Protein AF-A0A093HT12-F1 (afdb_monomer_lite)

Structure (mmCIF, N/CA/C/O backbone):
data_AF-A0A093HT12-F1
#
_entry.id   AF-A0A093HT12-F1
#
loop_
_atom_site.group_PDB
_atom_site.id
_atom_site.type_symbol
_atom_site.label_atom_id
_atom_site.label_alt_id
_atom_site.label_comp_id
_atom_site.label_asym_id
_atom_site.label_entity_id
_atom_site.label_seq_id
_atom_site.pdbx_PDB_ins_code
_atom_site.Cartn_x
_atom_site.Cartn_y
_atom_site.Cartn_z
_atom_site.occupancy
_atom_site.B_iso_or_equiv
_atom_site.auth_seq_id
_atom_site.auth_comp_id
_atom_site.auth_asym_id
_atom_site.auth_atom_id
_atom_site.pdbx_PDB_model_num
ATOM 1 N N . MET A 1 1 ? 80.329 46.498 -96.506 1.00 55.56 1 MET A N 1
ATOM 2 C CA . MET A 1 1 ? 81.285 47.627 -96.500 1.00 55.56 1 MET A CA 1
ATOM 3 C C . MET A 1 1 ? 82.665 47.263 -97.064 1.00 55.56 1 MET A C 1
ATOM 5 O O . MET A 1 1 ? 83.159 48.010 -97.888 1.00 55.56 1 MET A O 1
ATOM 9 N N . THR A 1 2 ? 83.287 46.129 -96.712 1.00 58.34 2 THR A N 1
ATOM 10 C CA . THR A 1 2 ? 84.578 45.688 -97.305 1.00 58.34 2 THR A CA 1
ATOM 11 C C . THR A 1 2 ? 84.458 45.124 -98.730 1.00 58.34 2 THR A C 1
ATOM 13 O O . THR A 1 2 ? 85.336 45.361 -99.553 1.00 58.34 2 THR A O 1
ATOM 16 N N . LEU A 1 3 ? 83.352 44.438 -99.046 1.00 60.28 3 LEU A N 1
ATOM 17 C CA . LEU A 1 3 ? 83.072 43.873 -100.379 1.00 60.28 3 LEU A CA 1
ATOM 18 C C . LEU A 1 3 ? 82.753 44.951 -101.436 1.00 60.28 3 LEU A C 1
ATOM 20 O O . LEU A 1 3 ? 83.321 44.925 -102.521 1.00 60.28 3 LEU A O 1
ATOM 24 N N . GLU A 1 4 ? 81.963 45.971 -101.084 1.00 68.12 4 GLU A N 1
ATOM 25 C CA . GLU A 1 4 ? 81.680 47.121 -101.969 1.00 68.12 4 GLU A CA 1
ATOM 26 C C . GLU A 1 4 ? 82.930 47.950 -102.308 1.00 68.12 4 GLU A C 1
ATOM 28 O O . GLU A 1 4 ? 83.049 48.469 -103.417 1.00 68.12 4 GLU A O 1
ATOM 33 N N . VAL A 1 5 ? 83.880 48.084 -101.373 1.00 70.62 5 VAL A N 1
ATOM 34 C CA . VAL A 1 5 ? 85.149 48.795 -101.621 1.00 70.62 5 VAL A CA 1
ATOM 35 C C . VAL A 1 5 ? 86.043 47.996 -102.574 1.00 70.62 5 VAL A C 1
ATOM 37 O O . VAL A 1 5 ? 86.667 48.583 -103.455 1.00 70.62 5 VAL A O 1
ATOM 40 N N . ALA A 1 6 ? 86.066 46.664 -102.454 1.00 70.69 6 ALA A N 1
ATOM 41 C CA . ALA A 1 6 ? 86.803 45.795 -103.371 1.00 70.69 6 ALA A CA 1
ATOM 42 C C . ALA A 1 6 ? 86.216 45.826 -104.794 1.00 70.69 6 ALA A C 1
ATOM 44 O O . ALA A 1 6 ? 86.967 45.926 -105.765 1.00 70.69 6 ALA A O 1
ATOM 45 N N . GLU A 1 7 ? 84.887 45.820 -104.926 1.00 75.12 7 GLU A N 1
ATOM 46 C CA . GLU A 1 7 ? 84.214 45.946 -106.225 1.00 75.12 7 GLU A CA 1
ATOM 47 C C . GLU A 1 7 ? 84.424 47.331 -106.861 1.00 75.12 7 GLU A C 1
ATOM 49 O O . GLU A 1 7 ? 84.739 47.409 -108.052 1.00 75.12 7 GLU A O 1
ATOM 54 N N . ARG A 1 8 ? 84.359 48.428 -106.083 1.00 76.31 8 ARG A N 1
ATOM 55 C CA . ARG A 1 8 ? 84.699 49.782 -106.574 1.00 76.31 8 ARG A CA 1
ATOM 56 C C . ARG A 1 8 ? 86.153 49.901 -107.016 1.00 76.31 8 ARG A C 1
ATOM 58 O O . ARG A 1 8 ? 86.411 50.529 -108.041 1.00 76.31 8 ARG A O 1
ATOM 65 N N . ASN A 1 9 ? 87.096 49.323 -106.274 1.00 77.75 9 ASN A N 1
ATOM 66 C CA . ASN A 1 9 ? 88.511 49.364 -106.641 1.00 77.75 9 ASN A CA 1
ATOM 67 C C . ASN A 1 9 ? 88.770 48.583 -107.933 1.00 77.75 9 ASN A C 1
ATOM 69 O O . ASN A 1 9 ? 89.399 49.126 -108.836 1.00 77.75 9 ASN A O 1
ATOM 73 N N . LYS A 1 10 ? 88.188 47.385 -108.080 1.00 80.12 10 LYS A N 1
ATOM 74 C CA . LYS A 1 10 ? 88.282 46.582 -109.310 1.00 80.12 10 LYS A CA 1
ATOM 75 C C . LYS A 1 10 ? 87.697 47.311 -110.525 1.00 80.12 10 LYS A C 1
ATOM 77 O O . LYS A 1 10 ? 88.286 47.285 -111.601 1.00 80.12 10 LYS A O 1
ATOM 82 N N . LEU A 1 11 ? 86.567 48.002 -110.355 1.00 79.94 11 LEU A N 1
ATOM 83 C CA . LEU A 1 11 ? 85.968 48.815 -111.419 1.00 79.94 11 LEU A CA 1
ATOM 84 C C . LEU A 1 11 ? 86.829 50.040 -111.768 1.00 79.94 11 LEU A C 1
ATOM 86 O O . LEU A 1 11 ? 86.944 50.397 -112.938 1.00 79.94 11 LEU A O 1
ATOM 90 N N . THR A 1 12 ? 87.448 50.671 -110.767 1.00 81.88 12 THR A N 1
ATOM 91 C CA . THR A 1 12 ? 88.349 51.819 -110.966 1.00 81.88 12 THR A CA 1
ATOM 92 C C . THR A 1 12 ? 89.600 51.399 -111.735 1.00 81.88 12 THR A C 1
ATOM 94 O O . THR A 1 12 ? 89.972 52.071 -112.690 1.00 81.88 12 THR A O 1
ATOM 97 N N . GLU A 1 13 ? 90.186 50.249 -111.397 1.00 81.44 13 GLU A N 1
ATOM 98 C CA . GLU A 1 13 ? 91.322 49.654 -112.113 1.00 81.44 13 GLU A CA 1
ATOM 99 C C . GLU A 1 13 ? 90.965 49.345 -113.574 1.00 81.44 13 GLU A C 1
ATOM 101 O O . GLU A 1 13 ? 91.669 49.771 -114.488 1.00 81.44 13 GLU A O 1
ATOM 106 N N . GLN A 1 14 ? 89.810 48.710 -113.810 1.00 80.81 14 GLN A N 1
ATOM 107 C CA . GLN A 1 14 ? 89.318 48.419 -115.160 1.00 80.81 14 GLN A CA 1
ATOM 108 C C . GLN A 1 14 ? 89.068 49.686 -115.986 1.00 80.81 14 GLN A C 1
ATOM 110 O O . GLN A 1 14 ? 89.356 49.709 -117.182 1.00 80.81 14 GLN A O 1
ATOM 115 N N . LEU A 1 15 ? 88.525 50.745 -115.378 1.00 80.94 15 LEU A N 1
ATOM 116 C CA . LEU A 1 15 ? 88.305 52.024 -116.054 1.00 80.94 15 LEU A CA 1
ATOM 117 C C . LEU A 1 15 ? 89.624 52.735 -116.359 1.00 80.94 15 LEU A C 1
ATOM 119 O O . LEU A 1 15 ? 89.771 53.281 -117.450 1.00 80.94 15 LEU A O 1
ATOM 123 N N . GLN A 1 16 ? 90.588 52.691 -115.442 1.00 81.44 16 GLN A N 1
ATOM 124 C CA . GLN A 1 16 ? 91.895 53.316 -115.613 1.00 81.44 16 GLN A CA 1
ATOM 125 C C . GLN A 1 16 ? 92.717 52.623 -116.706 1.00 81.44 16 GLN A C 1
ATOM 127 O O . GLN A 1 16 ? 93.295 53.292 -117.558 1.00 81.44 16 GLN A O 1
ATOM 132 N N . GLU A 1 17 ? 92.665 51.293 -116.775 1.00 79.56 17 GLU A N 1
ATOM 133 C CA . GLU A 1 17 ? 93.276 50.509 -117.852 1.00 79.56 17 GLU A CA 1
ATOM 134 C C . GLU A 1 17 ? 92.622 50.805 -119.217 1.00 79.56 17 GLU A C 1
ATOM 136 O O . GLU A 1 17 ? 93.305 50.910 -120.240 1.00 79.56 17 GLU A O 1
ATOM 141 N N . LYS A 1 18 ? 91.299 51.031 -119.239 1.00 79.31 18 LYS A N 1
ATOM 142 C CA . LYS A 1 18 ? 90.555 51.425 -120.448 1.00 79.31 18 LYS A CA 1
ATOM 143 C C . LYS A 1 18 ? 90.894 52.845 -120.904 1.00 79.31 18 LYS A C 1
ATOM 145 O O . LYS A 1 18 ? 91.034 53.060 -122.105 1.00 79.31 18 LYS A O 1
ATOM 150 N N . VAL A 1 19 ? 91.055 53.793 -119.975 1.00 79.75 19 VAL A N 1
ATOM 151 C CA . VAL A 1 19 ? 91.524 55.160 -120.267 1.00 79.75 19 VAL A CA 1
ATOM 152 C C . VAL A 1 19 ? 92.937 55.112 -120.840 1.00 79.75 19 VAL A C 1
ATOM 154 O O . VAL A 1 19 ? 93.148 55.625 -121.934 1.00 79.75 19 VAL A O 1
ATOM 157 N N . SER A 1 20 ? 93.859 54.382 -120.206 1.00 75.19 20 SER A N 1
ATOM 158 C CA . SER A 1 20 ? 95.216 54.203 -120.736 1.00 75.19 20 SER A CA 1
ATOM 159 C C . SER A 1 20 ? 95.238 53.496 -122.097 1.00 75.19 20 SER A C 1
ATOM 161 O O . SER A 1 20 ? 96.059 53.822 -122.951 1.00 75.19 20 SER A O 1
ATOM 163 N N . SER A 1 21 ? 94.329 52.550 -122.349 1.00 70.69 21 SER A N 1
ATOM 164 C CA . SER A 1 21 ? 94.187 51.902 -123.660 1.00 70.69 21 SER A CA 1
ATOM 165 C C . SER A 1 21 ? 93.658 52.861 -124.737 1.00 70.69 21 SER A C 1
ATOM 167 O O . SER A 1 21 ? 94.145 52.833 -125.869 1.00 70.69 21 SER A O 1
ATOM 169 N N . LEU A 1 22 ? 92.703 53.731 -124.394 1.00 72.69 22 LEU A N 1
ATOM 170 C CA . LEU A 1 22 ? 92.140 54.735 -125.302 1.00 72.69 22 LEU A CA 1
ATOM 171 C C . LEU A 1 22 ? 93.130 55.871 -125.599 1.00 72.69 22 LEU A C 1
ATOM 173 O O . LEU A 1 22 ? 93.260 56.261 -126.757 1.00 72.69 22 LEU A O 1
ATOM 177 N N . GLU A 1 23 ? 93.878 56.342 -124.599 1.00 73.06 23 GLU A N 1
ATOM 178 C CA . GLU A 1 23 ? 94.961 57.323 -124.771 1.00 73.06 23 GLU A CA 1
ATOM 179 C C . GLU A 1 23 ? 96.053 56.774 -125.703 1.00 73.06 23 GLU A C 1
ATOM 181 O O . GLU A 1 23 ? 96.459 57.437 -126.659 1.00 73.06 23 GLU A O 1
ATOM 186 N N . LYS A 1 24 ? 96.435 55.500 -125.530 1.00 66.31 24 LYS A N 1
ATOM 187 C CA . LYS A 1 24 ? 97.417 54.817 -126.389 1.00 66.31 24 LYS A CA 1
ATOM 188 C C . LYS A 1 24 ? 96.922 54.574 -127.825 1.00 66.31 24 LYS A C 1
ATOM 190 O O . LYS A 1 24 ? 97.751 54.441 -128.723 1.00 66.31 24 LYS A O 1
ATOM 195 N N . LYS A 1 25 ? 95.599 54.526 -128.052 1.00 63.59 25 LYS A N 1
ATOM 196 C CA . LYS A 1 25 ? 94.963 54.481 -129.387 1.00 63.59 25 LYS A CA 1
ATOM 197 C C . LYS A 1 25 ? 94.933 55.856 -130.074 1.00 63.59 25 LYS A C 1
ATOM 199 O O . LYS A 1 25 ? 94.898 55.895 -131.299 1.00 63.59 25 LYS A O 1
ATOM 204 N N . LEU A 1 26 ? 94.963 56.962 -129.322 1.00 65.75 26 LEU A N 1
ATOM 205 C CA . LEU A 1 26 ? 94.897 58.326 -129.866 1.00 65.75 26 LEU A CA 1
ATOM 206 C C . LEU A 1 26 ? 96.265 58.845 -130.354 1.00 65.75 26 LEU A C 1
ATOM 208 O O . LEU A 1 26 ? 96.326 59.575 -131.337 1.00 65.75 26 LEU A O 1
ATOM 212 N N . GLU A 1 27 ? 97.367 58.448 -129.706 1.00 61.69 27 GLU A N 1
ATOM 213 C CA . GLU A 1 27 ? 98.731 58.896 -130.061 1.00 61.69 27 GLU A CA 1
ATOM 214 C C . GLU A 1 27 ? 99.392 58.098 -131.203 1.00 61.69 27 GLU A C 1
ATOM 216 O O . GLU A 1 27 ? 100.459 58.468 -131.697 1.00 61.69 27 GLU A O 1
ATOM 221 N N . ARG A 1 28 ? 98.775 57.004 -131.661 1.00 61.06 28 ARG A N 1
ATOM 222 C CA . ARG A 1 28 ? 99.365 56.067 -132.626 1.00 61.06 28 ARG A CA 1
ATOM 223 C C . ARG A 1 28 ? 98.692 56.199 -134.000 1.00 61.06 28 ARG A C 1
ATOM 225 O O . ARG A 1 28 ? 97.693 55.545 -134.279 1.00 61.06 28 ARG A O 1
ATOM 232 N N . ASN A 1 29 ? 99.260 57.028 -134.882 1.00 58.44 29 ASN A N 1
ATOM 233 C CA . ASN A 1 29 ? 98.944 57.025 -136.320 1.00 58.44 29 ASN A CA 1
ATOM 234 C C . ASN A 1 29 ? 99.473 55.720 -136.954 1.00 58.44 29 ASN A C 1
ATOM 236 O O . ASN A 1 29 ? 100.594 55.681 -137.457 1.00 58.44 29 ASN A O 1
ATOM 240 N N . LEU A 1 30 ? 98.693 54.643 -136.848 1.00 57.44 30 LEU A N 1
ATOM 241 C CA . LEU A 1 30 ? 99.034 53.286 -137.297 1.00 57.44 30 LEU A CA 1
ATOM 242 C C . LEU A 1 30 ? 98.684 53.073 -138.779 1.00 57.44 30 LEU A C 1
ATOM 244 O O . LEU A 1 30 ? 97.682 53.596 -139.270 1.00 57.44 30 LEU A O 1
ATOM 248 N N . SER A 1 31 ? 99.487 52.282 -139.494 1.00 59.69 31 SER A N 1
ATOM 249 C CA . SER A 1 31 ? 99.214 51.918 -140.895 1.00 59.69 31 SER A CA 1
ATOM 250 C C . SER A 1 31 ? 98.123 50.834 -140.995 1.00 59.69 31 SER A C 1
ATOM 252 O O . SER A 1 31 ? 97.867 50.110 -140.034 1.00 59.69 31 SER A O 1
ATOM 254 N N . GLY A 1 32 ? 97.455 50.698 -142.149 1.00 68.12 32 GLY A N 1
ATOM 255 C CA . GLY A 1 32 ? 96.289 49.808 -142.309 1.00 68.12 32 GLY A CA 1
ATOM 256 C C . GLY A 1 32 ? 96.519 48.337 -141.919 1.00 68.12 32 GLY A C 1
ATOM 257 O O . GLY A 1 32 ? 95.589 47.688 -141.446 1.00 68.12 32 GLY A O 1
ATOM 258 N N . ASP A 1 33 ? 97.749 47.833 -142.046 1.00 72.31 33 ASP A N 1
ATOM 259 C CA . ASP A 1 33 ? 98.111 46.457 -141.670 1.00 72.31 33 ASP A CA 1
ATOM 260 C C . ASP A 1 33 ? 98.225 46.275 -140.141 1.00 72.31 33 ASP A C 1
ATOM 262 O O . ASP A 1 33 ? 97.813 45.258 -139.578 1.00 72.31 33 ASP A O 1
ATOM 266 N N . GLU A 1 34 ? 98.675 47.312 -139.426 1.00 72.88 34 GLU A N 1
ATOM 267 C CA . GLU A 1 34 ? 98.721 47.318 -137.958 1.00 72.88 34 GLU A CA 1
ATOM 268 C C . GLU A 1 34 ? 97.309 47.343 -137.357 1.00 72.88 34 GLU A C 1
ATOM 270 O O . GLU A 1 34 ? 97.051 46.670 -136.359 1.00 72.88 34 GLU A O 1
ATOM 275 N N . HIS A 1 35 ? 96.367 48.037 -138.007 1.00 73.06 35 HIS A N 1
ATOM 276 C CA . HIS A 1 35 ? 94.962 48.063 -137.589 1.00 73.06 35 HIS A CA 1
ATOM 277 C C . HIS A 1 35 ? 94.302 46.679 -137.685 1.00 73.06 35 HIS A C 1
ATOM 279 O O . HIS A 1 35 ? 93.558 46.277 -136.790 1.00 73.06 35 HIS A O 1
ATOM 285 N N . VAL A 1 36 ? 94.604 45.915 -138.741 1.00 79.81 36 VAL A N 1
ATOM 286 C CA . VAL A 1 36 ? 94.102 44.543 -138.913 1.00 79.81 36 VAL A CA 1
ATOM 287 C C . VAL A 1 36 ? 94.728 43.596 -137.889 1.00 79.81 36 VAL A C 1
ATOM 289 O O . VAL A 1 36 ? 94.013 42.782 -137.305 1.00 79.81 36 VAL A O 1
ATOM 292 N N . GLN A 1 37 ? 96.031 43.710 -137.609 1.00 80.81 37 GLN A N 1
ATOM 293 C CA . GLN A 1 37 ? 96.663 42.915 -136.551 1.00 80.81 37 GLN A CA 1
ATOM 294 C C . GLN A 1 37 ? 96.084 43.204 -135.165 1.00 80.81 37 GLN A C 1
ATOM 296 O O . GLN A 1 37 ? 95.890 42.278 -134.375 1.00 80.81 37 GLN A O 1
ATOM 301 N N . GLU A 1 38 ? 95.821 44.470 -134.852 1.00 78.31 38 GLU A N 1
ATOM 302 C CA . GLU A 1 38 ? 95.245 44.851 -133.565 1.00 78.31 38 GLU A CA 1
ATOM 303 C C . GLU A 1 38 ? 93.792 44.371 -133.446 1.00 78.31 38 GLU A C 1
ATOM 305 O O . GLU A 1 38 ? 93.430 43.802 -132.418 1.00 78.31 38 GLU A O 1
ATOM 310 N N . LEU A 1 39 ? 93.009 44.437 -134.530 1.00 81.81 39 LEU A N 1
ATOM 311 C CA . LEU A 1 39 ? 91.674 43.831 -134.611 1.00 81.81 39 LEU A CA 1
ATOM 312 C C . LEU A 1 39 ? 91.694 42.305 -134.481 1.00 81.81 39 LEU A C 1
ATOM 314 O O . LEU A 1 39 ? 90.808 41.740 -133.848 1.00 81.81 39 LEU A O 1
ATOM 318 N N . LEU A 1 40 ? 92.682 41.614 -135.053 1.00 84.81 40 LEU A N 1
ATOM 319 C CA . LEU A 1 40 ? 92.815 40.161 -134.906 1.00 84.81 40 LEU A CA 1
ATOM 320 C C . LEU A 1 40 ? 93.199 39.766 -133.477 1.00 84.81 40 LEU A C 1
ATOM 322 O O . LEU A 1 40 ? 92.679 38.778 -132.963 1.00 84.81 40 LEU A O 1
ATOM 326 N N . LYS A 1 41 ? 94.054 40.547 -132.809 1.00 83.50 41 LYS A N 1
ATOM 327 C CA . LYS A 1 41 ? 94.359 40.367 -131.380 1.00 83.50 41 LYS A CA 1
ATOM 328 C C . LYS A 1 41 ? 93.137 40.659 -130.510 1.00 83.50 41 LYS A C 1
ATOM 330 O O . LYS A 1 41 ? 92.849 39.905 -129.585 1.00 83.50 41 LYS A O 1
ATOM 335 N N . GLU A 1 42 ? 92.384 41.709 -130.822 1.00 84.62 42 GLU A N 1
ATOM 336 C CA . GLU A 1 42 ? 91.131 42.033 -130.138 1.00 84.62 42 GLU A CA 1
ATOM 337 C C . GLU A 1 42 ? 90.093 40.920 -130.337 1.00 84.62 42 GLU A C 1
ATOM 339 O O . GLU A 1 42 ? 89.518 40.433 -129.369 1.00 84.62 42 GLU A O 1
ATOM 344 N N . LYS A 1 43 ? 89.933 40.414 -131.563 1.00 86.94 43 LYS A N 1
ATOM 345 C CA . LYS A 1 43 ? 89.079 39.262 -131.858 1.00 86.94 43 LYS A CA 1
ATOM 346 C C . LYS A 1 43 ? 89.511 38.025 -131.068 1.00 86.94 43 LYS A C 1
ATOM 348 O O . LYS A 1 43 ? 88.667 37.425 -130.417 1.00 86.94 43 LYS A O 1
ATOM 353 N N . ALA A 1 44 ? 90.796 37.673 -131.073 1.00 86.88 44 ALA A N 1
ATOM 354 C CA . ALA A 1 44 ? 91.301 36.506 -130.350 1.00 86.88 44 ALA A CA 1
ATOM 355 C C . ALA A 1 44 ? 91.097 36.630 -128.829 1.00 86.88 44 ALA A C 1
ATOM 357 O O . ALA A 1 44 ? 90.678 35.678 -128.176 1.00 86.88 44 ALA A O 1
ATOM 358 N N . THR A 1 45 ? 91.333 37.816 -128.258 1.00 87.44 45 THR A N 1
ATOM 359 C CA . THR A 1 45 ? 91.091 38.066 -126.825 1.00 87.44 45 THR A CA 1
ATOM 360 C C . THR A 1 45 ? 89.603 38.060 -126.475 1.00 87.44 45 THR A C 1
ATOM 362 O O . THR A 1 45 ? 89.234 37.578 -125.406 1.00 87.44 45 THR A O 1
ATOM 365 N N . LEU A 1 46 ? 88.729 38.548 -127.359 1.00 88.12 46 LEU A N 1
ATOM 366 C CA . LEU A 1 46 ? 87.279 38.462 -127.183 1.00 88.12 46 LEU A CA 1
ATOM 367 C C . LEU A 1 46 ? 86.760 37.029 -127.338 1.00 88.12 46 LEU A C 1
ATOM 369 O O . LEU A 1 46 ? 85.893 36.626 -126.570 1.00 88.12 46 LEU A O 1
ATOM 373 N N . GLU A 1 47 ? 87.293 36.249 -128.279 1.00 88.75 47 GLU A N 1
ATOM 374 C CA . GLU A 1 47 ? 86.977 34.825 -128.441 1.00 88.75 47 GLU A CA 1
ATOM 375 C C . GLU A 1 47 ? 87.404 34.024 -127.207 1.00 88.75 47 GLU A C 1
ATOM 377 O O . GLU A 1 47 ? 86.615 33.229 -126.700 1.00 88.75 47 GLU A O 1
ATOM 382 N N . GLN A 1 48 ? 88.594 34.297 -126.661 1.00 91.38 48 GLN A N 1
ATOM 383 C CA . GLN A 1 48 ? 89.044 33.712 -125.400 1.00 91.38 48 GLN A CA 1
ATOM 384 C C . GLN A 1 48 ? 88.116 34.096 -124.240 1.00 91.38 48 GLN A C 1
ATOM 386 O O . GLN A 1 48 ? 87.653 33.217 -123.523 1.00 91.38 48 GLN A O 1
ATOM 391 N N . LYS A 1 49 ? 87.778 35.383 -124.080 1.00 91.25 49 LYS A N 1
ATOM 392 C CA . LYS A 1 49 ? 86.854 35.838 -123.026 1.00 91.25 49 LYS A CA 1
ATOM 393 C C . LYS A 1 49 ? 85.459 35.236 -123.167 1.00 91.25 49 LYS A C 1
ATOM 395 O O . LYS A 1 49 ? 84.813 34.935 -122.165 1.00 91.25 49 LYS A O 1
ATOM 400 N N . LEU A 1 50 ? 84.974 35.070 -124.396 1.00 92.12 50 LEU A N 1
ATOM 401 C CA . LEU A 1 50 ? 83.700 34.412 -124.665 1.00 92.12 50 LEU A CA 1
ATOM 402 C C . LEU A 1 50 ? 83.754 32.941 -124.247 1.00 92.12 50 LEU A C 1
ATOM 404 O O . LEU A 1 50 ? 82.807 32.459 -123.630 1.00 92.12 50 LEU A O 1
ATOM 408 N N . GLU A 1 51 ? 84.848 32.246 -124.555 1.00 92.19 51 GLU A N 1
ATOM 409 C CA . GLU A 1 51 ? 85.042 30.849 -124.168 1.00 92.19 51 GLU A CA 1
ATOM 410 C C . GLU A 1 51 ? 85.203 30.687 -122.650 1.00 92.19 51 GLU A C 1
ATOM 412 O O . GLU A 1 51 ? 84.535 29.846 -122.057 1.00 92.19 51 GLU A O 1
ATOM 417 N N . GLU A 1 52 ? 85.974 31.554 -121.992 1.00 92.25 52 GLU A N 1
ATOM 418 C CA . GLU A 1 52 ? 86.086 31.615 -120.527 1.00 92.25 52 GLU A CA 1
ATOM 419 C C . GLU A 1 52 ? 84.721 31.869 -119.873 1.00 92.25 52 GLU A C 1
ATOM 421 O O . GLU A 1 52 ? 84.342 31.178 -118.930 1.00 92.25 52 GLU A O 1
ATOM 426 N N . THR A 1 53 ? 83.929 32.802 -120.413 1.00 91.44 53 THR A N 1
ATOM 427 C CA . THR A 1 53 ? 82.573 33.076 -119.912 1.00 91.44 53 THR A CA 1
ATOM 428 C C . THR A 1 53 ? 81.656 31.870 -120.117 1.00 91.44 53 THR A C 1
ATOM 430 O O . THR A 1 53 ? 80.869 31.541 -119.234 1.00 91.44 53 THR A O 1
ATOM 433 N N . ARG A 1 54 ? 81.750 31.170 -121.255 1.00 93.62 54 ARG A N 1
ATOM 434 C CA . ARG A 1 54 ? 80.978 29.941 -121.506 1.00 93.62 54 ARG A CA 1
ATOM 435 C C . ARG A 1 54 ? 81.359 28.822 -120.545 1.00 93.62 54 ARG A C 1
ATOM 437 O O . ARG A 1 54 ? 80.459 28.159 -120.037 1.00 93.62 54 ARG A O 1
ATOM 444 N N . GLN A 1 55 ? 82.651 28.624 -120.288 1.00 92.44 55 GLN A N 1
ATOM 445 C CA . GLN A 1 55 ? 83.135 27.634 -119.326 1.00 92.44 55 GLN A CA 1
ATOM 446 C C . GLN A 1 55 ? 82.681 27.980 -117.909 1.00 92.44 55 GLN A C 1
ATOM 448 O O . GLN A 1 55 ? 82.145 27.105 -117.236 1.00 92.44 55 GLN A O 1
ATOM 453 N N . GLN A 1 56 ? 82.779 29.249 -117.501 1.00 93.44 56 GLN A N 1
ATOM 454 C CA . GLN A 1 56 ? 82.286 29.711 -116.203 1.00 93.44 56 GLN A CA 1
ATOM 455 C C . GLN A 1 56 ? 80.774 29.494 -116.059 1.00 93.44 56 GLN A C 1
ATOM 457 O O . GLN A 1 56 ? 80.310 28.944 -115.067 1.00 93.44 56 GLN A O 1
ATOM 462 N N . VAL A 1 57 ? 79.989 29.852 -117.079 1.00 93.62 57 VAL A N 1
ATOM 463 C CA . VAL A 1 57 ? 78.539 29.605 -117.083 1.00 93.62 57 VAL A CA 1
ATOM 464 C C . VAL A 1 57 ? 78.241 28.107 -117.027 1.00 93.62 57 VAL A C 1
ATOM 466 O O . VAL A 1 57 ? 77.287 27.699 -116.369 1.00 93.62 57 VAL A O 1
ATOM 469 N N . LEU A 1 58 ? 79.043 27.266 -117.688 1.00 94.62 58 LEU A N 1
ATOM 470 C CA . LEU A 1 58 ? 78.887 25.816 -117.619 1.00 94.62 58 LEU A CA 1
ATOM 471 C C . LEU A 1 58 ? 79.167 25.294 -116.203 1.00 94.62 58 LEU A C 1
ATOM 473 O O . LEU A 1 58 ? 78.356 24.519 -115.701 1.00 94.62 58 LEU A O 1
ATOM 477 N N . THR A 1 59 ? 80.254 25.731 -115.558 1.00 93.50 59 THR A N 1
ATOM 478 C CA . THR A 1 59 ? 80.608 25.328 -114.186 1.00 93.50 59 THR A CA 1
ATOM 479 C C . THR A 1 59 ? 79.602 25.834 -113.160 1.00 93.50 59 THR A C 1
ATOM 481 O O . THR A 1 59 ? 79.204 25.091 -112.264 1.00 93.50 59 THR A O 1
ATOM 484 N N . ASP A 1 60 ? 79.122 27.068 -113.317 1.00 94.25 60 ASP A N 1
ATOM 485 C CA . ASP A 1 60 ? 78.085 27.635 -112.455 1.00 94.25 60 ASP A CA 1
ATOM 486 C C . ASP A 1 60 ? 76.772 26.873 -112.642 1.00 94.25 60 ASP A C 1
ATOM 488 O O . ASP A 1 60 ? 76.094 26.543 -111.671 1.00 94.25 60 ASP A O 1
ATOM 492 N N . ARG A 1 61 ? 76.435 26.504 -113.886 1.00 95.25 61 ARG A N 1
ATOM 493 C CA . ARG A 1 61 ? 75.258 25.683 -114.185 1.00 95.25 61 ARG A CA 1
ATOM 494 C C . ARG A 1 61 ? 75.370 24.285 -113.581 1.00 95.25 61 ARG A C 1
ATOM 496 O O . ARG A 1 61 ? 74.369 23.795 -113.060 1.00 95.25 61 ARG A O 1
ATOM 503 N N . THR A 1 62 ? 76.532 23.628 -113.635 1.00 93.44 62 THR A N 1
ATOM 504 C CA . THR A 1 62 ? 76.710 22.306 -113.007 1.00 93.44 62 THR A CA 1
ATOM 505 C C . THR A 1 62 ? 76.625 22.400 -111.491 1.00 93.44 62 THR A C 1
ATOM 507 O O . THR A 1 62 ? 75.861 21.646 -110.897 1.00 93.44 62 THR A O 1
ATOM 510 N N . HIS A 1 63 ? 77.305 23.373 -110.876 1.00 95.62 63 HIS A N 1
ATOM 511 C CA . HIS A 1 63 ? 77.241 23.580 -109.429 1.00 95.62 63 HIS A CA 1
ATOM 512 C C . HIS A 1 63 ? 75.816 23.915 -108.962 1.00 95.62 63 HIS A C 1
ATOM 514 O O . HIS A 1 63 ? 75.329 23.372 -107.969 1.00 95.62 63 HIS A O 1
ATOM 520 N N . HIS A 1 64 ? 75.103 24.759 -109.714 1.00 95.88 64 HIS A N 1
ATOM 521 C CA . HIS A 1 64 ? 73.700 25.055 -109.452 1.00 95.88 64 HIS A CA 1
ATOM 522 C C . HIS A 1 64 ? 72.827 23.800 -109.565 1.00 95.88 64 HIS A C 1
ATOM 524 O O . HIS A 1 64 ? 72.012 23.552 -108.684 1.00 95.88 64 HIS A O 1
ATOM 530 N N . THR A 1 65 ? 73.034 22.970 -110.592 1.00 95.69 65 THR A N 1
ATOM 531 C CA . THR A 1 65 ? 72.293 21.708 -110.773 1.00 95.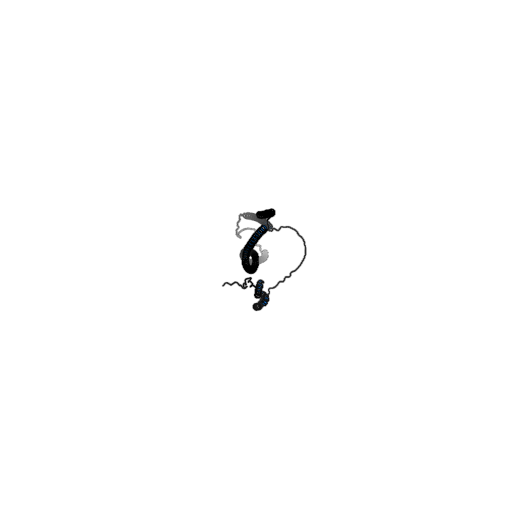69 65 THR A CA 1
ATOM 532 C C . THR A 1 65 ? 72.536 20.740 -109.612 1.00 95.69 65 THR A C 1
ATOM 534 O O . THR A 1 65 ? 71.591 20.156 -109.093 1.00 95.69 65 THR A O 1
ATOM 537 N N . GLU A 1 66 ? 73.782 20.590 -109.159 1.00 95.56 66 GLU A N 1
ATOM 538 C CA . GLU A 1 66 ? 74.127 19.767 -107.991 1.00 95.56 66 GLU A CA 1
ATOM 539 C C . GLU A 1 66 ? 73.475 20.291 -106.709 1.00 95.56 66 GLU A C 1
ATOM 541 O O . GLU A 1 66 ? 72.894 19.516 -105.948 1.00 95.56 66 GLU A O 1
ATOM 546 N N . THR A 1 67 ? 73.514 21.609 -106.497 1.00 95.81 67 THR A N 1
ATOM 547 C CA . THR A 1 67 ? 72.879 22.260 -105.343 1.00 95.81 67 THR A CA 1
ATOM 548 C C . THR A 1 67 ? 71.364 22.059 -105.360 1.00 95.81 67 THR A C 1
ATOM 550 O O . THR A 1 67 ? 70.780 21.729 -104.331 1.00 95.81 67 THR A O 1
ATOM 553 N N . VAL A 1 68 ? 70.724 22.205 -106.525 1.00 96.19 68 VAL A N 1
ATOM 554 C CA . VAL A 1 68 ? 69.287 21.950 -106.701 1.00 96.19 68 VAL A CA 1
ATOM 555 C C . VAL A 1 68 ? 68.961 20.484 -106.421 1.00 96.19 68 VAL A C 1
ATOM 557 O O . VAL A 1 68 ? 68.070 20.220 -105.623 1.00 96.19 68 VAL A O 1
ATOM 560 N N . ASN A 1 69 ? 69.720 19.533 -106.972 1.00 96.00 69 ASN A N 1
ATOM 561 C CA . ASN A 1 69 ? 69.511 18.103 -106.718 1.00 96.00 69 ASN A CA 1
ATOM 562 C C . ASN A 1 69 ? 69.653 17.748 -105.228 1.00 96.00 69 ASN A C 1
ATOM 564 O O . ASN A 1 69 ? 68.878 16.947 -104.702 1.00 96.00 69 ASN A O 1
ATOM 568 N N . TRP A 1 70 ? 70.630 18.341 -104.533 1.00 97.12 70 TRP A N 1
ATOM 569 C CA . TRP A 1 70 ? 70.811 18.151 -103.093 1.00 97.12 70 TRP A CA 1
ATOM 570 C C . TRP A 1 70 ? 69.641 18.737 -102.291 1.00 97.12 70 TRP A C 1
ATOM 572 O O . TRP A 1 70 ? 69.098 18.052 -101.423 1.00 97.12 70 TRP A O 1
ATOM 582 N N . LEU A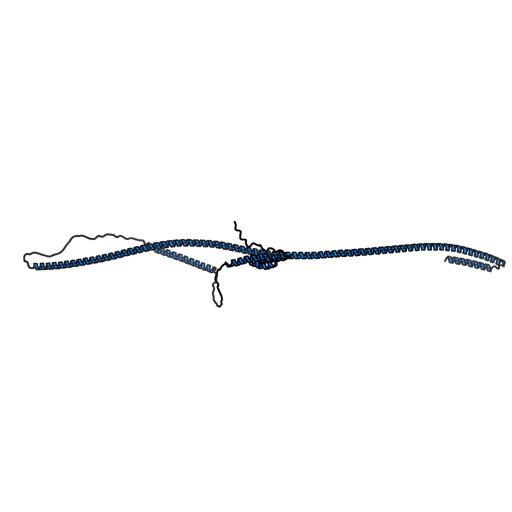 1 71 ? 69.197 19.955 -102.624 1.00 96.69 71 LEU A N 1
ATOM 583 C CA . LEU A 1 71 ? 68.027 20.581 -102.001 1.00 96.69 71 LEU A CA 1
ATOM 584 C C . LEU A 1 71 ? 66.739 19.790 -102.267 1.00 96.69 71 LEU A C 1
ATOM 586 O O . LEU A 1 71 ? 65.923 19.633 -101.365 1.00 96.69 71 LEU A O 1
ATOM 590 N N . GLU A 1 72 ? 66.552 19.252 -103.472 1.00 96.44 72 GLU A N 1
ATOM 591 C CA . GLU A 1 72 ? 65.414 18.393 -103.808 1.00 96.44 72 GLU A CA 1
ATOM 592 C C . GLU A 1 72 ? 65.426 17.084 -103.011 1.00 96.44 72 GLU A C 1
ATOM 594 O O . GLU A 1 72 ? 64.381 16.654 -102.519 1.00 96.44 72 GLU A O 1
ATOM 599 N N . ALA A 1 73 ? 66.592 16.449 -102.858 1.00 95.94 73 ALA A N 1
ATOM 600 C CA . ALA A 1 73 ? 66.736 15.247 -102.041 1.00 95.94 73 ALA A CA 1
ATOM 601 C C . ALA A 1 73 ? 66.443 15.537 -100.561 1.00 95.94 73 ALA A C 1
ATOM 603 O O . ALA A 1 73 ? 65.700 14.789 -99.924 1.00 95.94 73 ALA A O 1
ATOM 604 N N . GLN A 1 74 ? 66.959 16.652 -100.038 1.00 97.50 74 GLN A N 1
ATOM 605 C CA . GLN A 1 74 ? 66.686 17.093 -98.673 1.00 97.50 74 GLN A CA 1
ATOM 606 C C . GLN A 1 74 ? 65.200 17.423 -98.470 1.00 97.50 74 GLN A C 1
ATOM 608 O O . GLN A 1 74 ? 64.624 17.015 -97.463 1.00 97.50 74 GLN A O 1
ATOM 613 N N . ASN A 1 75 ? 64.559 18.112 -99.418 1.00 96.31 75 ASN A N 1
ATOM 614 C CA . ASN A 1 75 ? 63.125 18.405 -99.360 1.00 96.31 75 ASN A CA 1
ATOM 615 C C . ASN A 1 75 ? 62.297 17.118 -99.332 1.00 96.31 75 ASN A C 1
ATOM 617 O O . ASN A 1 75 ? 61.425 16.989 -98.479 1.00 96.31 75 ASN A O 1
ATOM 621 N N . LYS A 1 76 ? 62.625 16.126 -100.171 1.00 96.75 76 LYS A N 1
ATOM 622 C CA . LYS A 1 76 ? 61.957 14.813 -100.149 1.00 96.75 76 LYS A CA 1
ATOM 623 C C . LYS A 1 76 ? 62.137 14.088 -98.815 1.00 96.75 76 LYS A C 1
ATOM 625 O O . LYS A 1 76 ? 61.188 13.493 -98.311 1.00 96.75 76 LYS A O 1
ATOM 630 N N . GLU A 1 77 ? 63.331 14.126 -98.225 1.00 97.00 77 GLU A N 1
ATOM 631 C CA . GLU A 1 77 ? 63.574 13.519 -96.910 1.00 97.00 77 GLU A CA 1
ATOM 632 C C . GLU A 1 77 ? 62.776 14.228 -95.804 1.00 97.00 77 GLU A C 1
ATOM 634 O O . GLU A 1 77 ? 62.190 13.575 -94.937 1.00 97.00 77 GLU A O 1
ATOM 639 N N . LEU A 1 78 ? 62.722 15.563 -95.833 1.00 96.88 78 LEU A N 1
ATOM 640 C CA . LEU A 1 78 ? 61.934 16.354 -94.888 1.00 96.88 78 LEU A CA 1
ATOM 641 C C . LEU A 1 78 ? 60.432 16.102 -95.049 1.00 96.88 78 LEU A C 1
ATOM 643 O O . LEU A 1 78 ? 59.753 15.931 -94.039 1.00 96.88 78 LEU A O 1
ATOM 647 N N . GLU A 1 79 ? 59.923 16.010 -96.278 1.00 96.44 79 GLU A N 1
ATOM 648 C CA . GLU A 1 79 ? 58.531 15.644 -96.569 1.00 96.44 79 GLU A CA 1
ATOM 649 C C . GLU A 1 79 ? 58.188 14.256 -96.014 1.00 96.44 79 GLU A C 1
ATOM 651 O O . GLU A 1 79 ? 57.171 14.099 -95.338 1.00 96.44 79 GLU A O 1
ATOM 656 N N . GLN A 1 80 ? 59.064 13.264 -96.207 1.00 97.12 80 GLN A N 1
ATOM 657 C CA . GLN A 1 80 ? 58.879 11.921 -95.646 1.00 97.12 80 GLN A CA 1
ATOM 658 C C . GLN A 1 80 ? 58.879 11.928 -94.112 1.00 97.12 80 GLN A C 1
ATOM 660 O O . GLN A 1 80 ? 58.011 11.313 -93.490 1.00 97.12 80 GLN A O 1
ATOM 665 N N . LYS A 1 81 ? 59.824 12.638 -93.478 1.00 97.38 81 LYS A N 1
ATOM 666 C CA . LYS A 1 81 ? 59.869 12.771 -92.011 1.00 97.38 81 LYS A CA 1
ATOM 667 C C . LYS A 1 81 ? 58.630 13.472 -91.470 1.00 97.38 81 LYS A C 1
ATOM 669 O O . LYS A 1 81 ? 58.099 13.046 -90.445 1.00 97.38 81 LYS A O 1
ATOM 674 N N . LEU A 1 82 ? 58.168 14.517 -92.154 1.00 97.06 82 LEU A N 1
ATOM 675 C CA . LEU A 1 82 ? 56.952 15.235 -91.797 1.00 97.06 82 LEU A CA 1
ATOM 676 C C . LEU A 1 82 ? 55.745 14.304 -91.891 1.00 97.06 82 LEU A C 1
ATOM 678 O O . LEU A 1 82 ? 54.990 14.221 -90.930 1.00 97.06 82 LEU A O 1
ATOM 682 N N . GLN A 1 83 ? 55.618 13.528 -92.969 1.00 96.88 83 GLN A N 1
ATOM 683 C CA . GLN A 1 83 ? 54.533 12.561 -93.121 1.00 96.88 83 GLN A CA 1
ATOM 684 C C . GLN A 1 83 ? 54.532 11.501 -92.008 1.00 96.88 83 GLN A C 1
ATOM 686 O O . GLN A 1 83 ? 53.495 11.276 -91.385 1.00 96.88 83 GLN A O 1
ATOM 691 N N . ILE A 1 84 ? 55.686 10.901 -91.690 1.00 96.94 84 ILE A N 1
ATOM 692 C CA . ILE A 1 84 ? 55.805 9.923 -90.592 1.00 96.94 84 ILE A CA 1
ATOM 693 C C . ILE A 1 84 ? 55.427 10.561 -89.249 1.00 96.94 84 ILE A C 1
ATOM 695 O O . ILE A 1 84 ? 54.709 9.951 -88.456 1.00 96.94 84 ILE A O 1
ATOM 699 N N . ALA A 1 85 ? 55.885 11.788 -88.984 1.00 96.06 85 ALA A N 1
ATOM 700 C CA . ALA A 1 85 ? 55.551 12.509 -87.761 1.00 96.06 85 ALA A CA 1
ATOM 701 C C . ALA A 1 85 ? 54.049 12.829 -87.676 1.00 96.06 85 ALA A C 1
ATOM 703 O O . ALA A 1 85 ? 53.455 12.652 -86.614 1.00 96.06 85 ALA A O 1
ATOM 704 N N . THR A 1 86 ? 53.420 13.237 -88.782 1.00 96.25 86 THR A N 1
ATOM 705 C CA . THR A 1 86 ? 51.973 13.482 -88.861 1.00 96.25 86 THR A CA 1
ATOM 706 C C . THR A 1 86 ? 51.175 12.200 -88.625 1.00 96.25 86 THR A C 1
ATOM 708 O O . THR A 1 86 ? 50.222 12.206 -87.849 1.00 96.25 86 THR A O 1
ATOM 711 N N . GLU A 1 87 ? 51.573 11.080 -89.230 1.00 96.62 87 GLU A N 1
ATOM 712 C CA . GLU A 1 87 ? 50.922 9.783 -89.017 1.00 96.62 87 GLU A CA 1
ATOM 713 C C . GLU A 1 87 ? 51.099 9.276 -87.576 1.00 96.62 87 GLU A C 1
ATOM 715 O O . GLU A 1 87 ? 50.157 8.744 -86.984 1.00 96.62 87 GLU A O 1
ATOM 720 N N . ALA A 1 88 ? 52.282 9.461 -86.983 1.00 97.19 88 ALA A N 1
ATOM 721 C CA . ALA A 1 88 ? 52.545 9.109 -85.588 1.00 97.19 88 ALA A CA 1
ATOM 722 C C . ALA A 1 88 ? 51.738 9.978 -84.610 1.00 97.19 88 ALA A C 1
ATOM 724 O O . ALA A 1 88 ? 51.208 9.455 -83.626 1.00 97.19 88 ALA A O 1
ATOM 725 N N . LEU A 1 89 ? 51.612 11.280 -84.888 1.00 97.12 89 LEU A N 1
ATOM 726 C CA . LEU A 1 89 ? 50.784 12.196 -84.106 1.00 97.12 89 LEU A CA 1
ATOM 727 C C . LEU A 1 89 ? 49.315 11.775 -84.165 1.00 97.12 89 LEU A C 1
ATOM 729 O O . LEU A 1 89 ? 48.707 11.593 -83.115 1.00 97.12 89 LEU A O 1
ATOM 733 N N . LYS A 1 90 ? 48.790 11.507 -85.366 1.00 97.25 90 LYS A N 1
ATOM 734 C CA . LYS A 1 90 ? 47.408 11.058 -85.558 1.00 97.25 90 LYS A CA 1
ATOM 735 C C . LYS A 1 90 ? 47.100 9.780 -84.772 1.00 97.25 90 LYS A C 1
ATOM 737 O O . LYS A 1 90 ? 46.111 9.726 -84.052 1.00 97.25 90 LYS A O 1
ATOM 742 N N . LYS A 1 91 ? 47.978 8.770 -84.832 1.00 97.12 91 LYS A N 1
ATOM 743 C CA . LYS A 1 91 ? 47.814 7.530 -84.047 1.00 97.12 91 LYS A CA 1
ATOM 744 C C . LYS A 1 91 ? 47.819 7.788 -82.540 1.00 97.12 91 LYS A C 1
ATOM 746 O O . LYS A 1 91 ? 47.088 7.137 -81.798 1.00 97.12 91 LYS A O 1
ATOM 751 N N . ARG A 1 92 ? 48.654 8.719 -82.068 1.00 96.62 92 ARG A N 1
ATOM 752 C CA . ARG A 1 92 ? 48.703 9.093 -80.649 1.00 96.62 92 ARG A CA 1
ATOM 753 C C . ARG A 1 92 ? 47.454 9.863 -80.219 1.00 96.62 92 ARG A C 1
ATOM 755 O O . ARG A 1 92 ? 46.988 9.636 -79.109 1.00 96.62 92 ARG A O 1
ATOM 762 N N . GLU A 1 93 ? 46.926 10.741 -81.067 1.00 96.38 93 GLU A N 1
ATOM 763 C CA . GLU A 1 93 ? 45.662 11.451 -80.837 1.00 96.38 93 GLU A CA 1
ATOM 764 C C . GLU A 1 93 ? 44.482 10.477 -80.768 1.00 96.38 93 GLU A C 1
ATOM 766 O O . GLU A 1 93 ? 43.687 10.556 -79.837 1.00 96.38 93 GLU A O 1
ATOM 771 N N . GLU A 1 94 ? 44.412 9.504 -81.683 1.00 96.44 94 GLU A N 1
ATOM 772 C CA . GLU A 1 94 ? 43.403 8.436 -81.660 1.00 96.44 94 GLU A CA 1
ATOM 773 C C . GLU A 1 94 ? 43.496 7.594 -80.374 1.00 96.44 94 GLU A C 1
ATOM 775 O O . GLU A 1 94 ? 42.486 7.375 -79.707 1.00 96.44 94 GLU A O 1
ATOM 780 N N . ALA A 1 95 ? 44.706 7.190 -79.966 1.00 96.56 95 ALA A N 1
ATOM 781 C CA . ALA A 1 95 ? 44.916 6.441 -78.723 1.00 96.56 95 ALA A CA 1
ATOM 782 C C . ALA A 1 95 ? 44.587 7.262 -77.461 1.00 96.56 95 ALA A C 1
ATOM 784 O O . ALA A 1 95 ? 44.066 6.718 -76.486 1.00 96.56 95 ALA A O 1
ATOM 785 N N . ALA A 1 96 ? 44.879 8.567 -77.463 1.00 96.44 96 ALA A N 1
ATOM 786 C CA . ALA A 1 96 ? 44.503 9.467 -76.375 1.00 96.44 96 ALA A CA 1
ATOM 787 C C . ALA A 1 96 ? 42.978 9.615 -76.288 1.00 96.44 96 ALA A C 1
ATOM 789 O O . ALA A 1 96 ? 42.423 9.476 -75.203 1.00 96.44 96 ALA A O 1
ATOM 790 N N . ALA A 1 97 ? 42.300 9.789 -77.427 1.00 96.88 97 ALA A N 1
ATOM 791 C CA . ALA A 1 97 ? 40.845 9.864 -77.484 1.00 96.88 97 ALA A CA 1
ATOM 792 C C . ALA A 1 97 ? 40.178 8.563 -76.999 1.00 96.88 97 ALA A C 1
ATOM 794 O O . ALA A 1 97 ? 39.221 8.614 -76.229 1.00 96.88 97 ALA A O 1
ATOM 795 N N . GLU A 1 98 ? 40.693 7.391 -77.386 1.00 96.69 98 GLU A N 1
ATOM 796 C CA . GLU A 1 98 ? 40.182 6.102 -76.898 1.00 96.69 98 GLU A CA 1
ATOM 797 C C . GLU A 1 98 ? 40.361 5.957 -75.377 1.00 96.69 98 GLU A C 1
ATOM 799 O O . GLU A 1 98 ? 39.445 5.525 -74.667 1.00 96.69 98 GLU A O 1
ATOM 804 N N . GLN A 1 99 ? 41.517 6.372 -74.855 1.00 96.62 99 GLN A N 1
ATOM 805 C CA . GLN A 1 99 ? 41.778 6.357 -73.420 1.00 96.62 99 GLN A CA 1
ATOM 806 C C . GLN A 1 99 ? 40.884 7.349 -72.659 1.00 96.62 99 GLN A C 1
ATOM 808 O O . GLN A 1 99 ? 40.408 7.018 -71.572 1.00 96.62 99 GLN A O 1
ATOM 813 N N . ASP A 1 100 ? 40.600 8.521 -73.228 1.00 96.56 100 ASP A N 1
ATOM 814 C CA . ASP A 1 100 ? 39.680 9.505 -72.651 1.00 96.56 100 ASP A CA 1
ATOM 815 C C . ASP A 1 100 ? 38.249 8.961 -72.580 1.00 96.56 100 ASP A C 1
ATOM 817 O O . ASP A 1 100 ? 37.603 9.074 -71.538 1.00 96.56 100 ASP A O 1
ATOM 821 N N . VAL A 1 101 ? 37.776 8.279 -73.629 1.00 97.19 101 VAL A N 1
ATOM 822 C CA . VAL A 1 101 ? 36.470 7.595 -73.622 1.00 97.19 101 VAL A CA 1
ATOM 823 C C . VAL A 1 101 ? 36.427 6.508 -72.544 1.00 97.19 101 VAL A C 1
ATOM 825 O O . VAL A 1 101 ? 35.445 6.393 -71.806 1.00 97.19 101 VAL A O 1
ATOM 828 N N . LYS A 1 102 ? 37.500 5.720 -72.403 1.00 97.50 102 LYS A N 1
ATOM 829 C CA . LYS A 1 102 ? 37.595 4.688 -71.362 1.00 97.50 102 LYS A CA 1
ATOM 830 C C . LYS A 1 102 ? 37.579 5.290 -69.954 1.00 97.50 102 LYS A C 1
ATOM 832 O O . LYS A 1 102 ? 36.893 4.761 -69.081 1.00 97.50 102 LYS A O 1
ATOM 837 N N . ASN A 1 103 ? 38.298 6.390 -69.737 1.00 96.31 103 ASN A N 1
ATOM 838 C CA . ASN A 1 103 ? 38.307 7.111 -68.465 1.00 96.31 103 ASN A CA 1
ATOM 839 C C . ASN A 1 103 ? 36.926 7.698 -68.143 1.00 96.31 103 ASN A C 1
ATOM 841 O O . ASN A 1 103 ? 36.460 7.543 -67.017 1.00 96.31 103 ASN A O 1
ATOM 845 N N . GLN A 1 104 ? 36.246 8.300 -69.125 1.00 97.38 104 GLN A N 1
ATOM 846 C CA . GLN A 1 104 ? 34.883 8.813 -68.960 1.00 97.38 104 GLN A CA 1
ATOM 847 C C . GLN A 1 104 ? 33.908 7.701 -68.567 1.00 97.38 104 GLN A C 1
ATOM 849 O O . GLN A 1 104 ? 33.143 7.878 -67.625 1.00 97.38 104 GLN A O 1
ATOM 854 N N . LYS A 1 105 ? 33.981 6.536 -69.223 1.00 97.62 105 LYS A N 1
ATOM 855 C CA . LYS A 1 105 ? 33.138 5.383 -68.882 1.00 97.62 105 LYS A CA 1
ATOM 856 C C . LYS A 1 105 ? 33.392 4.873 -67.459 1.00 97.62 105 LYS A C 1
ATOM 858 O O . LYS A 1 105 ? 32.452 4.625 -66.714 1.00 97.62 105 LYS A O 1
ATOM 863 N N . LEU A 1 106 ? 34.657 4.745 -67.056 1.00 97.50 106 LEU A N 1
ATOM 864 C CA . LEU A 1 106 ? 34.987 4.357 -65.680 1.00 97.50 106 LEU A CA 1
ATOM 865 C C . LEU A 1 106 ? 34.484 5.390 -64.665 1.00 97.50 106 LEU A C 1
ATOM 867 O O . LEU A 1 106 ? 34.029 5.020 -63.587 1.00 97.50 106 LEU A O 1
ATOM 871 N N . GLN A 1 107 ? 34.541 6.678 -65.005 1.00 97.38 107 GLN A N 1
ATOM 872 C CA . GLN A 1 107 ? 34.038 7.743 -64.147 1.00 97.38 107 GLN A CA 1
ATOM 873 C C . GLN A 1 107 ? 32.511 7.691 -63.999 1.00 97.38 107 GLN A C 1
ATOM 875 O O . GLN A 1 107 ? 32.024 7.872 -62.885 1.00 97.38 107 GLN A O 1
ATOM 880 N N . THR A 1 108 ? 31.765 7.406 -65.072 1.00 97.00 108 THR A N 1
ATOM 881 C CA . THR A 1 108 ? 30.306 7.223 -64.992 1.00 97.00 108 THR A CA 1
ATOM 882 C C . THR A 1 108 ? 29.938 5.984 -64.181 1.00 97.00 108 THR A C 1
ATOM 884 O O . THR A 1 108 ? 29.111 6.087 -63.283 1.00 97.00 108 THR A O 1
ATOM 887 N N . ASP A 1 109 ? 30.613 4.850 -64.403 1.00 97.50 109 ASP A N 1
ATOM 888 C CA . ASP A 1 109 ? 30.338 3.607 -63.667 1.00 97.50 109 ASP A CA 1
ATOM 889 C C . ASP A 1 109 ? 30.603 3.777 -62.153 1.00 97.50 109 ASP A C 1
ATOM 891 O O . ASP A 1 109 ? 29.837 3.299 -61.313 1.00 97.50 109 ASP A O 1
ATOM 895 N N . LEU A 1 110 ? 31.668 4.503 -61.782 1.00 97.56 110 LEU A N 1
ATOM 896 C CA . LEU A 1 110 ? 31.972 4.828 -60.383 1.00 97.56 110 LEU A CA 1
ATOM 897 C C . LEU A 1 110 ? 30.949 5.787 -59.756 1.00 97.56 110 LEU A C 1
ATOM 899 O O . LEU A 1 110 ? 30.647 5.664 -58.568 1.00 97.56 110 LEU A O 1
ATOM 903 N N . GLU A 1 111 ? 30.434 6.748 -60.522 1.00 97.88 111 GLU A N 1
ATOM 904 C CA . GLU A 1 111 ? 29.405 7.689 -60.067 1.00 97.88 111 GLU A CA 1
ATOM 905 C C . GLU A 1 111 ? 28.058 6.986 -59.832 1.00 97.88 111 GLU A C 1
ATOM 907 O O . GLU A 1 111 ? 27.393 7.240 -58.822 1.00 97.88 111 GLU A O 1
ATOM 912 N N . ASP A 1 112 ? 27.697 6.049 -60.710 1.00 97.50 112 ASP A N 1
ATOM 913 C CA . ASP A 1 112 ? 26.485 5.239 -60.592 1.00 97.50 112 ASP A CA 1
ATOM 914 C C . ASP A 1 112 ? 26.544 4.317 -59.365 1.00 97.50 112 ASP A C 1
ATOM 916 O O . ASP A 1 112 ? 25.608 4.289 -58.558 1.00 97.50 112 ASP A O 1
ATOM 920 N N . GLU A 1 113 ? 27.665 3.617 -59.149 1.00 97.62 113 GLU A N 1
ATOM 921 C CA . GLU A 1 113 ? 27.848 2.788 -57.951 1.00 97.62 113 GLU A CA 1
ATOM 922 C C . GLU A 1 113 ? 27.897 3.632 -56.669 1.00 97.62 113 GLU A C 1
ATOM 924 O O . GLU A 1 113 ? 27.302 3.249 -55.658 1.00 97.62 113 GLU A O 1
ATOM 929 N N . ARG A 1 114 ? 28.511 4.826 -56.699 1.00 97.75 114 ARG A N 1
ATOM 930 C CA . ARG A 1 114 ? 28.468 5.758 -55.558 1.00 97.75 114 ARG A CA 1
ATOM 931 C C . ARG A 1 114 ? 27.034 6.169 -55.235 1.00 97.75 114 ARG A C 1
ATOM 933 O O . ARG A 1 114 ? 26.648 6.144 -54.067 1.00 97.75 114 ARG A O 1
ATOM 940 N N . SER A 1 115 ? 26.247 6.514 -56.251 1.00 98.25 115 SER A N 1
ATOM 941 C CA . SER A 1 115 ? 24.846 6.922 -56.098 1.00 98.25 115 SER A CA 1
ATOM 942 C C . SER A 1 115 ? 23.986 5.787 -55.538 1.00 98.25 115 SER A C 1
ATOM 944 O O . SER A 1 115 ? 23.194 5.997 -54.617 1.00 98.25 115 SER A O 1
ATOM 946 N N . LYS A 1 116 ? 24.194 4.559 -56.022 1.00 98.31 116 LYS A N 1
ATOM 947 C CA . LYS A 1 116 ? 23.504 3.356 -55.541 1.00 98.31 116 LYS A CA 1
ATOM 948 C C . LYS A 1 116 ? 23.848 3.029 -54.088 1.00 98.31 116 LYS A C 1
ATOM 950 O O . LYS A 1 116 ? 22.940 2.801 -53.288 1.00 98.31 116 LYS A O 1
ATOM 955 N N . LEU A 1 117 ? 25.132 3.059 -53.723 1.00 98.06 117 LEU A N 1
ATOM 956 C CA . LEU A 1 117 ? 25.568 2.864 -52.337 1.00 98.06 117 LEU A CA 1
ATOM 957 C C . LEU A 1 117 ? 25.017 3.961 -51.422 1.00 98.06 117 LEU A C 1
ATOM 959 O O . LEU A 1 117 ? 24.535 3.669 -50.329 1.00 98.06 117 LEU A O 1
ATOM 963 N N . GLN A 1 118 ? 25.018 5.216 -51.873 1.00 98.38 118 GLN A N 1
ATOM 964 C CA . GLN A 1 118 ? 24.447 6.330 -51.120 1.00 98.38 118 GLN A CA 1
ATOM 965 C C . GLN A 1 118 ? 22.940 6.148 -50.894 1.00 98.38 118 GLN A C 1
ATOM 967 O O . GLN A 1 118 ? 22.457 6.363 -49.781 1.00 98.38 118 GLN A O 1
ATOM 972 N N . GLN A 1 119 ? 22.197 5.702 -51.910 1.00 98.06 119 GLN A N 1
ATOM 973 C CA . GLN A 1 119 ? 20.774 5.396 -51.776 1.00 98.06 119 GLN A CA 1
ATOM 974 C C . GLN A 1 119 ? 20.530 4.236 -50.803 1.00 98.06 119 GLN A C 1
ATOM 976 O O . GLN A 1 119 ? 19.628 4.324 -49.967 1.00 98.06 119 GLN A O 1
ATOM 981 N N . GLN A 1 120 ? 21.348 3.180 -50.860 1.00 98.25 120 GLN A N 1
ATOM 982 C CA . GLN A 1 120 ? 21.254 2.061 -49.924 1.00 98.25 120 GLN A CA 1
ATOM 983 C C . GLN A 1 120 ? 21.502 2.524 -48.482 1.00 98.25 120 GLN A C 1
ATOM 985 O O . GLN A 1 120 ? 20.668 2.254 -47.618 1.00 98.25 120 GLN A O 1
ATOM 990 N N . ILE A 1 121 ? 22.562 3.302 -48.239 1.00 98.12 121 ILE A N 1
ATOM 991 C CA . ILE A 1 121 ? 22.876 3.873 -46.920 1.00 98.12 121 ILE A CA 1
ATOM 992 C C . ILE A 1 121 ? 21.710 4.715 -46.394 1.00 98.12 121 ILE A C 1
ATOM 994 O O . ILE A 1 121 ? 21.331 4.578 -45.233 1.00 98.12 121 ILE A O 1
ATOM 998 N N . LEU A 1 122 ? 21.111 5.568 -47.232 1.00 98.25 122 LEU A N 1
ATOM 999 C CA . LEU A 1 122 ? 19.956 6.376 -46.830 1.00 98.25 122 LEU A CA 1
ATOM 1000 C C . LEU A 1 122 ? 18.739 5.509 -46.489 1.00 98.25 122 LEU A C 1
ATOM 1002 O O . LEU A 1 122 ? 18.050 5.789 -45.509 1.00 98.25 122 LEU A O 1
ATOM 1006 N N . SER A 1 123 ? 18.489 4.451 -47.262 1.00 98.19 123 SER A N 1
ATOM 1007 C CA . SER A 1 123 ? 17.374 3.535 -47.012 1.00 98.19 123 SER A CA 1
ATOM 1008 C C . SER A 1 123 ? 17.550 2.740 -45.714 1.00 98.19 123 SER A C 1
ATOM 1010 O O . SER A 1 123 ? 16.619 2.663 -44.915 1.00 98.19 123 SER A O 1
ATOM 1012 N N . GLU A 1 124 ? 18.751 2.216 -45.457 1.00 98.19 124 GLU A N 1
ATOM 1013 C CA . GLU A 1 124 ? 19.071 1.487 -44.229 1.00 98.19 124 GLU A CA 1
ATOM 1014 C C . GLU A 1 124 ? 19.029 2.422 -43.023 1.00 98.19 124 GLU A C 1
ATOM 1016 O O . GLU A 1 124 ? 18.410 2.090 -42.012 1.00 98.19 124 GLU A O 1
ATOM 1021 N N . LYS A 1 125 ? 19.601 3.628 -43.143 1.00 98.38 125 LYS A N 1
ATOM 1022 C CA . LYS A 1 125 ? 19.516 4.660 -42.106 1.00 98.38 125 LYS A CA 1
ATOM 1023 C C . LYS A 1 125 ? 18.063 4.964 -41.752 1.00 98.38 125 LYS A C 1
ATOM 1025 O O . LYS A 1 125 ? 17.712 4.931 -40.579 1.00 98.38 125 LYS A O 1
ATOM 1030 N N . HIS A 1 126 ? 17.206 5.181 -42.750 1.00 98.12 126 HIS A N 1
ATOM 1031 C CA . HIS A 1 126 ? 15.790 5.443 -42.509 1.00 98.12 126 HIS A CA 1
ATOM 1032 C C . HIS A 1 126 ? 15.092 4.279 -41.790 1.00 98.12 126 HIS A C 1
ATOM 1034 O O . HIS A 1 126 ? 14.299 4.511 -40.881 1.00 98.12 126 HIS A O 1
ATOM 1040 N N . GLN A 1 127 ? 15.410 3.028 -42.140 1.00 98.44 127 GLN A N 1
ATOM 1041 C CA . GLN A 1 127 ? 14.873 1.859 -41.436 1.00 98.44 127 GLN A CA 1
ATOM 1042 C C . GLN A 1 127 ? 15.336 1.790 -39.976 1.00 98.44 127 GLN A C 1
ATOM 1044 O O . GLN A 1 127 ? 14.541 1.442 -39.101 1.00 98.44 127 GLN A O 1
ATOM 1049 N N . TYR A 1 128 ? 16.603 2.102 -39.692 1.00 98.25 128 TYR A N 1
ATOM 1050 C CA . TYR A 1 128 ? 17.096 2.153 -38.316 1.00 98.25 128 TYR A CA 1
ATOM 1051 C C . TYR A 1 128 ? 16.462 3.301 -37.531 1.00 98.25 128 TYR A C 1
ATOM 1053 O O . TYR A 1 128 ? 16.015 3.063 -36.414 1.00 98.25 128 TYR A O 1
ATOM 1061 N N . ASP A 1 129 ? 16.317 4.486 -38.123 1.00 98.31 129 ASP A N 1
ATOM 1062 C CA . ASP A 1 129 ? 15.644 5.628 -37.491 1.00 98.31 129 ASP A CA 1
ATOM 1063 C C . ASP A 1 129 ? 14.176 5.291 -37.152 1.00 98.31 129 ASP A C 1
ATOM 1065 O O . ASP A 1 129 ? 13.697 5.576 -36.052 1.00 98.31 129 ASP A O 1
ATOM 1069 N N . GLN A 1 130 ? 13.458 4.600 -38.047 1.00 98.25 130 GLN A N 1
ATOM 1070 C CA . GLN A 1 130 ? 12.103 4.101 -37.771 1.00 98.25 130 GLN A CA 1
ATOM 1071 C C . GLN A 1 130 ? 12.070 3.074 -36.626 1.00 98.25 130 GLN A C 1
ATOM 1073 O O . GLN A 1 130 ? 11.169 3.101 -35.789 1.00 98.25 130 GLN A O 1
ATOM 1078 N N . LYS A 1 131 ? 13.049 2.163 -36.560 1.00 98.44 131 LYS A N 1
ATOM 1079 C CA . LYS A 1 131 ? 13.152 1.197 -35.453 1.00 98.44 131 LYS A CA 1
ATOM 1080 C C . LYS A 1 131 ? 13.460 1.885 -34.125 1.00 98.44 131 LYS A C 1
ATOM 1082 O O . LYS A 1 131 ? 12.852 1.531 -33.121 1.00 98.44 131 LYS A O 1
ATOM 1087 N N . VAL A 1 132 ? 14.372 2.858 -34.121 1.00 98.31 132 VAL A N 1
ATOM 1088 C CA . VAL A 1 132 ? 14.740 3.638 -32.932 1.00 98.31 132 VAL A CA 1
ATOM 1089 C C . VAL A 1 132 ? 13.528 4.409 -32.419 1.00 98.31 132 VAL A C 1
ATOM 1091 O O . VAL A 1 132 ? 13.135 4.198 -31.279 1.00 98.31 132 VAL A O 1
ATOM 1094 N N . THR A 1 133 ? 12.852 5.177 -33.275 1.00 98.31 133 THR A N 1
ATOM 1095 C CA . THR A 1 133 ? 11.637 5.924 -32.890 1.00 98.31 133 THR A CA 1
ATOM 1096 C C . THR A 1 133 ? 10.503 5.012 -32.408 1.00 98.31 133 THR A C 1
ATOM 1098 O O . THR A 1 133 ? 9.784 5.347 -31.462 1.00 98.31 133 THR A O 1
ATOM 1101 N N . GLY A 1 134 ? 10.356 3.823 -33.004 1.00 98.44 134 GLY A N 1
ATOM 1102 C CA . GLY A 1 134 ? 9.409 2.807 -32.545 1.00 98.44 134 GLY A CA 1
ATOM 1103 C C . GLY A 1 134 ? 9.737 2.254 -31.153 1.00 98.44 134 GLY A C 1
ATOM 1104 O O . GLY A 1 134 ? 8.832 2.087 -30.335 1.00 98.44 134 GLY A O 1
ATOM 1105 N N . LEU A 1 135 ? 11.016 1.992 -30.864 1.00 98.44 135 LEU A N 1
ATOM 1106 C CA . LEU A 1 135 ? 11.470 1.546 -29.542 1.00 98.44 135 LEU A CA 1
ATOM 1107 C C . LEU A 1 135 ? 11.370 2.663 -28.497 1.00 98.44 135 LEU A C 1
ATOM 1109 O O . LEU A 1 135 ? 10.893 2.408 -27.398 1.00 98.44 135 LEU A O 1
ATOM 1113 N N . GLU A 1 136 ? 11.739 3.895 -28.842 1.00 98.56 136 GLU A N 1
ATOM 1114 C CA . GLU A 1 136 ? 11.584 5.073 -27.978 1.00 98.56 136 GLU A CA 1
ATOM 1115 C C . GLU A 1 136 ? 10.117 5.284 -27.585 1.00 98.56 136 GLU A C 1
ATOM 1117 O O . GLU A 1 136 ? 9.810 5.501 -26.415 1.00 98.56 136 GLU A O 1
ATOM 1122 N N . SER A 1 137 ? 9.192 5.128 -28.538 1.00 98.12 137 SER A N 1
ATOM 1123 C CA . SER A 1 137 ? 7.751 5.217 -28.269 1.00 98.12 137 SER A CA 1
ATOM 1124 C C . SER A 1 137 ? 7.261 4.107 -27.330 1.00 98.12 137 SER A C 1
ATOM 1126 O O . SER A 1 137 ? 6.421 4.356 -26.467 1.00 98.12 137 SER A O 1
ATOM 1128 N N . GLN A 1 138 ? 7.785 2.883 -27.468 1.00 98.56 138 GLN A N 1
ATOM 1129 C CA . GLN A 1 138 ? 7.460 1.773 -26.562 1.00 98.56 138 GLN A CA 1
ATOM 1130 C C . GLN A 1 138 ? 8.015 2.000 -25.155 1.00 98.56 138 GLN A C 1
ATOM 1132 O O . GLN A 1 138 ? 7.307 1.744 -24.184 1.00 98.56 138 GLN A O 1
ATOM 1137 N N . ILE A 1 139 ? 9.248 2.501 -25.042 1.00 98.25 139 ILE A N 1
ATOM 1138 C CA . ILE A 1 139 ? 9.859 2.856 -23.757 1.00 98.25 139 ILE A CA 1
ATOM 1139 C C . ILE A 1 139 ? 9.015 3.930 -23.068 1.00 98.25 139 ILE A C 1
ATOM 1141 O O . ILE A 1 139 ? 8.596 3.718 -21.936 1.00 98.25 139 ILE A O 1
ATOM 1145 N N . ALA A 1 140 ? 8.656 5.007 -23.772 1.00 98.50 140 ALA A N 1
ATOM 1146 C CA . ALA A 1 140 ? 7.808 6.061 -23.220 1.00 98.50 140 ALA A CA 1
ATOM 1147 C C . ALA A 1 140 ? 6.434 5.527 -22.766 1.00 98.50 140 ALA A C 1
ATOM 1149 O O . ALA A 1 140 ? 5.962 5.857 -21.679 1.00 98.50 140 ALA A O 1
ATOM 1150 N N . ALA A 1 141 ? 5.796 4.656 -23.556 1.00 98.31 141 ALA A N 1
ATOM 1151 C CA . ALA A 1 141 ? 4.528 4.035 -23.172 1.00 98.31 141 ALA A CA 1
ATOM 1152 C C . ALA A 1 141 ? 4.669 3.174 -21.902 1.00 98.31 141 ALA A C 1
ATOM 1154 O O . ALA A 1 141 ? 3.849 3.287 -20.990 1.00 98.31 141 ALA A O 1
ATOM 1155 N N . LEU A 1 142 ? 5.725 2.362 -21.805 1.00 98.31 142 LEU A N 1
ATOM 1156 C CA . LEU A 1 142 ? 6.000 1.545 -20.621 1.00 98.31 142 LEU A CA 1
ATOM 1157 C C . LEU A 1 142 ? 6.320 2.396 -19.387 1.00 98.31 142 LEU A C 1
ATOM 1159 O O . LEU A 1 142 ? 5.828 2.087 -18.307 1.00 98.31 142 LEU A O 1
ATOM 1163 N N . GLU A 1 143 ? 7.083 3.478 -19.535 1.00 98.31 143 GLU A N 1
ATOM 1164 C CA . GLU A 1 143 ? 7.377 4.421 -18.449 1.00 98.31 143 GLU A CA 1
ATOM 1165 C C . GLU A 1 143 ? 6.100 5.088 -17.923 1.00 98.31 143 GLU A C 1
ATOM 1167 O O . GLU A 1 143 ? 5.889 5.148 -16.711 1.00 98.31 143 GLU A O 1
ATOM 1172 N N . THR A 1 144 ? 5.203 5.525 -18.816 1.00 98.38 144 THR A N 1
ATOM 1173 C CA . THR A 1 144 ? 3.913 6.104 -18.401 1.00 98.38 144 THR A CA 1
ATOM 1174 C C . THR A 1 144 ? 3.006 5.089 -17.704 1.00 98.38 144 THR A C 1
ATOM 1176 O O . THR A 1 144 ? 2.392 5.426 -16.691 1.00 98.38 144 THR A O 1
ATOM 1179 N N . ALA A 1 145 ? 2.945 3.847 -18.196 1.00 98.06 145 ALA A N 1
ATOM 1180 C CA . ALA A 1 145 ? 2.182 2.776 -17.558 1.00 98.06 145 ALA A CA 1
ATOM 1181 C C . ALA A 1 145 ? 2.755 2.430 -16.175 1.00 98.06 145 ALA A C 1
ATOM 1183 O O . ALA A 1 145 ? 2.008 2.303 -15.209 1.00 98.06 145 ALA A O 1
ATOM 1184 N N . TRP A 1 146 ? 4.082 2.359 -16.057 1.00 98.25 146 TRP A N 1
ATOM 1185 C CA . TRP A 1 146 ? 4.753 2.092 -14.789 1.00 98.25 146 TRP A CA 1
ATOM 1186 C C . TRP A 1 146 ? 4.520 3.200 -13.753 1.00 98.25 146 TRP A C 1
ATOM 1188 O O . TRP A 1 146 ? 4.223 2.897 -12.597 1.00 98.25 146 TRP A O 1
ATOM 1198 N N . GLU A 1 147 ? 4.593 4.479 -14.138 1.00 98.31 147 GLU A N 1
ATOM 1199 C CA . GLU A 1 147 ? 4.266 5.583 -13.221 1.00 98.31 147 GLU A CA 1
ATOM 1200 C C . GLU A 1 147 ? 2.779 5.591 -12.829 1.00 98.31 147 GLU A C 1
ATOM 1202 O O . GLU A 1 147 ? 2.437 5.882 -11.678 1.00 98.31 147 GLU A O 1
ATOM 1207 N N . PHE A 1 148 ? 1.875 5.211 -13.737 1.00 98.06 148 PHE A N 1
ATOM 1208 C CA . PHE A 1 148 ? 0.464 5.028 -13.395 1.00 98.06 148 PHE A CA 1
ATOM 1209 C C . PHE A 1 148 ? 0.273 3.911 -12.358 1.00 98.06 148 PHE A C 1
ATOM 1211 O O . PHE A 1 148 ? -0.359 4.130 -11.325 1.00 98.06 148 PHE A O 1
ATOM 1218 N N . ASP A 1 149 ? 0.878 2.742 -12.567 1.00 98.31 149 ASP A N 1
ATOM 1219 C CA . ASP A 1 149 ? 0.781 1.620 -11.629 1.00 98.31 149 ASP A CA 1
ATOM 1220 C C . ASP A 1 149 ? 1.395 1.962 -10.266 1.00 98.31 149 ASP A C 1
ATOM 1222 O O . ASP A 1 149 ? 0.821 1.660 -9.217 1.00 98.31 149 ASP A O 1
ATOM 1226 N N . LYS A 1 150 ? 2.533 2.661 -10.261 1.00 98.50 150 LYS A N 1
ATOM 1227 C CA . LYS A 1 150 ? 3.191 3.151 -9.045 1.00 98.50 150 LYS A CA 1
ATOM 1228 C C . LYS A 1 150 ? 2.308 4.131 -8.275 1.00 98.50 150 LYS A C 1
ATOM 1230 O O . LYS A 1 150 ? 2.169 3.996 -7.059 1.00 98.50 150 LYS A O 1
ATOM 1235 N N . THR A 1 151 ? 1.686 5.094 -8.954 1.00 98.25 151 THR A N 1
ATOM 1236 C CA . THR A 1 151 ? 0.775 6.055 -8.306 1.00 98.25 151 THR A CA 1
ATOM 1237 C C . THR A 1 151 ? -0.511 5.389 -7.813 1.00 98.25 151 THR A C 1
ATOM 1239 O O . THR A 1 151 ? -0.957 5.685 -6.702 1.00 98.25 151 THR A O 1
ATOM 1242 N N . ALA A 1 152 ? -1.067 4.433 -8.561 1.00 98.25 152 ALA A N 1
ATOM 1243 C CA . ALA A 1 152 ? -2.220 3.640 -8.139 1.00 98.25 152 ALA A CA 1
ATOM 1244 C C . ALA A 1 152 ? -1.909 2.782 -6.899 1.00 98.25 152 ALA A C 1
ATOM 1246 O O . ALA A 1 152 ? -2.692 2.765 -5.943 1.00 98.25 152 ALA A O 1
ATOM 1247 N N . ALA A 1 153 ? -0.748 2.120 -6.873 1.00 98.00 153 ALA A N 1
ATOM 1248 C CA . ALA A 1 153 ? -0.280 1.352 -5.723 1.00 98.00 153 ALA A CA 1
ATOM 1249 C C . ALA A 1 153 ? -0.063 2.250 -4.497 1.00 98.00 153 ALA A C 1
ATOM 1251 O O . ALA A 1 153 ? -0.540 1.922 -3.411 1.00 98.00 153 ALA A O 1
ATOM 1252 N N . GLN A 1 154 ? 0.572 3.414 -4.672 1.00 98.44 154 GLN A N 1
ATOM 1253 C CA . GLN A 1 154 ? 0.781 4.377 -3.590 1.00 98.44 154 GLN A CA 1
ATOM 1254 C C . GLN A 1 154 ? -0.548 4.880 -3.012 1.00 98.44 154 GLN A C 1
ATOM 1256 O O . GLN A 1 154 ? -0.723 4.904 -1.795 1.00 98.44 154 GLN A O 1
ATOM 1261 N N . HIS A 1 155 ? -1.516 5.221 -3.868 1.00 98.44 155 HIS A N 1
ATOM 1262 C CA . HIS A 1 155 ? -2.853 5.612 -3.425 1.00 98.44 155 HIS A CA 1
ATOM 1263 C C . HIS A 1 155 ? -3.542 4.482 -2.646 1.00 98.44 155 HIS A C 1
ATOM 1265 O O . HIS A 1 155 ? -4.172 4.731 -1.616 1.00 98.44 155 HIS A O 1
ATOM 1271 N N . LYS A 1 156 ? -3.402 3.226 -3.096 1.00 98.62 156 LYS A N 1
ATOM 1272 C CA . LYS A 1 156 ? -3.977 2.075 -2.391 1.00 98.62 156 LYS A CA 1
ATOM 1273 C C . LYS A 1 156 ? -3.336 1.854 -1.021 1.00 98.62 156 LYS A C 1
ATOM 1275 O O . LYS A 1 156 ? -4.065 1.564 -0.074 1.00 98.62 156 LYS A O 1
ATOM 1280 N N . ILE A 1 157 ? -2.017 2.015 -0.910 1.00 98.44 157 ILE A N 1
ATOM 1281 C CA . ILE A 1 157 ? -1.291 1.944 0.365 1.00 98.44 157 ILE A CA 1
ATOM 1282 C C . ILE A 1 157 ? -1.822 3.010 1.325 1.00 98.44 157 ILE A C 1
ATOM 1284 O O . ILE A 1 157 ? -2.291 2.656 2.401 1.00 98.44 157 ILE A O 1
ATOM 1288 N N . SER A 1 158 ? -1.882 4.278 0.908 1.00 98.44 158 SER A N 1
ATOM 1289 C CA . SER A 1 158 ? -2.393 5.358 1.764 1.00 98.44 158 SER A CA 1
ATOM 1290 C C . SER A 1 158 ? -3.859 5.171 2.169 1.00 98.44 158 SER A C 1
ATOM 1292 O O . SER A 1 158 ? -4.255 5.531 3.277 1.00 98.44 158 SER A O 1
ATOM 1294 N N . GLN A 1 159 ? -4.685 4.571 1.304 1.00 98.44 159 GLN A N 1
ATOM 1295 C CA . GLN A 1 159 ? -6.056 4.207 1.665 1.00 98.44 159 GLN A CA 1
ATOM 1296 C C . GLN A 1 159 ? -6.093 3.139 2.770 1.00 98.44 159 GLN A C 1
ATOM 1298 O O . GLN A 1 159 ? -6.865 3.277 3.717 1.00 98.44 159 GLN A O 1
ATOM 1303 N N . LEU A 1 160 ? -5.275 2.088 2.648 1.00 98.31 160 LEU A N 1
ATOM 1304 C CA . LEU A 1 160 ? -5.191 1.013 3.642 1.00 98.31 160 LEU A CA 1
ATOM 1305 C C . LEU A 1 160 ? -4.595 1.502 4.968 1.00 98.31 160 LEU A C 1
ATOM 1307 O O . LEU A 1 160 ? -5.060 1.090 6.024 1.00 98.31 160 LEU A O 1
ATOM 1311 N N . GLU A 1 161 ? -3.609 2.399 4.930 1.00 98.31 161 GLU A N 1
ATOM 1312 C CA . GLU A 1 161 ? -3.054 3.050 6.124 1.00 98.31 161 GLU A CA 1
ATOM 1313 C C . GLU A 1 161 ? -4.140 3.821 6.879 1.00 98.31 161 GLU A C 1
ATOM 1315 O O . GLU A 1 161 ? -4.327 3.608 8.075 1.00 98.31 161 GLU A O 1
ATOM 1320 N N . LYS A 1 162 ? -4.943 4.619 6.167 1.00 98.31 162 LYS A N 1
ATOM 1321 C CA . LYS A 1 162 ? -6.068 5.349 6.763 1.00 98.31 162 LYS A CA 1
ATOM 1322 C C . LYS A 1 162 ? -7.146 4.420 7.334 1.00 98.31 162 LYS A C 1
ATOM 1324 O O . LYS A 1 162 ? -7.718 4.702 8.384 1.00 98.31 162 LYS A O 1
ATOM 1329 N N . GLU A 1 163 ? -7.465 3.327 6.643 1.00 98.25 163 GLU A N 1
ATOM 1330 C CA . GLU A 1 163 ? -8.415 2.328 7.147 1.00 98.25 163 GLU A CA 1
ATOM 1331 C C . GLU A 1 163 ? -7.885 1.643 8.415 1.00 98.25 163 GLU A C 1
ATOM 1333 O O . GLU A 1 163 ? -8.629 1.500 9.383 1.00 98.25 163 GLU A O 1
ATOM 1338 N N . ASN A 1 164 ? -6.593 1.307 8.451 1.00 98.19 164 ASN A N 1
ATOM 1339 C CA . ASN A 1 164 ? -5.935 0.759 9.636 1.00 98.19 164 ASN A CA 1
ATOM 1340 C C . ASN A 1 164 ? -5.941 1.741 10.812 1.00 98.19 164 ASN A C 1
ATOM 1342 O O . ASN A 1 164 ? -6.220 1.322 11.933 1.00 98.19 164 ASN A O 1
ATOM 1346 N N . GLU A 1 165 ? -5.677 3.028 10.578 1.00 98.38 165 GLU A N 1
ATOM 1347 C CA . GLU A 1 165 ? -5.771 4.065 11.615 1.00 98.38 165 GLU A CA 1
ATOM 1348 C C . GLU A 1 165 ? -7.188 4.155 12.191 1.00 98.38 165 GLU A C 1
ATOM 1350 O O . GLU A 1 165 ? -7.358 4.151 13.410 1.00 98.38 165 GLU A O 1
ATOM 1355 N N . ASN A 1 166 ? -8.214 4.150 11.333 1.00 98.00 166 ASN A N 1
ATOM 1356 C CA . ASN A 1 166 ? -9.611 4.168 11.773 1.00 98.00 166 ASN A CA 1
ATOM 1357 C C . ASN A 1 166 ? -9.974 2.913 12.580 1.00 98.00 166 ASN A C 1
ATOM 1359 O O . ASN A 1 166 ? -10.571 3.022 13.650 1.00 98.00 166 ASN A O 1
ATOM 1363 N N . LEU A 1 167 ? -9.604 1.723 12.090 1.00 98.19 167 LEU A N 1
ATOM 1364 C CA . LEU A 1 167 ? -9.853 0.458 12.786 1.00 98.19 167 LEU A CA 1
ATOM 1365 C C . LEU A 1 167 ? -9.133 0.407 14.134 1.00 98.19 167 LEU A C 1
ATOM 1367 O O . LEU A 1 167 ? -9.704 -0.074 15.113 1.00 98.19 167 LEU A O 1
ATOM 1371 N N . ASN A 1 168 ? -7.902 0.916 14.198 1.00 98.38 168 ASN A N 1
ATOM 1372 C CA . ASN A 1 168 ? -7.158 1.005 15.445 1.00 98.38 168 ASN A CA 1
ATOM 1373 C C . ASN A 1 168 ? -7.829 1.979 16.425 1.00 98.38 168 ASN A C 1
ATOM 1375 O O . ASN A 1 168 ? -8.010 1.626 17.586 1.00 98.38 168 ASN A O 1
ATOM 1379 N N . GLY A 1 169 ? -8.294 3.140 15.951 1.00 98.19 169 GLY A N 1
ATOM 1380 C CA . GLY A 1 169 ? -9.075 4.078 16.761 1.00 98.19 169 GLY A CA 1
ATOM 1381 C C . GLY A 1 169 ? -10.346 3.441 17.334 1.00 98.19 169 GLY A C 1
ATOM 1382 O O . GLY A 1 169 ? -10.566 3.473 18.542 1.00 98.19 169 GLY A O 1
ATOM 1383 N N . SER A 1 170 ? -11.146 2.762 16.504 1.00 97.81 170 SER A N 1
ATOM 1384 C CA . SER A 1 170 ? -12.336 2.040 16.982 1.00 97.81 170 SER A CA 1
ATOM 1385 C C . SER A 1 170 ? -11.987 0.923 17.971 1.00 97.81 170 SER A C 1
ATOM 1387 O O . SER A 1 170 ? -12.697 0.718 18.954 1.00 97.81 170 SER A O 1
ATOM 1389 N N . LYS A 1 171 ? -10.883 0.200 17.749 1.00 98.38 171 LYS A N 1
ATOM 1390 C CA . LYS A 1 171 ? -10.400 -0.827 18.680 1.00 98.38 171 LYS A CA 1
ATOM 1391 C C . LYS A 1 171 ? -10.063 -0.225 20.047 1.00 98.38 171 LYS A C 1
ATOM 1393 O O . LYS A 1 171 ? -10.497 -0.771 21.058 1.00 98.38 171 LYS A O 1
ATOM 1398 N N . GLU A 1 172 ? -9.346 0.895 20.087 1.00 98.44 172 GLU A N 1
ATOM 1399 C CA . GLU A 1 172 ? -9.000 1.601 21.329 1.00 98.44 172 GLU A CA 1
ATOM 1400 C C . GLU A 1 172 ? -10.246 2.115 22.073 1.00 98.44 172 GLU A C 1
ATOM 1402 O O . GLU A 1 172 ? -10.321 2.039 23.306 1.00 98.44 172 GLU A O 1
ATOM 1407 N N . GLU A 1 173 ? -11.262 2.584 21.343 1.00 98.31 173 GLU A N 1
ATOM 1408 C CA . GLU A 1 173 ? -12.558 2.974 21.909 1.00 98.31 173 GLU A CA 1
ATOM 1409 C C . GLU A 1 173 ? -13.296 1.781 22.533 1.00 98.31 173 GLU A C 1
ATOM 1411 O O . GLU A 1 173 ? -13.778 1.875 23.669 1.00 98.31 173 GLU A O 1
ATOM 1416 N N . TYR A 1 174 ? -13.348 0.640 21.835 1.00 97.94 174 TYR A N 1
ATOM 1417 C CA . TYR A 1 174 ? -13.950 -0.586 22.362 1.00 97.94 174 TYR A CA 1
ATOM 1418 C C . TYR A 1 174 ? -13.193 -1.121 23.578 1.00 97.94 174 TYR A C 1
ATOM 1420 O O . TYR A 1 174 ? -13.831 -1.469 24.571 1.00 97.94 174 TYR A O 1
ATOM 1428 N N . GLU A 1 175 ? -11.859 -1.139 23.551 1.00 98.38 175 GLU A N 1
ATOM 1429 C CA . GLU A 1 175 ? -11.035 -1.530 24.702 1.00 98.38 175 GLU A CA 1
ATOM 1430 C C . GLU A 1 175 ? -11.274 -0.603 25.903 1.00 98.38 175 GLU A C 1
ATOM 1432 O O . GLU A 1 175 ? -11.448 -1.066 27.033 1.00 98.38 175 GLU A O 1
ATOM 1437 N N . SER A 1 176 ? -11.370 0.709 25.667 1.00 98.31 176 SER A N 1
ATOM 1438 C CA . SER A 1 176 ? -11.675 1.692 26.711 1.00 98.31 176 SER A CA 1
ATOM 1439 C C . SER A 1 176 ? -13.075 1.502 27.302 1.00 98.31 176 SER A C 1
ATOM 1441 O O . SER A 1 176 ? -13.256 1.614 28.517 1.00 98.31 176 SER A O 1
ATOM 1443 N N . SER A 1 177 ? -14.072 1.214 26.462 1.00 98.31 177 SER A N 1
ATOM 1444 C CA . SER A 1 177 ? -15.444 0.924 26.893 1.00 98.31 177 SER A CA 1
ATOM 1445 C C . SER A 1 177 ? -15.519 -0.379 27.693 1.00 98.31 177 SER A C 1
ATOM 1447 O O . SER A 1 177 ? -16.091 -0.404 28.784 1.00 98.31 177 SER A O 1
ATOM 1449 N N . LEU A 1 178 ? -14.856 -1.434 27.212 1.00 98.12 178 LEU A N 1
ATOM 1450 C CA . LEU A 1 178 ? -14.774 -2.726 27.886 1.00 98.12 178 LEU A CA 1
ATOM 1451 C C . LEU A 1 178 ? -14.144 -2.585 29.274 1.00 98.12 178 LEU A C 1
ATOM 1453 O O . LEU A 1 178 ? -14.703 -3.069 30.255 1.00 98.12 178 LEU A O 1
ATOM 1457 N N . LYS A 1 179 ? -13.038 -1.841 29.385 1.00 98.50 179 LYS A N 1
ATOM 1458 C CA . LYS A 1 179 ? -12.378 -1.573 30.669 1.00 98.50 179 LYS A CA 1
ATOM 1459 C C . LYS A 1 179 ? -13.290 -0.830 31.653 1.00 98.50 179 LYS A C 1
ATOM 1461 O O . LYS A 1 179 ? -13.275 -1.121 32.850 1.00 98.50 179 LYS A O 1
ATOM 1466 N N . LYS A 1 180 ? -14.108 0.116 31.173 1.00 98.25 180 LYS A N 1
ATOM 1467 C CA . LYS A 1 180 ? -15.115 0.803 32.004 1.00 98.25 180 LYS A CA 1
ATOM 1468 C C . LYS A 1 180 ? -16.186 -0.173 32.490 1.00 98.25 180 LYS A C 1
ATOM 1470 O O . LYS A 1 180 ? -16.446 -0.212 33.691 1.00 98.25 180 LYS A O 1
ATOM 1475 N N . GLN A 1 181 ? -16.745 -0.990 31.597 1.00 98.06 181 GLN A N 1
ATOM 1476 C CA . GLN A 1 181 ? -17.735 -2.009 31.960 1.00 98.06 181 GLN A CA 1
ATOM 1477 C C . GLN A 1 181 ? -17.178 -3.033 32.956 1.00 98.06 181 GLN A C 1
ATOM 1479 O O . GLN A 1 181 ? -17.853 -3.375 33.921 1.00 98.06 181 GLN A O 1
ATOM 1484 N N . GLU A 1 182 ? -15.931 -3.474 32.783 1.00 98.25 182 GLU A N 1
ATOM 1485 C CA . GLU A 1 182 ? -15.259 -4.381 33.718 1.00 98.25 182 GLU A CA 1
ATOM 1486 C C . GLU A 1 182 ? -15.110 -3.744 35.109 1.00 98.25 182 GLU A C 1
ATOM 1488 O O . GLU A 1 182 ? -15.404 -4.376 36.128 1.00 98.25 182 GLU A O 1
ATOM 1493 N N . SER A 1 183 ? -14.731 -2.462 35.163 1.00 97.81 183 SER A N 1
ATOM 1494 C CA . SER A 1 183 ? -14.631 -1.719 36.423 1.00 97.81 183 SER A CA 1
ATOM 1495 C C . SER A 1 183 ? -15.985 -1.561 37.127 1.00 97.81 183 SER A C 1
ATOM 1497 O O . SER A 1 183 ? -16.069 -1.698 38.350 1.00 97.81 183 SER A O 1
ATOM 1499 N N . GLU A 1 184 ? -17.060 -1.335 36.367 1.00 98.38 184 GLU A N 1
ATOM 1500 C CA . GLU A 1 184 ? -18.418 -1.223 36.895 1.00 98.38 184 GLU A CA 1
ATOM 1501 C C . GLU A 1 184 ? -18.956 -2.572 37.377 1.00 98.38 184 GLU A C 1
ATOM 1503 O O . GLU A 1 184 ? -19.528 -2.646 38.465 1.00 98.38 184 GLU A O 1
ATOM 1508 N N . LEU A 1 185 ? -18.707 -3.652 36.632 1.00 98.31 185 LEU A N 1
ATOM 1509 C CA . LEU A 1 185 ? -19.050 -5.011 37.045 1.00 98.31 185 LEU A CA 1
ATOM 1510 C C . LEU A 1 185 ? -18.364 -5.355 38.366 1.00 98.31 185 LEU A C 1
ATOM 1512 O O . LEU A 1 185 ? -19.015 -5.839 39.292 1.00 98.31 185 LEU A O 1
ATOM 1516 N N . ASN A 1 186 ? -17.070 -5.053 38.495 1.00 98.25 186 ASN A N 1
ATOM 1517 C CA . ASN A 1 186 ? -16.339 -5.289 39.735 1.00 98.25 186 ASN A CA 1
ATOM 1518 C C . ASN A 1 186 ? -16.900 -4.454 40.901 1.00 98.25 186 ASN A C 1
ATOM 1520 O O . ASN A 1 186 ? -17.051 -4.962 42.013 1.00 98.25 186 ASN A O 1
ATOM 1524 N N . ARG A 1 187 ? -17.282 -3.193 40.648 1.00 98.62 187 ARG A N 1
ATOM 1525 C CA . ARG A 1 187 ? -17.959 -2.339 41.637 1.00 98.62 187 ARG A CA 1
ATOM 1526 C C . ARG A 1 187 ? -19.282 -2.954 42.100 1.00 98.62 187 ARG A C 1
ATOM 1528 O O . ARG A 1 187 ? -19.497 -3.071 43.303 1.00 98.62 187 ARG A O 1
ATOM 1535 N N . LEU A 1 188 ? -20.144 -3.363 41.169 1.00 97.88 188 LEU A N 1
ATOM 1536 C CA . LEU A 1 188 ? -21.444 -3.970 41.475 1.00 97.88 188 LEU A CA 1
ATOM 1537 C C . LEU A 1 188 ? -21.297 -5.309 42.199 1.00 97.88 188 LEU A C 1
ATOM 1539 O O . LEU A 1 188 ? -22.059 -5.590 43.118 1.00 97.88 188 LEU A O 1
ATOM 1543 N N . LYS A 1 189 ? -20.293 -6.114 41.842 1.00 98.44 189 LYS A N 1
ATOM 1544 C CA . LYS A 1 189 ? -19.983 -7.368 42.537 1.00 98.44 189 LYS A CA 1
ATOM 1545 C C . LYS A 1 189 ? -19.604 -7.127 44.000 1.00 98.44 189 LYS A C 1
ATOM 1547 O O . LYS A 1 189 ? -20.075 -7.850 44.873 1.00 98.44 189 LYS A O 1
ATOM 1552 N N . ASN A 1 190 ? -18.800 -6.098 44.269 1.00 98.00 190 ASN A N 1
ATOM 1553 C CA . ASN A 1 190 ? -18.440 -5.706 45.634 1.00 98.00 190 ASN A CA 1
ATOM 1554 C C . ASN A 1 190 ? -19.635 -5.119 46.405 1.00 98.00 190 ASN A C 1
ATOM 1556 O O . ASN A 1 190 ? -19.794 -5.381 47.594 1.00 98.00 190 ASN A O 1
ATOM 1560 N N . GLU A 1 191 ? -20.500 -4.346 45.742 1.00 98.19 191 GLU A N 1
ATOM 1561 C CA . GLU A 1 191 ? -21.737 -3.843 46.354 1.00 98.19 191 GLU A CA 1
ATOM 1562 C C . GLU A 1 191 ? -22.691 -4.994 46.708 1.00 98.19 191 GLU A C 1
ATOM 1564 O O . GLU A 1 191 ? -23.268 -5.013 47.795 1.00 98.19 191 GLU A O 1
ATOM 1569 N N . LEU A 1 192 ? -22.818 -5.985 45.820 1.00 97.75 192 LEU A N 1
ATOM 1570 C CA . LEU A 1 192 ? -23.630 -7.174 46.050 1.00 97.75 192 LEU A CA 1
ATOM 1571 C C . LEU A 1 192 ? -23.092 -8.006 47.216 1.00 97.75 192 LEU A C 1
ATOM 1573 O O . LEU A 1 192 ? -23.879 -8.376 48.083 1.00 97.75 192 LEU A O 1
ATOM 1577 N N . SER A 1 193 ? -21.777 -8.253 47.283 1.00 97.81 193 SER A N 1
ATOM 1578 C CA . SER A 1 193 ? -21.186 -8.999 48.403 1.00 97.81 193 SER A CA 1
ATOM 1579 C C . SER A 1 193 ? -21.373 -8.262 49.731 1.00 97.81 193 SER A C 1
ATOM 1581 O O . SER A 1 193 ? -21.728 -8.875 50.735 1.00 97.81 193 SER A O 1
ATOM 1583 N N . SER A 1 194 ? -21.237 -6.932 49.738 1.00 97.69 194 SER A N 1
ATOM 1584 C CA . SER A 1 194 ? -21.539 -6.114 50.914 1.00 97.69 194 SER A CA 1
ATOM 1585 C C . SER A 1 194 ? -23.015 -6.224 51.319 1.00 97.69 194 SER A C 1
ATOM 1587 O O . SER A 1 194 ? -23.311 -6.485 52.486 1.00 97.69 194 SER A O 1
ATOM 1589 N N . ARG A 1 195 ? -23.962 -6.116 50.378 1.00 97.44 195 ARG A N 1
ATOM 1590 C CA . ARG A 1 195 ? -25.392 -6.312 50.679 1.00 97.44 195 ARG A CA 1
ATOM 1591 C C . ARG A 1 195 ? -25.695 -7.712 51.197 1.00 97.44 195 ARG A C 1
ATOM 1593 O O . ARG A 1 195 ? -26.502 -7.843 52.111 1.00 97.44 195 ARG A O 1
ATOM 1600 N N . GLU A 1 196 ? -25.059 -8.738 50.644 1.00 97.44 196 GLU A N 1
ATOM 1601 C CA . GLU A 1 196 ? -25.202 -10.117 51.107 1.00 97.44 196 GLU A CA 1
ATOM 1602 C C . GLU A 1 196 ? -24.745 -10.253 52.565 1.00 97.44 196 GLU A C 1
ATOM 1604 O O . GLU A 1 196 ? -25.489 -10.794 53.383 1.00 97.44 196 GLU A O 1
ATOM 1609 N N . THR A 1 197 ? -23.597 -9.665 52.932 1.00 97.44 197 THR A N 1
ATOM 1610 C CA . THR A 1 197 ? -23.134 -9.658 54.333 1.00 97.44 197 THR A CA 1
ATOM 1611 C C . THR A 1 197 ? -24.128 -8.976 55.275 1.00 97.44 197 THR A C 1
ATOM 1613 O O . THR A 1 197 ? -24.494 -9.560 56.295 1.00 97.44 197 THR A O 1
ATOM 1616 N N . VAL A 1 198 ? -24.655 -7.804 54.902 1.00 97.88 198 VAL A N 1
ATOM 1617 C CA . VAL A 1 198 ? -25.667 -7.088 55.699 1.00 97.88 198 VAL A CA 1
ATOM 1618 C C . VAL A 1 198 ? -26.964 -7.893 55.794 1.00 97.88 198 VAL A C 1
ATOM 1620 O O . VAL A 1 198 ? -27.569 -7.974 56.860 1.00 97.88 198 VAL A O 1
ATOM 1623 N N . SER A 1 199 ? -27.397 -8.535 54.708 1.00 97.00 199 SER A N 1
ATOM 1624 C CA . SER A 1 199 ? -28.606 -9.359 54.715 1.00 97.00 199 SER A CA 1
ATOM 1625 C C . SER A 1 199 ? -28.467 -10.575 55.634 1.00 97.00 199 SER A C 1
ATOM 1627 O O . SER A 1 199 ? -29.431 -10.925 56.316 1.00 97.00 199 SER A O 1
ATOM 1629 N N . ILE A 1 200 ? -27.286 -11.202 55.680 1.00 97.69 200 ILE A N 1
ATOM 1630 C CA . ILE A 1 200 ? -26.979 -12.291 56.619 1.00 97.69 200 ILE A CA 1
ATOM 1631 C C . ILE A 1 200 ? -27.038 -11.784 58.066 1.00 97.69 200 ILE A C 1
ATOM 1633 O O . ILE A 1 200 ? -27.591 -12.463 58.930 1.00 97.69 200 ILE A O 1
ATOM 1637 N N . GLU A 1 201 ? -26.494 -10.600 58.353 1.00 97.12 201 GLU A N 1
ATOM 1638 C CA . GLU A 1 201 ? -26.551 -9.998 59.692 1.00 97.12 201 GLU A CA 1
ATOM 1639 C C . GLU A 1 201 ? -27.982 -9.654 60.120 1.00 97.12 201 GLU A C 1
ATOM 1641 O O . GLU A 1 201 ? -28.376 -9.983 61.239 1.00 97.12 201 GLU A O 1
ATOM 1646 N N . ILE A 1 202 ? -28.791 -9.082 59.222 1.00 97.31 202 ILE A N 1
ATOM 1647 C CA . ILE A 1 202 ? -30.216 -8.822 59.472 1.00 97.31 202 ILE A CA 1
ATOM 1648 C C . ILE A 1 202 ? -30.952 -10.134 59.761 1.00 97.31 202 ILE A C 1
ATOM 1650 O O . ILE A 1 202 ? -31.708 -10.205 60.729 1.00 97.31 202 ILE A O 1
ATOM 1654 N N . ALA A 1 203 ? -30.717 -11.188 58.972 1.00 96.62 203 ALA A N 1
ATOM 1655 C CA . ALA A 1 203 ? -31.333 -12.493 59.201 1.00 96.62 203 ALA A CA 1
ATOM 1656 C C . ALA A 1 203 ? -30.955 -13.072 60.577 1.00 96.62 203 ALA A C 1
ATOM 1658 O O . ALA A 1 203 ? -31.827 -13.561 61.293 1.00 96.62 203 ALA A O 1
ATOM 1659 N N . LYS A 1 204 ? -29.683 -12.953 60.989 1.00 97.25 204 LYS A N 1
ATOM 1660 C CA . LYS A 1 204 ? -29.229 -13.350 62.335 1.00 97.25 204 LYS A CA 1
ATOM 1661 C C . LYS A 1 204 ? -29.918 -12.543 63.440 1.00 97.25 204 LYS A C 1
ATOM 1663 O O . LYS A 1 204 ? -30.360 -13.131 64.421 1.00 97.25 204 LYS A O 1
ATOM 1668 N N . ALA A 1 205 ? -30.034 -11.223 63.286 1.00 96.94 205 ALA A N 1
ATOM 1669 C CA . ALA A 1 205 ? -30.695 -10.359 64.267 1.00 96.94 205 ALA A CA 1
ATOM 1670 C C . ALA A 1 205 ? -32.202 -10.650 64.387 1.00 96.94 205 ALA A C 1
ATOM 1672 O O . ALA A 1 205 ? -32.753 -10.649 65.491 1.00 96.94 205 ALA A O 1
ATOM 1673 N N . LEU A 1 206 ? -32.869 -10.937 63.264 1.00 96.75 206 LEU A N 1
ATOM 1674 C CA . LEU A 1 206 ? -34.271 -11.356 63.249 1.00 96.75 206 LEU A CA 1
ATOM 1675 C C . LEU A 1 206 ? -34.466 -12.710 63.936 1.00 96.75 206 LEU A C 1
ATOM 1677 O O . LEU A 1 206 ? -35.416 -12.858 64.702 1.00 96.75 206 LEU A O 1
ATOM 1681 N N . GLU A 1 207 ? -33.569 -13.669 63.705 1.00 97.00 207 GLU A N 1
ATOM 1682 C CA . GLU A 1 207 ? -33.613 -14.979 64.362 1.00 97.00 207 GLU A CA 1
ATOM 1683 C C . GLU A 1 207 ? -33.399 -14.863 65.877 1.00 97.00 207 GLU A C 1
ATOM 1685 O O . GLU A 1 207 ? -34.131 -15.465 66.659 1.00 97.00 207 GLU A O 1
ATOM 1690 N N . GLU A 1 208 ? -32.460 -14.025 66.315 1.00 97.44 208 GLU A N 1
ATOM 1691 C CA . GLU A 1 208 ? -32.245 -13.749 67.738 1.00 97.44 208 GLU A CA 1
ATOM 1692 C C . GLU A 1 208 ? -33.474 -13.087 68.381 1.00 97.44 208 GLU A C 1
ATOM 1694 O O . GLU A 1 208 ? -33.960 -13.525 69.422 1.00 97.44 208 GLU A O 1
ATOM 1699 N N . THR A 1 209 ? -34.058 -12.088 67.712 1.00 96.88 209 THR A N 1
ATOM 1700 C CA . THR A 1 209 ? -35.301 -11.442 68.172 1.00 96.88 209 THR A CA 1
ATOM 1701 C C . THR A 1 209 ? -36.458 -12.444 68.235 1.00 96.88 209 THR A C 1
ATOM 1703 O O . THR A 1 209 ? -37.292 -12.393 69.142 1.00 96.88 209 THR A O 1
ATOM 1706 N N . ARG A 1 210 ? -36.522 -13.386 67.284 1.00 97.50 210 ARG A N 1
ATOM 1707 C CA . ARG A 1 210 ? -37.527 -14.450 67.267 1.00 97.50 210 ARG A CA 1
ATOM 1708 C C . ARG A 1 210 ? -37.370 -15.382 68.470 1.00 97.50 210 ARG A C 1
ATOM 1710 O O . ARG A 1 210 ? -38.383 -15.663 69.111 1.00 97.50 210 ARG A O 1
ATOM 1717 N N . LYS A 1 211 ? -36.146 -15.808 68.795 1.00 97.56 211 LYS A N 1
ATOM 1718 C CA . LYS A 1 211 ? -35.858 -16.626 69.986 1.00 97.56 211 LYS A CA 1
ATOM 1719 C C . LYS A 1 211 ? -36.262 -15.912 71.270 1.00 97.56 211 LYS A C 1
ATOM 1721 O O . LYS A 1 211 ? -37.016 -16.473 72.056 1.00 97.56 211 LYS A O 1
ATOM 1726 N N . GLN A 1 212 ? -35.879 -14.644 71.426 1.00 97.12 212 GLN A N 1
ATOM 1727 C CA . GLN A 1 212 ? -36.279 -13.828 72.579 1.00 97.12 212 GLN A CA 1
ATOM 1728 C C . GLN A 1 212 ? -37.804 -13.710 72.701 1.00 97.12 212 GLN A C 1
ATOM 1730 O O . GLN A 1 212 ? -38.363 -13.826 73.791 1.00 97.12 212 GLN A O 1
ATOM 1735 N N . ARG A 1 213 ? -38.512 -13.522 71.578 1.00 97.12 213 ARG A N 1
ATOM 1736 C CA . ARG A 1 213 ? -39.981 -13.522 71.560 1.00 97.12 213 ARG A CA 1
ATOM 1737 C C . ARG A 1 213 ? -40.551 -14.879 71.979 1.00 97.12 213 ARG A C 1
ATOM 1739 O O . ARG A 1 213 ? -41.534 -14.906 72.711 1.00 97.12 213 ARG A O 1
ATOM 1746 N N . GLU A 1 214 ? -39.989 -15.986 71.500 1.00 97.25 214 GLU A N 1
ATOM 1747 C CA . GLU A 1 214 ? -40.422 -17.340 71.873 1.00 97.25 214 GLU A CA 1
ATOM 1748 C C . GLU A 1 214 ? -40.191 -17.619 73.370 1.00 97.25 214 GLU A C 1
ATOM 1750 O O . GLU A 1 214 ? -41.089 -18.145 74.025 1.00 97.25 214 GLU A O 1
ATOM 1755 N N . GLU A 1 215 ? -39.069 -17.177 73.945 1.00 97.25 215 GLU A N 1
ATOM 1756 C CA . GLU A 1 215 ? -38.802 -17.243 75.391 1.00 97.25 215 GLU A CA 1
ATOM 1757 C C . GLU A 1 215 ? -39.799 -16.406 76.205 1.00 97.25 215 GLU A C 1
ATOM 1759 O O . GLU A 1 215 ? -40.399 -16.903 77.160 1.00 97.25 215 GLU A O 1
ATOM 1764 N N . LEU A 1 216 ? -40.039 -15.149 75.811 1.00 96.50 216 LEU A N 1
ATOM 1765 C CA . LEU A 1 216 ? -41.043 -14.298 76.458 1.00 96.50 216 LEU A CA 1
ATOM 1766 C C . LEU A 1 216 ? -42.449 -14.900 76.342 1.00 96.50 216 LEU A C 1
ATOM 1768 O O . LEU A 1 216 ? -43.211 -14.875 77.306 1.00 96.50 216 LEU A O 1
ATOM 1772 N N . GLN A 1 217 ? -42.793 -15.491 75.196 1.00 97.56 217 GLN A N 1
ATOM 1773 C CA . GLN A 1 217 ? -44.068 -16.179 75.002 1.00 97.56 217 GLN A CA 1
ATOM 1774 C C . GLN A 1 217 ? -44.209 -17.382 75.947 1.00 97.56 217 GLN A C 1
ATOM 1776 O O . GLN A 1 217 ? -45.281 -17.583 76.522 1.00 97.56 217 GLN A O 1
ATOM 1781 N N . GLN A 1 218 ? -43.138 -18.158 76.148 1.00 97.12 218 GLN A N 1
ATOM 1782 C CA . GLN A 1 218 ? -43.116 -19.244 77.131 1.00 97.12 218 GLN A CA 1
ATOM 1783 C C . GLN A 1 218 ? -43.315 -18.706 78.555 1.00 97.12 218 GLN A C 1
ATOM 1785 O O . GLN A 1 218 ? -44.162 -19.231 79.281 1.00 97.12 218 GLN A O 1
ATOM 1790 N N . GLN A 1 219 ? -42.634 -17.621 78.939 1.00 97.19 219 GLN A N 1
ATOM 1791 C CA . GLN A 1 219 ? -42.817 -16.984 80.252 1.00 97.19 219 GLN A CA 1
ATOM 1792 C C . GLN A 1 219 ? -44.257 -16.499 80.466 1.00 97.19 219 GLN A C 1
ATOM 1794 O O . GLN A 1 219 ? -44.851 -16.780 81.506 1.00 97.19 219 GLN A O 1
ATOM 1799 N N . VAL A 1 220 ? -44.852 -15.832 79.471 1.00 96.88 220 VAL A N 1
ATOM 1800 C CA . VAL A 1 220 ? -46.256 -15.393 79.518 1.00 96.88 220 VAL A CA 1
ATOM 1801 C C . VAL A 1 220 ? -47.196 -16.590 79.663 1.00 96.88 220 VAL A C 1
ATOM 1803 O O . VAL A 1 220 ? -48.118 -16.538 80.471 1.00 96.88 220 VAL A O 1
ATOM 1806 N N . SER A 1 221 ? -46.956 -17.691 78.942 1.00 96.12 221 SER A N 1
ATOM 1807 C CA . SER A 1 221 ? -47.777 -18.906 79.060 1.00 96.12 221 SER A CA 1
ATOM 1808 C C . SER A 1 221 ? -47.679 -19.565 80.442 1.00 96.12 221 SER A C 1
ATOM 1810 O O . SER A 1 221 ? -48.685 -20.034 80.983 1.00 96.12 221 SER A O 1
ATOM 1812 N N . HIS A 1 222 ? -46.489 -19.545 81.049 1.00 97.00 222 HIS A N 1
ATOM 1813 C CA . HIS A 1 222 ? -46.271 -20.034 82.405 1.00 97.00 222 HIS A CA 1
ATOM 1814 C C . HIS A 1 222 ? -46.999 -19.159 83.433 1.00 97.00 222 HIS A C 1
ATOM 1816 O O . HIS A 1 222 ? -47.757 -19.682 84.248 1.00 97.00 222 HIS A O 1
ATOM 1822 N N . LEU A 1 223 ? -46.846 -17.832 83.348 1.00 96.31 223 LEU A N 1
ATOM 1823 C CA . LEU A 1 223 ? -47.552 -16.888 84.217 1.00 96.31 223 LEU A CA 1
ATOM 1824 C C . LEU A 1 223 ? -49.073 -16.984 84.058 1.00 96.31 223 LEU A C 1
ATOM 1826 O O . LEU A 1 223 ? -49.780 -16.974 85.058 1.00 96.31 223 LEU A O 1
ATOM 1830 N N . ALA A 1 224 ? -49.586 -17.136 82.836 1.00 96.88 224 ALA A N 1
ATOM 1831 C CA . ALA A 1 224 ? -51.014 -17.339 82.595 1.00 96.88 224 ALA A CA 1
ATOM 1832 C C . ALA A 1 224 ? -51.530 -18.637 83.242 1.00 96.88 224 ALA A C 1
ATOM 1834 O O . ALA A 1 224 ? -52.614 -18.648 83.822 1.00 96.88 224 ALA A O 1
ATOM 1835 N N . SER A 1 225 ? -50.741 -19.716 83.193 1.00 96.56 225 SER A N 1
ATOM 1836 C CA . SER A 1 225 ? -51.074 -20.980 83.866 1.00 96.56 225 SER A CA 1
ATOM 1837 C C . SER A 1 225 ? -51.083 -20.823 85.390 1.00 96.56 225 SER A C 1
ATOM 1839 O O . SER A 1 225 ? -52.008 -21.297 86.044 1.00 96.56 225 SER A O 1
ATOM 1841 N N . LEU A 1 226 ? -50.103 -20.100 85.944 1.00 97.00 226 LEU A N 1
ATOM 1842 C CA . LEU A 1 226 ? -50.030 -19.782 87.371 1.00 97.00 226 LEU A CA 1
ATOM 1843 C C . LEU A 1 226 ? -51.217 -18.916 87.819 1.00 97.00 226 LEU A C 1
ATOM 1845 O O . LEU A 1 226 ? -51.806 -19.177 88.862 1.00 97.00 226 LEU A O 1
ATOM 1849 N N . ILE A 1 227 ? -51.588 -17.898 87.034 1.00 95.69 227 ILE A N 1
ATOM 1850 C CA . ILE A 1 227 ? -52.762 -17.056 87.305 1.00 95.69 227 ILE A CA 1
ATOM 1851 C C . ILE A 1 227 ? -54.020 -17.921 87.337 1.00 95.69 227 ILE A C 1
ATOM 1853 O O . ILE A 1 227 ? -54.755 -17.848 88.314 1.00 95.69 227 ILE A O 1
ATOM 1857 N N . LYS A 1 228 ? -54.222 -18.794 86.344 1.00 96.56 228 LYS A N 1
ATOM 1858 C CA . LYS A 1 228 ? -55.372 -19.707 86.305 1.00 96.56 228 LYS A CA 1
ATOM 1859 C C . LYS A 1 228 ? -55.427 -20.633 87.527 1.00 96.56 228 LYS A C 1
ATOM 1861 O O . LYS A 1 228 ? -56.499 -20.863 88.075 1.00 96.56 228 LYS A O 1
ATOM 1866 N N . GLU A 1 229 ? -54.283 -21.151 87.975 1.00 95.88 229 GLU A N 1
ATOM 1867 C CA . GLU A 1 229 ? -54.195 -21.947 89.206 1.00 95.88 229 GLU A CA 1
ATOM 1868 C C . GLU A 1 229 ? -54.579 -21.116 90.443 1.00 95.88 229 GLU A C 1
ATOM 1870 O O . GLU A 1 229 ? -55.317 -21.586 91.308 1.00 95.88 229 GLU A O 1
ATOM 1875 N N . LYS A 1 230 ? -54.118 -19.860 90.528 1.00 94.56 230 LYS A N 1
ATOM 1876 C CA . LYS A 1 230 ? -54.490 -18.949 91.621 1.00 94.56 230 LYS A CA 1
ATOM 1877 C C . LYS A 1 230 ? -55.964 -18.559 91.581 1.00 94.56 230 LYS A C 1
ATOM 1879 O O . LYS A 1 230 ? -56.569 -18.513 92.644 1.00 94.56 230 LYS A O 1
ATOM 1884 N N . GLU A 1 231 ? -56.537 -18.319 90.407 1.00 96.25 231 GLU A N 1
ATOM 1885 C CA . GLU A 1 231 ? -57.975 -18.089 90.226 1.00 96.25 231 GLU A CA 1
ATOM 1886 C C . GLU A 1 231 ? -58.776 -19.299 90.708 1.00 96.25 231 GLU A C 1
ATOM 1888 O O . GLU A 1 231 ? -59.655 -19.140 91.548 1.00 96.25 231 GLU A O 1
ATOM 1893 N N . GLN A 1 232 ? -58.393 -20.514 90.299 1.00 95.69 232 GLN A N 1
ATOM 1894 C CA . GLN A 1 232 ? -59.038 -21.740 90.770 1.00 95.69 232 GLN A CA 1
ATOM 1895 C C . GLN A 1 232 ? -58.945 -21.890 92.299 1.00 95.69 232 GLN A C 1
ATOM 1897 O O . GLN A 1 232 ? -59.938 -22.207 92.951 1.00 95.69 232 GLN A O 1
ATOM 1902 N N . LEU A 1 233 ? -57.782 -21.611 92.897 1.00 96.38 233 LEU A N 1
ATOM 1903 C CA . LEU A 1 233 ? -57.620 -21.617 94.355 1.00 96.38 233 LEU A CA 1
ATOM 1904 C C . LEU A 1 233 ? -58.483 -20.550 95.043 1.00 96.38 233 LEU A C 1
ATOM 1906 O O . LEU A 1 233 ? -59.015 -20.798 96.125 1.00 96.38 233 LEU A O 1
ATOM 1910 N N . ILE A 1 234 ? -58.610 -19.360 94.454 1.00 95.31 234 ILE A N 1
ATOM 1911 C CA . ILE A 1 234 ? -59.479 -18.293 94.964 1.00 95.31 234 ILE A CA 1
ATOM 1912 C C . ILE A 1 234 ? -60.945 -18.731 94.898 1.00 95.31 234 ILE A C 1
ATOM 1914 O O . ILE A 1 234 ? -61.662 -18.544 95.882 1.00 95.31 234 ILE A O 1
ATOM 1918 N N . ASP A 1 235 ? -61.383 -19.346 93.801 1.00 94.56 235 ASP A N 1
ATOM 1919 C CA . ASP A 1 235 ? -62.739 -19.882 93.651 1.00 94.56 235 ASP A CA 1
ATOM 1920 C C . ASP A 1 235 ? -63.023 -20.969 94.697 1.00 94.56 235 ASP A C 1
ATOM 1922 O O . ASP A 1 235 ? -64.015 -20.891 95.425 1.00 94.56 235 ASP A O 1
ATOM 1926 N N . GLU A 1 236 ? -62.111 -21.934 94.862 1.00 94.75 236 GLU A N 1
ATOM 1927 C CA . GLU A 1 236 ? -62.198 -22.983 95.888 1.00 94.75 236 GLU A CA 1
ATOM 1928 C C . GLU A 1 236 ? -62.295 -22.393 97.305 1.00 94.75 236 GLU A C 1
ATOM 1930 O O . GLU A 1 236 ? -63.135 -22.806 98.113 1.00 94.75 236 GLU A O 1
ATOM 1935 N N . LYS A 1 237 ? -61.468 -21.386 97.620 1.00 94.19 237 LYS A N 1
ATOM 1936 C CA . LYS A 1 237 ? -61.519 -20.679 98.910 1.00 94.19 237 LYS A CA 1
ATOM 1937 C C . LYS A 1 237 ? -62.807 -19.883 99.085 1.00 94.19 237 LYS A C 1
ATOM 1939 O O . LYS A 1 237 ? -63.327 -19.847 100.197 1.00 94.19 237 LYS A O 1
ATOM 1944 N N . SER A 1 238 ? -63.335 -19.284 98.023 1.00 94.75 238 SER A N 1
ATOM 1945 C CA . SER A 1 238 ? -64.581 -18.515 98.057 1.00 94.75 238 SER A CA 1
ATOM 1946 C C . SER A 1 238 ? -65.786 -19.419 98.317 1.00 94.75 238 SER A C 1
ATOM 1948 O O . SER A 1 238 ? -66.628 -19.081 99.147 1.00 94.75 238 SER A O 1
ATOM 1950 N N . VAL A 1 239 ? -65.829 -20.606 97.698 1.00 95.88 239 VAL A N 1
ATOM 1951 C CA . VAL A 1 239 ? -66.837 -21.642 97.988 1.00 95.88 239 VAL A CA 1
ATOM 1952 C C . VAL A 1 239 ? -66.733 -22.114 99.439 1.00 95.88 239 VAL A C 1
ATOM 1954 O O . VAL A 1 239 ? -67.749 -22.195 100.129 1.00 95.88 239 VAL A O 1
ATOM 1957 N N . MET A 1 240 ? -65.520 -22.375 99.943 1.00 94.50 240 MET A N 1
ATOM 1958 C CA . MET A 1 240 ? -65.340 -22.736 101.356 1.00 94.50 240 MET A CA 1
ATOM 1959 C C . MET A 1 240 ? -65.780 -21.621 102.312 1.00 94.50 240 MET A C 1
ATOM 1961 O O . MET A 1 240 ? -66.430 -21.910 103.312 1.00 94.50 240 MET A O 1
ATOM 1965 N N . LEU A 1 241 ? -65.463 -20.359 102.011 1.00 93.19 241 LEU A N 1
ATOM 1966 C CA . LEU A 1 241 ? -65.897 -19.207 102.806 1.00 93.19 241 LEU A CA 1
ATOM 1967 C C . LEU A 1 241 ? -67.420 -19.034 102.786 1.00 93.19 241 LEU A C 1
ATOM 1969 O O . LEU A 1 241 ? -68.002 -18.734 103.826 1.00 93.19 241 LEU A O 1
ATOM 1973 N N . LEU A 1 242 ? -68.075 -19.241 101.639 1.00 94.88 242 LEU A N 1
ATOM 1974 C CA . LEU A 1 242 ? -69.538 -19.244 101.543 1.00 94.88 242 LEU A CA 1
ATOM 1975 C C . LEU A 1 242 ? -70.144 -20.338 102.422 1.00 94.88 242 LEU A C 1
ATOM 1977 O O . LEU A 1 242 ? -71.035 -20.043 103.213 1.00 94.88 242 LEU A O 1
ATOM 1981 N N . LYS A 1 243 ? -69.600 -21.558 102.366 1.00 94.75 243 LYS A N 1
ATOM 1982 C CA . LYS A 1 243 ? -70.039 -22.663 103.224 1.00 94.75 243 LYS A CA 1
ATOM 1983 C C . LYS A 1 243 ? -69.864 -22.340 104.712 1.00 94.75 243 LYS A C 1
ATOM 1985 O O . LYS A 1 243 ? -70.796 -22.509 105.487 1.00 94.75 243 LYS A O 1
ATOM 1990 N N . GLN A 1 244 ? -68.705 -21.814 105.112 1.00 93.31 244 GLN A N 1
ATOM 1991 C CA . GLN A 1 244 ? -68.472 -21.379 106.496 1.00 93.31 244 GLN A CA 1
ATOM 1992 C C . GLN A 1 244 ? -69.434 -20.265 106.921 1.00 93.31 244 GLN A C 1
ATOM 1994 O O . GLN A 1 244 ? -69.902 -20.252 108.056 1.00 93.31 244 GLN A O 1
ATOM 1999 N N . LYS A 1 245 ? -69.755 -19.329 106.022 1.00 94.12 245 LYS A N 1
ATOM 2000 C CA . LYS A 1 245 ? -70.737 -18.271 106.277 1.00 94.12 245 LYS A CA 1
ATOM 2001 C C . LYS A 1 245 ? -72.146 -18.837 106.469 1.00 94.12 245 LYS A C 1
ATOM 2003 O O . LYS A 1 245 ? -72.860 -18.369 107.351 1.00 94.12 245 LYS A O 1
ATOM 2008 N N . GLU A 1 246 ? -72.547 -19.818 105.665 1.00 94.00 246 GLU A N 1
ATOM 2009 C CA . GLU A 1 246 ? -73.823 -20.527 105.815 1.00 94.00 246 GLU A CA 1
ATOM 2010 C C . GLU A 1 246 ? -73.888 -21.293 107.142 1.00 94.00 246 GLU A C 1
ATOM 2012 O O . GLU A 1 246 ? -74.866 -21.148 107.871 1.00 94.00 246 GLU A O 1
ATOM 2017 N N . GLU A 1 247 ? -72.829 -22.023 107.503 1.00 94.00 247 GLU A N 1
ATOM 2018 C CA . GLU A 1 247 ? -72.707 -22.710 108.798 1.00 94.00 247 GLU A CA 1
ATOM 2019 C C . GLU A 1 247 ? -72.804 -21.726 109.974 1.00 94.00 247 GLU A C 1
ATOM 2021 O O . GLU A 1 247 ? -73.516 -21.984 110.942 1.00 94.00 247 GLU A O 1
ATOM 2026 N N . LEU A 1 248 ? -72.140 -20.569 109.884 1.00 92.25 248 LEU A N 1
ATOM 2027 C CA . LEU A 1 248 ? -72.170 -19.535 110.921 1.00 92.25 248 LEU A CA 1
ATOM 2028 C C . LEU A 1 248 ? -73.555 -18.882 111.033 1.00 92.25 248 LEU A C 1
ATOM 2030 O O . LEU A 1 248 ? -74.028 -18.640 112.142 1.00 92.25 248 LEU A O 1
ATOM 2034 N N . ASN A 1 249 ? -74.236 -18.649 109.908 1.00 93.00 249 ASN A N 1
ATOM 2035 C CA . ASN A 1 249 ? -75.622 -18.181 109.899 1.00 93.00 249 ASN A CA 1
ATOM 2036 C C . ASN A 1 249 ? -76.573 -19.211 110.522 1.00 93.00 249 ASN A C 1
ATOM 2038 O O . ASN A 1 249 ? -77.429 -18.822 111.313 1.00 93.00 249 ASN A O 1
ATOM 2042 N N . GLN A 1 250 ? -76.418 -20.501 110.204 1.00 94.19 250 GLN A N 1
ATOM 2043 C CA . GLN A 1 250 ? -77.213 -21.570 110.813 1.00 94.19 250 GLN A CA 1
ATOM 2044 C C . GLN A 1 250 ? -76.982 -21.619 112.323 1.00 94.19 250 GLN A C 1
ATOM 2046 O O . GLN A 1 250 ? -77.936 -21.592 113.092 1.00 94.19 250 GLN A O 1
ATOM 2051 N N . LEU A 1 251 ? -75.719 -21.587 112.753 1.00 93.25 251 LEU A N 1
ATOM 2052 C CA . LEU A 1 251 ? -75.365 -21.563 114.169 1.00 93.25 251 LEU A CA 1
ATOM 2053 C C . LEU A 1 251 ? -75.926 -20.319 114.876 1.00 93.25 251 LEU A C 1
ATOM 2055 O O . LEU A 1 251 ? -76.362 -20.405 116.019 1.00 93.25 251 LEU A O 1
ATOM 2059 N N . SER A 1 252 ? -75.948 -19.165 114.200 1.00 92.81 252 SER A N 1
ATOM 2060 C CA . SER A 1 252 ? -76.568 -17.939 114.711 1.00 92.81 252 SER A CA 1
ATOM 2061 C C . SER A 1 252 ? -78.086 -18.073 114.853 1.00 92.81 252 SER A C 1
ATOM 2063 O O . SER A 1 252 ? -78.629 -17.618 115.856 1.00 92.81 252 SER A O 1
ATOM 2065 N N . GLN A 1 253 ? -78.773 -18.685 113.883 1.00 93.44 253 GLN A N 1
ATOM 2066 C CA . GLN A 1 253 ? -80.215 -18.953 113.959 1.00 93.44 253 GLN A CA 1
ATOM 2067 C C . GLN A 1 253 ? -80.538 -19.946 115.076 1.00 93.44 253 GLN A C 1
ATOM 2069 O O . GLN A 1 253 ? -81.459 -19.710 115.852 1.00 93.44 253 GLN A O 1
ATOM 2074 N N . ASP A 1 254 ? -79.754 -21.018 115.199 1.00 91.69 254 ASP A N 1
ATOM 2075 C CA . ASP A 1 254 ? -79.889 -22.000 116.274 1.00 91.69 254 ASP A CA 1
ATOM 2076 C C . ASP A 1 254 ? -79.648 -21.336 117.637 1.00 91.69 254 ASP A C 1
ATOM 2078 O O . ASP A 1 254 ? -80.408 -21.552 118.580 1.00 91.69 254 ASP A O 1
ATOM 2082 N N . HIS A 1 255 ? -78.634 -20.470 117.743 1.00 91.00 255 HIS A N 1
ATOM 2083 C CA . HIS A 1 255 ? -78.372 -19.683 118.946 1.00 91.00 255 HIS A CA 1
ATOM 2084 C C . HIS A 1 255 ? -79.544 -18.754 119.295 1.00 91.00 255 HIS A C 1
ATOM 2086 O O . HIS A 1 255 ? -79.958 -18.701 120.452 1.00 91.00 255 HIS A O 1
ATOM 2092 N N . GLU A 1 256 ? -80.119 -18.053 118.315 1.00 93.69 256 GLU A N 1
ATOM 2093 C CA . GLU A 1 256 ? -81.298 -17.204 118.513 1.00 93.69 256 GLU A CA 1
ATOM 2094 C C . GLU A 1 256 ? -82.535 -18.022 118.916 1.00 93.69 256 GLU A C 1
ATOM 2096 O O . GLU A 1 256 ? -83.261 -17.633 119.831 1.00 93.69 256 GLU A O 1
ATOM 2101 N N . ALA A 1 257 ? -82.741 -19.194 118.312 1.00 92.88 257 ALA A N 1
ATOM 2102 C CA . ALA A 1 257 ? -83.803 -20.122 118.685 1.00 92.88 257 ALA A CA 1
ATOM 2103 C C . ALA A 1 257 ? -83.636 -20.625 120.127 1.00 92.88 257 ALA A C 1
ATOM 2105 O O . ALA A 1 257 ? -84.609 -20.658 120.880 1.00 92.88 257 ALA A O 1
ATOM 2106 N N . VAL A 1 258 ? -82.409 -20.954 120.543 1.00 91.75 258 VAL A N 1
ATOM 2107 C CA . VAL A 1 258 ? -82.090 -21.315 121.933 1.00 91.75 258 VAL A CA 1
ATOM 2108 C C . VAL A 1 258 ? -82.335 -20.137 122.874 1.00 91.75 258 VAL A C 1
ATOM 2110 O O . VAL A 1 258 ? -82.911 -20.333 123.939 1.00 91.75 258 VAL A O 1
ATOM 2113 N N . LEU A 1 259 ? -81.970 -18.908 122.496 1.00 92.19 259 LEU A N 1
ATOM 2114 C CA . LEU A 1 259 ? -82.277 -17.713 123.290 1.00 92.19 259 LEU A CA 1
ATOM 2115 C C . LEU A 1 259 ? -83.788 -17.489 123.432 1.00 92.19 259 LEU A C 1
ATOM 2117 O O . LEU A 1 259 ? -84.252 -17.131 124.514 1.00 92.19 259 LEU A O 1
ATOM 2121 N N . LEU A 1 260 ? -84.567 -17.709 122.370 1.00 92.31 260 LEU A N 1
ATOM 2122 C CA . LEU A 1 260 ? -86.029 -17.637 122.415 1.00 92.31 260 LEU A CA 1
ATOM 2123 C C . LEU A 1 260 ? -86.621 -18.735 123.304 1.00 92.31 260 LEU A C 1
ATOM 2125 O O . LEU A 1 260 ? -87.481 -18.435 124.128 1.00 92.31 260 LEU A O 1
ATOM 2129 N N . GLN A 1 261 ? -86.133 -19.975 123.200 1.00 92.50 261 GLN A N 1
ATOM 2130 C CA . GLN A 1 261 ? -86.525 -21.066 124.099 1.00 92.50 261 GLN A CA 1
ATOM 2131 C C . GLN A 1 261 ? -86.173 -20.752 125.554 1.00 92.50 261 GLN A C 1
ATOM 2133 O O . GLN A 1 261 ? -86.999 -20.950 126.438 1.00 92.50 261 GLN A O 1
ATOM 2138 N N . MET A 1 262 ? -84.976 -20.220 125.807 1.00 88.50 262 MET A N 1
ATOM 2139 C CA . MET A 1 262 ? -84.537 -19.808 127.138 1.00 88.50 262 MET A CA 1
ATOM 2140 C C . MET A 1 262 ? -85.439 -18.702 127.699 1.00 88.50 262 MET A C 1
ATOM 2142 O O . MET A 1 262 ? -85.850 -18.794 128.851 1.00 88.50 262 MET A O 1
ATOM 2146 N N . ARG A 1 263 ? -85.814 -17.698 126.891 1.00 91.06 263 ARG A N 1
ATOM 2147 C CA . ARG A 1 263 ? -86.789 -16.667 127.290 1.00 91.06 263 ARG A CA 1
ATOM 2148 C C . ARG A 1 263 ? -88.170 -17.252 127.572 1.00 91.06 263 ARG A C 1
ATOM 2150 O O . ARG A 1 263 ? -88.758 -16.886 128.579 1.00 91.06 263 ARG A O 1
ATOM 2157 N N . GLN A 1 264 ? -88.666 -18.159 126.728 1.00 90.94 264 GLN A N 1
ATOM 2158 C CA . GLN A 1 264 ? -89.958 -18.814 126.943 1.00 90.94 264 GLN A CA 1
ATOM 2159 C C . GLN A 1 264 ? -89.964 -19.605 128.252 1.00 90.94 264 GLN A C 1
ATOM 2161 O O . GLN A 1 264 ? -90.848 -19.404 129.075 1.00 90.94 264 GLN A O 1
ATOM 2166 N N . LEU A 1 265 ? -88.944 -20.438 128.483 1.00 89.75 265 LEU A N 1
ATOM 2167 C CA . LEU A 1 265 ? -88.781 -21.170 129.740 1.00 89.75 265 LEU A CA 1
ATOM 2168 C C . LEU A 1 265 ? -88.695 -20.219 130.935 1.00 89.75 265 LEU A C 1
ATOM 2170 O O . LEU A 1 265 ? -89.248 -20.511 131.989 1.00 89.75 265 LEU A O 1
ATOM 2174 N N . GLN A 1 266 ? -88.030 -19.075 130.781 1.00 89.50 266 GLN A N 1
ATOM 2175 C CA . GLN A 1 266 ? -87.963 -18.067 131.831 1.00 89.50 266 GLN A CA 1
ATOM 2176 C C . GLN A 1 266 ? -89.338 -17.448 132.124 1.00 89.50 266 GLN A C 1
ATOM 2178 O O . GLN A 1 266 ? -89.710 -17.347 133.290 1.00 89.50 266 GLN A O 1
ATOM 2183 N N . THR A 1 267 ? -90.129 -17.129 131.097 1.00 88.12 267 THR A N 1
ATOM 2184 C CA . THR A 1 267 ? -91.523 -16.688 131.254 1.00 88.12 267 THR A CA 1
ATOM 2185 C C . THR A 1 267 ? -92.404 -17.771 131.882 1.00 88.12 267 THR A C 1
ATOM 2187 O O . THR A 1 267 ? -93.221 -17.459 132.743 1.00 88.12 267 THR A O 1
ATOM 2190 N N . ASP A 1 268 ? -92.227 -19.043 131.519 1.00 87.75 268 ASP A N 1
ATOM 2191 C CA . ASP A 1 268 ? -92.975 -20.165 132.100 1.00 87.75 268 ASP A CA 1
ATOM 2192 C C . ASP A 1 268 ? -92.616 -20.376 133.582 1.00 87.75 268 ASP A C 1
ATOM 2194 O O . ASP A 1 268 ? -93.498 -20.617 134.408 1.00 87.75 268 ASP A O 1
ATOM 2198 N N . ILE A 1 269 ? -91.332 -20.241 133.942 1.00 84.38 269 ILE A N 1
ATOM 2199 C CA . ILE A 1 269 ? -90.865 -20.255 135.336 1.00 84.38 269 ILE A CA 1
ATOM 2200 C C . ILE A 1 269 ? -91.479 -19.087 136.111 1.00 84.38 269 ILE A C 1
ATOM 2202 O O . ILE A 1 269 ? -91.976 -19.288 137.217 1.00 84.38 269 ILE A O 1
ATOM 2206 N N . GLU A 1 270 ? -91.471 -17.878 135.548 1.00 87.12 270 GLU A N 1
ATOM 2207 C CA . GLU A 1 270 ? -92.091 -16.697 136.157 1.00 87.12 270 GLU A CA 1
ATOM 2208 C C . GLU A 1 270 ? -93.601 -16.892 136.346 1.00 87.12 270 GLU A C 1
ATOM 2210 O O . GLU A 1 270 ? -94.099 -16.663 137.444 1.00 87.12 270 GLU A O 1
ATOM 2215 N N . ALA A 1 271 ? -94.316 -17.408 135.344 1.00 85.44 271 ALA A N 1
ATOM 2216 C CA . ALA A 1 271 ? -95.745 -17.702 135.427 1.00 85.44 271 ALA A CA 1
ATOM 2217 C C . ALA A 1 271 ? -96.060 -18.797 136.458 1.00 85.44 271 ALA A C 1
ATOM 2219 O O . ALA A 1 271 ? -96.992 -18.649 137.249 1.00 85.44 271 ALA A O 1
ATOM 2220 N N . SER A 1 272 ? -95.268 -19.875 136.502 1.00 81.81 272 SER A N 1
ATOM 2221 C CA . SER A 1 272 ? -95.391 -20.925 137.519 1.00 81.81 272 SER A CA 1
ATOM 2222 C C . SER A 1 272 ? -95.109 -20.380 138.918 1.00 81.81 272 SER A C 1
ATOM 2224 O O . SER A 1 272 ? -95.800 -20.755 139.863 1.00 81.81 272 SER A O 1
ATOM 2226 N N . ASN A 1 273 ? -94.123 -19.493 139.064 1.00 82.12 273 ASN A N 1
ATOM 2227 C CA . ASN A 1 273 ? -93.835 -18.821 140.326 1.00 82.12 273 ASN A CA 1
ATOM 2228 C C . ASN A 1 273 ? -94.971 -17.882 140.728 1.00 82.12 273 ASN A C 1
ATOM 2230 O O . ASN A 1 273 ? -95.376 -17.927 141.880 1.00 82.12 273 ASN A O 1
ATOM 2234 N N . SER A 1 274 ? -95.526 -17.084 139.812 1.00 80.25 274 SER A N 1
ATOM 2235 C CA . SER A 1 274 ? -96.692 -16.233 140.076 1.00 80.25 274 SER A CA 1
ATOM 2236 C C . SER A 1 274 ? -97.911 -17.057 140.474 1.00 80.25 274 SER A C 1
ATOM 2238 O O . SER A 1 274 ? -98.567 -16.729 141.454 1.00 80.25 274 SER A O 1
ATOM 2240 N N . GLN A 1 275 ? -98.180 -18.169 139.787 1.00 81.38 275 GLN A N 1
ATOM 2241 C CA . GLN A 1 275 ? -99.274 -19.072 140.136 1.00 81.38 275 GLN A CA 1
ATOM 2242 C C . GLN A 1 275 ? -99.031 -19.779 141.479 1.00 81.38 275 GLN A C 1
ATOM 2244 O O . GLN A 1 275 ? -99.972 -20.013 142.236 1.00 81.38 275 GLN A O 1
ATOM 2249 N N . ALA A 1 276 ? -97.781 -20.130 141.792 1.00 75.88 276 ALA A N 1
ATOM 2250 C CA . ALA A 1 276 ? -97.404 -20.642 143.105 1.00 75.88 276 ALA A CA 1
ATOM 2251 C C . ALA A 1 276 ? -97.578 -19.571 144.189 1.00 75.88 276 ALA A C 1
ATOM 2253 O O . ALA A 1 276 ? -98.092 -19.893 145.254 1.00 75.88 276 ALA A O 1
ATOM 2254 N N . LEU A 1 277 ? -97.238 -18.311 143.900 1.00 78.94 277 LEU A N 1
ATOM 2255 C CA . LEU A 1 277 ? -97.439 -17.171 144.794 1.00 78.94 277 LEU A CA 1
ATOM 2256 C C . LEU A 1 277 ? -98.925 -16.896 145.026 1.00 78.94 277 LEU A C 1
ATOM 2258 O O . LEU A 1 277 ? -99.316 -16.694 146.165 1.00 78.94 277 LEU A O 1
ATOM 2262 N N . GLU A 1 278 ? -99.764 -16.947 143.989 1.00 77.25 278 GLU A N 1
ATOM 2263 C CA . GLU A 1 278 ? -101.221 -16.821 144.117 1.00 77.25 278 GLU A CA 1
ATOM 2264 C C . GLU A 1 278 ? -101.811 -17.981 144.919 1.00 77.25 278 GLU A C 1
ATOM 2266 O O . GLU A 1 278 ? -102.667 -17.761 145.768 1.00 77.25 278 GLU A O 1
ATOM 2271 N N . LYS A 1 279 ? -101.350 -19.220 144.701 1.00 76.88 279 LYS A N 1
ATOM 2272 C CA . LYS A 1 279 ? -101.759 -20.373 145.519 1.00 76.88 279 LYS A CA 1
ATOM 2273 C C . LYS A 1 279 ? -101.280 -20.247 146.961 1.00 76.88 279 LYS A C 1
ATOM 2275 O O . LYS A 1 279 ? -102.030 -20.604 147.861 1.00 76.88 279 LYS A O 1
ATOM 2280 N N . GLU A 1 280 ? -100.072 -19.741 147.193 1.00 70.94 280 GLU A N 1
ATOM 2281 C CA . GLU A 1 280 ? -99.568 -19.447 148.534 1.00 70.94 280 GLU A CA 1
ATOM 2282 C C . GLU A 1 280 ? -100.360 -18.304 149.174 1.00 70.94 280 GLU A C 1
ATOM 2284 O O . GLU A 1 280 ? -100.666 -18.376 150.355 1.00 70.94 280 GLU A O 1
ATOM 2289 N N . GLU A 1 281 ? -100.751 -17.276 148.422 1.00 74.44 281 GLU A N 1
ATOM 2290 C CA . GLU A 1 281 ? -101.585 -16.178 148.908 1.00 74.44 281 GLU A CA 1
ATOM 2291 C C . GLU A 1 281 ? -103.013 -16.651 149.203 1.00 74.44 281 GLU A C 1
ATOM 2293 O O . GLU A 1 281 ? -103.582 -16.273 150.221 1.00 74.44 281 GLU A O 1
ATOM 2298 N N . MET A 1 282 ? -103.583 -17.520 148.368 1.00 74.25 282 MET A N 1
ATOM 2299 C CA . MET A 1 282 ? -104.870 -18.177 148.612 1.00 74.25 282 MET A CA 1
ATOM 2300 C C . MET A 1 282 ? -104.796 -19.093 149.834 1.00 74.25 282 MET A C 1
ATOM 2302 O O . MET A 1 282 ? -105.676 -19.030 15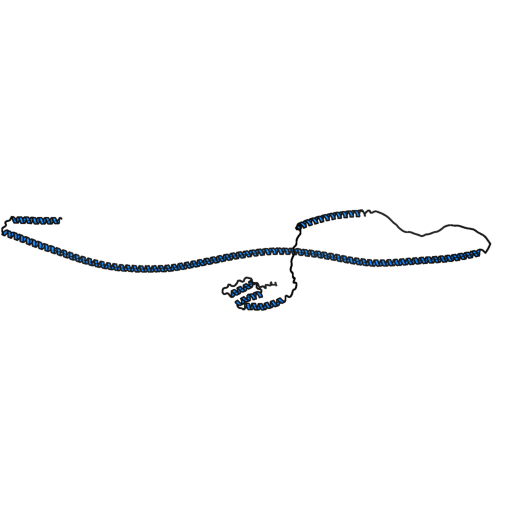0.684 1.00 74.25 282 MET A O 1
ATOM 2306 N N . ALA A 1 283 ? -103.718 -19.865 149.985 1.00 72.81 283 ALA A N 1
ATOM 2307 C CA . ALA A 1 283 ? -103.469 -20.667 151.179 1.00 72.81 283 ALA A CA 1
ATOM 2308 C C . ALA A 1 283 ? -103.228 -19.786 152.415 1.00 72.81 283 ALA A C 1
ATOM 2310 O O . ALA A 1 283 ? -103.677 -20.133 153.499 1.00 72.81 283 ALA A O 1
ATOM 2311 N N . ARG A 1 284 ? -102.571 -18.626 152.282 1.00 74.25 284 ARG A N 1
ATOM 2312 C CA . ARG A 1 284 ? -102.433 -17.629 153.357 1.00 74.25 284 ARG A CA 1
ATOM 2313 C C . ARG A 1 284 ? -103.783 -17.039 153.731 1.00 74.25 284 ARG A C 1
ATOM 2315 O O . ARG A 1 284 ? -104.052 -16.940 154.916 1.00 74.25 284 ARG A O 1
ATOM 2322 N N . LYS A 1 285 ? -104.639 -16.716 152.759 1.00 75.31 285 LYS A N 1
ATOM 2323 C CA . LYS A 1 285 ? -106.016 -16.262 152.999 1.00 75.31 285 LYS A CA 1
ATOM 2324 C C . LYS A 1 285 ? -106.843 -17.346 153.686 1.00 75.31 285 LYS A C 1
ATOM 2326 O O . LYS A 1 285 ? -107.508 -17.035 154.659 1.00 75.31 285 LYS A O 1
ATOM 2331 N N . GLU A 1 286 ? -106.742 -18.610 153.272 1.00 74.69 286 GLU A N 1
ATOM 2332 C CA . GLU A 1 286 ? -107.376 -19.742 153.967 1.00 74.69 286 GLU A CA 1
ATOM 2333 C C . GLU A 1 286 ? -106.815 -19.947 155.383 1.00 74.69 286 GLU A C 1
ATOM 2335 O O . GLU A 1 286 ? -107.571 -20.195 156.317 1.00 74.69 286 GLU A O 1
ATOM 2340 N N . VAL A 1 287 ? -105.499 -19.811 155.576 1.00 72.12 287 VAL A N 1
ATOM 2341 C CA . VAL A 1 287 ? -104.854 -19.867 156.897 1.00 72.12 287 VAL A CA 1
ATOM 2342 C C . VAL A 1 287 ? -105.292 -18.696 157.772 1.00 72.12 287 VAL A C 1
ATOM 2344 O O . VAL A 1 287 ? -105.497 -18.887 158.968 1.00 72.12 287 VAL A O 1
ATOM 2347 N N . ASP A 1 288 ? -105.446 -17.500 157.214 1.00 74.19 288 ASP A N 1
ATOM 2348 C CA . ASP A 1 288 ? -105.899 -16.318 157.941 1.00 74.19 288 ASP A CA 1
ATOM 2349 C C . ASP A 1 288 ? -107.406 -16.396 158.252 1.00 74.19 288 ASP A C 1
ATOM 2351 O O . ASP A 1 288 ? -107.807 -16.033 159.354 1.00 74.19 288 ASP A O 1
ATOM 2355 N N . GLU A 1 289 ? -108.223 -16.982 157.373 1.00 73.19 289 GLU A N 1
ATOM 2356 C CA . GLU A 1 289 ? -109.635 -17.322 157.620 1.00 73.19 289 GLU A CA 1
ATOM 2357 C C . GLU A 1 289 ? -109.764 -18.371 158.743 1.00 73.19 289 GLU A C 1
ATOM 2359 O O . GLU A 1 289 ? -110.553 -18.213 159.676 1.00 73.19 289 GLU A O 1
ATOM 2364 N N . LEU A 1 290 ? -108.925 -19.416 158.718 1.00 71.38 290 LEU A N 1
ATOM 2365 C CA . LEU A 1 290 ? -108.843 -20.424 159.780 1.00 71.38 290 LEU A CA 1
ATOM 2366 C C . LEU A 1 290 ? -108.335 -19.827 161.098 1.00 71.38 290 LEU A C 1
ATOM 2368 O O . LEU A 1 290 ? -108.838 -20.180 162.164 1.00 71.38 290 LEU A O 1
ATOM 2372 N N . LYS A 1 291 ? -107.372 -18.898 161.056 1.00 69.25 291 LYS A N 1
ATOM 2373 C CA . LYS A 1 291 ? -106.945 -18.140 162.242 1.00 69.25 291 LYS A CA 1
ATOM 2374 C C . LYS A 1 291 ? -108.079 -17.287 162.797 1.00 69.25 291 LYS A C 1
ATOM 2376 O O . LYS A 1 291 ? -108.222 -17.234 164.015 1.00 69.25 291 LYS A O 1
ATOM 2381 N N . LEU A 1 292 ? -108.888 -16.661 161.943 1.00 66.44 292 LEU A N 1
ATOM 2382 C CA . LEU A 1 292 ? -110.031 -15.852 162.365 1.00 66.44 292 LEU A CA 1
ATOM 2383 C C . LEU A 1 292 ? -111.117 -16.722 163.023 1.00 66.44 292 LEU A C 1
ATOM 2385 O O . LEU A 1 292 ? -111.619 -16.360 164.085 1.00 66.44 292 LEU A O 1
ATOM 2389 N N . GLN A 1 293 ? -111.381 -17.921 162.488 1.00 61.25 293 GLN A N 1
ATOM 2390 C CA . GLN A 1 293 ? -112.264 -18.917 163.118 1.00 61.25 293 GLN A CA 1
ATOM 2391 C C . GLN A 1 293 ? -111.723 -19.436 164.460 1.00 61.25 293 GLN A C 1
ATOM 2393 O O . GLN A 1 293 ? -112.480 -19.603 165.418 1.00 61.25 293 GLN A O 1
ATOM 2398 N N . ILE A 1 294 ? -110.410 -19.656 164.573 1.00 63.12 294 ILE A N 1
ATOM 2399 C CA . ILE A 1 294 ? -109.766 -20.026 165.844 1.00 63.12 294 ILE A CA 1
ATOM 2400 C C . ILE A 1 294 ? -109.868 -18.872 166.855 1.00 63.12 294 ILE A C 1
ATOM 2402 O O . ILE A 1 294 ? -110.099 -19.110 168.042 1.00 63.12 294 ILE A O 1
ATOM 2406 N N . GLN A 1 295 ? -109.756 -17.624 166.398 1.00 62.25 295 GLN A N 1
ATOM 2407 C CA . GLN A 1 295 ? -109.870 -16.437 167.241 1.00 62.25 295 GLN A CA 1
ATOM 2408 C C . GLN A 1 295 ? -111.311 -16.190 167.732 1.00 62.25 295 GLN A C 1
ATOM 2410 O O . GLN A 1 295 ? -111.487 -15.746 168.867 1.00 62.25 295 GLN A O 1
ATOM 2415 N N . GLU A 1 296 ? -112.336 -16.562 166.957 1.00 54.22 296 GLU A N 1
ATOM 2416 C CA . GLU A 1 296 ? -113.747 -16.540 167.382 1.00 54.22 296 GLU A CA 1
ATOM 2417 C C . GLU A 1 296 ? -114.108 -17.675 168.363 1.00 54.22 296 GLU A C 1
ATOM 2419 O O . GLU A 1 296 ? -114.896 -17.463 169.286 1.00 54.22 296 GLU A O 1
ATOM 2424 N N . CYS A 1 297 ? -113.487 -18.857 168.255 1.00 54.25 297 CYS A N 1
ATOM 2425 C CA . CYS A 1 297 ? -113.697 -19.954 169.212 1.00 54.25 297 CYS A CA 1
ATOM 2426 C C . CYS A 1 297 ? -112.963 -19.779 170.558 1.00 54.25 297 CYS A C 1
ATOM 2428 O O . CYS A 1 297 ? -113.357 -20.403 171.546 1.00 54.25 297 CYS A O 1
ATOM 2430 N N . LEU A 1 298 ? -111.929 -18.934 170.638 1.00 49.72 298 LEU A N 1
ATOM 2431 C CA . LEU A 1 298 ? -111.128 -18.743 171.858 1.00 49.72 298 LEU A CA 1
ATOM 2432 C C . LEU A 1 298 ? -111.681 -17.688 172.839 1.00 49.72 298 LEU A C 1
ATOM 2434 O O . LEU A 1 298 ? -111.186 -17.592 173.959 1.00 49.72 298 LEU A O 1
ATOM 2438 N N . LEU A 1 299 ? -112.734 -16.940 172.483 1.00 48.62 299 LEU A N 1
ATOM 2439 C CA . LEU A 1 299 ? -113.336 -15.907 173.348 1.00 48.62 299 LEU A CA 1
ATOM 2440 C C . LEU A 1 299 ? -114.465 -16.406 174.274 1.00 48.62 299 LEU A C 1
ATOM 2442 O O . LEU A 1 299 ? -114.969 -15.632 175.086 1.00 48.62 299 LEU A O 1
ATOM 2446 N N . ALA A 1 300 ? -114.851 -17.685 174.206 1.00 42.97 300 ALA A N 1
ATOM 2447 C CA . ALA A 1 300 ? -116.002 -18.216 174.947 1.00 42.97 300 ALA A CA 1
ATOM 2448 C C . ALA A 1 300 ? -115.678 -19.316 175.975 1.00 42.97 300 ALA A C 1
ATOM 2450 O O . ALA A 1 300 ? -116.606 -19.902 176.539 1.00 42.97 300 ALA A O 1
ATOM 2451 N N . ARG A 1 301 ? -114.402 -19.607 176.271 1.00 42.69 301 ARG A N 1
ATOM 2452 C CA . ARG A 1 301 ? -114.070 -20.628 177.275 1.00 42.69 301 ARG A CA 1
ATOM 2453 C C . ARG A 1 301 ? -112.920 -20.234 178.200 1.00 42.69 301 ARG A C 1
ATOM 2455 O O . ARG A 1 301 ? -111.757 -20.415 177.873 1.00 42.69 301 ARG A O 1
ATOM 2462 N N . GLU A 1 302 ? -113.350 -19.791 179.382 1.00 35.50 302 GLU A N 1
ATOM 2463 C CA . GLU A 1 302 ? -112.715 -20.003 180.691 1.00 35.50 302 GLU A CA 1
ATOM 2464 C C . GLU A 1 302 ? -111.427 -19.197 180.951 1.00 35.50 302 GLU A C 1
ATOM 2466 O O . GLU A 1 302 ? -110.375 -19.426 180.378 1.00 35.50 302 GLU A O 1
ATOM 2471 N N . HIS A 1 303 ? -111.431 -18.188 181.832 1.00 33.59 303 HIS A N 1
ATOM 2472 C CA . HIS A 1 303 ? -111.616 -18.367 183.280 1.00 33.59 303 HIS A CA 1
ATOM 2473 C C . HIS A 1 303 ? -111.125 -19.735 183.764 1.00 33.59 303 HIS A C 1
ATOM 2475 O O . HIS A 1 303 ? -111.946 -20.578 184.078 1.00 33.59 303 HIS A O 1
ATOM 2481 N N . GLU A 1 304 ? -109.810 -19.945 183.828 1.00 31.14 304 GLU A N 1
ATOM 2482 C CA . GLU A 1 304 ? -109.093 -20.371 185.040 1.00 31.14 304 GLU A CA 1
ATOM 2483 C C . GLU A 1 304 ? -107.594 -20.550 184.725 1.00 31.14 304 GLU A C 1
ATOM 2485 O O . GLU A 1 304 ? -107.214 -21.261 183.804 1.00 31.14 304 GLU A O 1
ATOM 2490 N N . LYS A 1 305 ? -106.754 -19.922 185.558 1.00 36.72 305 LYS A N 1
ATOM 2491 C CA . LYS A 1 305 ? -105.293 -20.088 185.692 1.00 36.72 305 LYS A CA 1
ATOM 2492 C C . LYS A 1 305 ? -104.368 -19.557 184.582 1.00 36.72 305 LYS A C 1
ATOM 2494 O O . LYS A 1 305 ? -103.862 -20.283 183.744 1.00 36.72 305 LYS A O 1
ATOM 2499 N N . HIS A 1 306 ? -104.036 -18.279 184.781 1.00 30.33 306 HIS A N 1
ATOM 2500 C CA . HIS A 1 306 ? -102.708 -17.795 185.197 1.00 30.33 306 HIS A CA 1
ATOM 2501 C C . HIS A 1 306 ? -101.446 -18.136 184.381 1.00 30.33 306 HIS A C 1
ATOM 2503 O O . HIS A 1 306 ? -101.096 -19.300 184.230 1.00 30.33 306 HIS A O 1
ATOM 2509 N N . VAL A 1 307 ? -100.664 -17.052 184.186 1.00 27.61 307 VAL A N 1
ATOM 2510 C CA . VAL A 1 307 ? -99.183 -16.970 184.096 1.00 27.61 307 VAL A CA 1
ATOM 2511 C C . VAL A 1 307 ? -98.647 -17.313 182.696 1.00 27.61 307 VAL A C 1
ATOM 2513 O O . VAL A 1 307 ? -98.996 -18.342 182.145 1.00 27.61 307 VAL A O 1
ATOM 2516 N N . SER A 1 308 ? -97.800 -16.530 182.024 1.00 29.89 308 SER A N 1
ATOM 2517 C CA . SER A 1 308 ? -97.046 -15.305 182.326 1.00 29.89 308 SER A CA 1
ATOM 2518 C C . SER A 1 308 ? -96.477 -14.756 181.002 1.00 29.89 308 SER A C 1
ATOM 2520 O O . SER A 1 308 ? -96.204 -15.554 180.113 1.00 29.89 308 SER A O 1
ATOM 2522 N N . GLU A 1 309 ? -96.251 -13.437 180.949 1.00 26.34 309 GLU A N 1
ATOM 2523 C CA . GLU A 1 309 ? -95.034 -12.751 180.440 1.00 26.34 309 GLU A CA 1
ATOM 2524 C C . GLU A 1 309 ? -94.570 -12.987 178.983 1.00 26.34 309 GLU A C 1
ATOM 2526 O O . GLU A 1 309 ? -94.308 -14.100 178.547 1.00 26.34 309 GLU A O 1
ATOM 2531 N N . LEU A 1 310 ? -94.561 -11.919 178.171 1.00 24.52 310 LEU A N 1
ATOM 2532 C CA . LEU A 1 310 ? -93.427 -10.993 177.915 1.00 24.52 310 LEU A CA 1
ATOM 2533 C C . LEU A 1 310 ? -92.747 -11.435 176.598 1.00 24.52 310 LEU A C 1
ATOM 2535 O O . LEU A 1 310 ? -92.342 -12.581 176.450 1.00 24.52 310 LEU A O 1
ATOM 2539 N N . GLU A 1 311 ? -92.820 -10.654 175.513 1.00 26.14 311 GLU A N 1
ATOM 2540 C CA . GLU A 1 311 ? -91.770 -9.671 175.167 1.00 26.14 311 GLU A CA 1
ATOM 2541 C C . GLU A 1 311 ? -90.368 -10.288 175.408 1.00 26.14 311 GLU A C 1
ATOM 2543 O O . GLU A 1 311 ? -90.025 -10.686 176.509 1.00 26.14 311 GLU A O 1
ATOM 2548 N N . GLU A 1 312 ? -89.461 -10.440 174.450 1.00 27.48 312 GLU A N 1
ATOM 2549 C CA . GLU A 1 312 ? -88.990 -9.451 173.493 1.00 27.48 312 GLU A CA 1
ATOM 2550 C C . GLU A 1 312 ? -87.726 -10.038 172.804 1.00 27.48 312 GLU A C 1
ATOM 2552 O O . GLU A 1 312 ? -87.077 -10.939 173.327 1.00 27.48 312 GLU A O 1
ATOM 2557 N N . SER A 1 313 ? -87.308 -9.405 171.706 1.00 25.31 313 SER A N 1
ATOM 2558 C CA . SER A 1 313 ? -85.900 -9.093 171.391 1.00 25.31 313 SER A CA 1
ATOM 2559 C C . SER A 1 313 ? -84.893 -10.159 170.899 1.00 25.31 313 SER A C 1
ATOM 2561 O O . SER A 1 313 ? -84.414 -11.035 171.604 1.00 25.31 313 SER A O 1
ATOM 2563 N N . MET A 1 314 ? -84.451 -9.909 169.660 1.00 25.28 314 MET A N 1
ATOM 2564 C CA . MET A 1 314 ? -83.058 -9.792 169.189 1.00 25.28 314 MET A CA 1
ATOM 2565 C C . MET A 1 314 ? -81.953 -10.825 169.533 1.00 25.28 314 MET A C 1
ATOM 2567 O O . MET A 1 314 ? -81.492 -10.958 170.657 1.00 25.28 314 MET A O 1
ATOM 2571 N N . ARG A 1 315 ? -81.290 -11.195 168.418 1.00 30.58 315 ARG A N 1
ATOM 2572 C CA . ARG A 1 315 ? -79.832 -11.329 168.164 1.00 30.58 315 ARG A CA 1
ATOM 2573 C C . ARG A 1 315 ? -79.092 -12.621 168.567 1.00 30.58 315 ARG A C 1
ATOM 2575 O O . ARG A 1 315 ? -78.767 -12.841 169.721 1.00 30.58 315 ARG A O 1
ATOM 2582 N N . ALA A 1 316 ? -78.598 -13.302 167.523 1.00 29.41 316 ALA A N 1
ATOM 2583 C CA . ALA A 1 316 ? -77.184 -13.335 167.088 1.00 29.41 316 ALA A CA 1
ATOM 2584 C C . ALA A 1 316 ? -76.578 -14.738 166.845 1.00 29.41 316 ALA A C 1
ATOM 2586 O O . ALA A 1 316 ? -76.497 -15.561 167.744 1.00 29.41 316 ALA A O 1
ATOM 2587 N N . LEU A 1 317 ? -76.020 -14.863 165.629 1.00 28.19 317 LEU A N 1
ATOM 2588 C CA . LEU A 1 317 ? -74.835 -15.628 165.199 1.00 28.19 317 LEU A CA 1
ATOM 2589 C C . LEU A 1 317 ? -74.858 -17.172 165.300 1.00 28.19 317 LEU A C 1
ATOM 2591 O O . LEU A 1 317 ? -74.799 -17.736 166.383 1.00 28.19 317 LEU A O 1
ATOM 2595 N N . ASN A 1 318 ? -74.673 -17.882 164.177 1.00 25.23 318 ASN A N 1
ATOM 2596 C CA . ASN A 1 318 ? -73.357 -18.161 163.570 1.00 25.23 318 ASN A CA 1
ATOM 2597 C C . ASN A 1 318 ? -73.421 -19.285 162.499 1.00 25.23 318 ASN A C 1
ATOM 2599 O O . ASN A 1 318 ? -74.269 -20.167 162.578 1.00 25.23 318 ASN A O 1
ATOM 2603 N N . ASN A 1 319 ? -72.399 -19.281 161.624 1.00 23.89 319 ASN A N 1
ATOM 2604 C CA . ASN A 1 319 ? -71.881 -20.319 160.708 1.00 23.89 319 ASN A CA 1
ATOM 2605 C C . ASN A 1 319 ? -72.583 -20.507 159.349 1.00 23.89 319 ASN A C 1
ATOM 2607 O O . ASN A 1 319 ? -73.796 -20.597 159.295 1.00 23.89 319 ASN A O 1
ATOM 2611 N N . LYS A 1 320 ? -71.905 -20.734 158.211 1.00 31.12 320 LYS A N 1
ATOM 2612 C CA . LYS A 1 320 ? -70.540 -20.492 157.675 1.00 31.12 320 LYS A CA 1
ATOM 2613 C C . LYS A 1 320 ? -70.553 -21.040 156.221 1.00 31.12 320 LYS A C 1
ATOM 2615 O O . LYS A 1 320 ? -71.291 -21.983 155.970 1.00 31.12 320 LYS A O 1
ATOM 2620 N N . HIS A 1 321 ? -69.636 -20.549 155.370 1.00 27.94 321 HIS A N 1
ATOM 2621 C CA . HIS A 1 321 ? -69.291 -20.992 153.989 1.00 27.94 321 HIS A CA 1
ATOM 2622 C C . HIS A 1 321 ? -70.271 -20.658 152.845 1.00 27.94 321 HIS A C 1
ATOM 2624 O O . HIS A 1 321 ? -71.471 -20.648 153.066 1.00 27.94 321 HIS A O 1
ATOM 2630 N N . PHE A 1 322 ? -69.869 -20.508 151.569 1.00 25.62 322 PHE A N 1
ATOM 2631 C CA . PHE A 1 322 ? -68.683 -19.973 150.846 1.00 25.62 322 PHE A CA 1
ATOM 2632 C C . PHE A 1 322 ? -69.001 -20.163 149.338 1.00 25.62 322 PHE A C 1
ATOM 2634 O O . PHE A 1 322 ? -69.418 -21.254 148.971 1.00 25.62 322 PHE A O 1
ATOM 2641 N N . HIS A 1 323 ? -68.767 -19.170 148.473 1.00 27.38 323 HIS A N 1
ATOM 2642 C CA . HIS A 1 323 ? -68.336 -19.319 147.062 1.00 27.38 323 HIS A CA 1
ATOM 2643 C C . HIS A 1 323 ? -67.768 -17.948 146.647 1.00 27.38 323 HIS A C 1
ATOM 2645 O O . HIS A 1 323 ? -68.421 -16.931 146.851 1.00 27.38 323 HIS A O 1
ATOM 2651 N N . SER A 1 324 ? -66.507 -17.832 146.229 1.00 36.00 324 SER A N 1
ATOM 2652 C CA . SER A 1 324 ? -66.057 -18.125 144.862 1.00 36.00 324 SER A CA 1
ATOM 2653 C C . SER A 1 324 ? -64.512 -18.070 144.769 1.00 36.00 324 SER A C 1
ATOM 2655 O O . SER A 1 324 ? -63.928 -17.228 145.450 1.00 36.00 324 SER A O 1
ATOM 2657 N N . PRO A 1 325 ? -63.853 -18.898 143.935 1.00 39.09 325 PRO A N 1
ATOM 2658 C CA . PRO A 1 325 ? -62.514 -18.648 143.370 1.00 39.09 325 PRO A CA 1
ATOM 2659 C C . PRO A 1 325 ? -62.628 -18.385 141.844 1.00 39.09 325 PRO A C 1
ATOM 2661 O O . PRO A 1 325 ? -63.507 -18.945 141.195 1.00 39.09 325 PRO A O 1
ATOM 2664 N N . GLU A 1 326 ? -61.917 -17.486 141.156 1.00 28.73 326 GLU A N 1
ATOM 2665 C CA . GLU A 1 326 ? -60.498 -17.074 141.119 1.00 28.73 326 GLU A CA 1
ATOM 2666 C C . GLU A 1 326 ? -59.544 -18.096 140.458 1.00 28.73 326 GLU A C 1
ATOM 2668 O O . GLU A 1 326 ? -59.329 -19.170 141.014 1.00 28.73 326 GLU A O 1
ATOM 2673 N N . ASN A 1 327 ? -59.014 -17.752 139.262 1.00 26.97 327 ASN A N 1
ATOM 2674 C CA . ASN A 1 327 ? -57.594 -17.802 138.810 1.00 26.97 327 ASN A CA 1
ATOM 2675 C C . ASN A 1 327 ? -57.455 -17.827 137.270 1.00 26.97 327 ASN A C 1
ATOM 2677 O O . ASN A 1 327 ? -58.267 -18.460 136.609 1.00 26.97 327 ASN A O 1
ATOM 2681 N N . HIS A 1 328 ? -56.430 -17.276 136.600 1.00 30.50 328 HIS A N 1
ATOM 2682 C CA . HIS A 1 328 ? -55.261 -16.437 136.943 1.00 30.50 328 HIS A CA 1
ATOM 2683 C C . HIS A 1 328 ? -54.716 -15.876 135.603 1.00 30.50 328 HIS A C 1
ATOM 2685 O O . HIS A 1 328 ? -54.825 -16.560 134.588 1.00 30.50 328 HIS A O 1
ATOM 2691 N N . GLY A 1 329 ? -54.259 -14.619 135.520 1.00 30.20 329 GLY A N 1
ATOM 2692 C CA . GLY A 1 329 ? -52.831 -14.217 135.565 1.00 30.20 329 GLY A CA 1
ATOM 2693 C C . GLY A 1 329 ? -52.429 -13.667 134.179 1.00 30.20 329 GLY A C 1
ATOM 2694 O O . GLY A 1 329 ? -52.526 -14.397 133.205 1.00 30.20 329 GLY A O 1
ATOM 2695 N N . VAL A 1 330 ? -52.253 -12.365 133.918 1.00 37.84 330 VAL A N 1
ATOM 2696 C CA . VAL A 1 330 ? -51.317 -11.331 134.424 1.00 37.84 330 VAL A CA 1
ATOM 2697 C C . VAL A 1 330 ? -49.847 -11.649 134.154 1.00 37.84 330 VAL A C 1
ATOM 2699 O O . VAL A 1 330 ? -49.354 -12.652 134.651 1.00 37.84 330 VAL A O 1
ATOM 2702 N N . GLU A 1 331 ? -49.203 -10.728 133.417 1.00 30.38 331 GLU A N 1
ATOM 2703 C CA . GLU A 1 331 ? -47.827 -10.179 133.520 1.00 30.38 331 GLU A CA 1
ATOM 2704 C C . GLU A 1 331 ? -47.247 -9.893 132.119 1.00 30.38 331 GLU A C 1
ATOM 2706 O O . GLU A 1 331 ? -47.565 -10.598 131.171 1.00 30.38 331 GLU A O 1
ATOM 2711 N N . GLN A 1 332 ? -46.364 -8.925 131.859 1.00 32.16 332 GLN A N 1
ATOM 2712 C CA . GLN A 1 332 ? -46.001 -7.624 132.436 1.00 32.16 332 GLN A CA 1
ATOM 2713 C C . GLN A 1 332 ? -45.002 -6.983 131.436 1.00 32.16 332 GLN A C 1
ATOM 2715 O O . GLN A 1 332 ? -44.204 -7.674 130.817 1.00 32.16 332 GLN A O 1
ATOM 2720 N N . ASN A 1 333 ? -45.106 -5.662 131.300 1.00 30.97 333 ASN A N 1
ATOM 2721 C CA . ASN A 1 333 ? -44.192 -4.613 130.811 1.00 30.97 333 ASN A CA 1
ATOM 2722 C C . ASN A 1 333 ? -42.722 -4.857 130.373 1.00 30.97 333 ASN A C 1
ATOM 2724 O O . ASN A 1 333 ? -41.971 -5.602 130.991 1.00 30.97 333 ASN A O 1
ATOM 2728 N N . GLY A 1 334 ? -42.294 -3.941 129.478 1.00 32.59 334 GLY A N 1
ATOM 2729 C CA . GLY A 1 334 ? -40.932 -3.383 129.307 1.00 32.59 334 GLY A CA 1
ATOM 2730 C C . GLY A 1 334 ? -40.271 -3.774 127.976 1.00 32.59 334 GLY A C 1
ATOM 2731 O O . GLY A 1 334 ? -40.431 -4.901 127.543 1.00 32.59 334 GLY A O 1
ATOM 2732 N N . GLU A 1 335 ? -39.497 -2.979 127.233 1.00 34.41 335 GLU A N 1
ATOM 2733 C CA . GLU A 1 335 ? -39.051 -1.581 127.235 1.00 34.41 335 GLU A CA 1
ATOM 2734 C C . GLU A 1 335 ? -38.251 -1.398 125.910 1.00 34.41 335 GLU A C 1
ATOM 2736 O O . GLU A 1 335 ? -37.676 -2.360 125.411 1.00 34.41 335 GLU A O 1
ATOM 2741 N N . VAL A 1 336 ? -38.195 -0.173 125.374 1.00 35.38 336 VAL A N 1
ATOM 2742 C CA . VAL A 1 336 ? -37.218 0.375 124.394 1.00 35.38 336 VAL A CA 1
ATOM 2743 C C . VAL A 1 336 ? -36.948 -0.364 123.064 1.00 35.38 336 VAL A C 1
ATOM 2745 O O . VAL A 1 336 ? -36.202 -1.332 123.002 1.00 35.38 336 VAL A O 1
ATOM 2748 N N . ALA A 1 337 ? -37.313 0.287 121.950 1.00 41.25 337 ALA A N 1
ATOM 2749 C CA . ALA A 1 337 ? -36.393 0.466 120.818 1.00 41.25 337 ALA A CA 1
ATOM 2750 C C . ALA A 1 337 ? -36.792 1.691 119.984 1.00 41.25 337 ALA A C 1
ATOM 2752 O O . ALA A 1 337 ? -37.698 1.660 119.156 1.00 41.25 337 ALA A O 1
ATOM 2753 N N . ALA A 1 338 ? -36.063 2.785 120.191 1.00 51.62 338 ALA A N 1
ATOM 2754 C CA . ALA A 1 338 ? -36.022 3.945 119.312 1.00 51.62 338 ALA A CA 1
ATOM 2755 C C . ALA A 1 338 ? -35.287 3.599 117.996 1.00 51.62 338 ALA A C 1
ATOM 2757 O O . ALA A 1 338 ? -34.200 4.111 117.735 1.00 51.62 338 ALA A O 1
ATOM 2758 N N . ALA A 1 339 ? -35.856 2.696 117.190 1.00 48.16 339 ALA A N 1
ATOM 2759 C CA . ALA A 1 339 ? -35.282 2.239 115.918 1.00 48.16 339 ALA A CA 1
ATOM 2760 C C . ALA A 1 339 ? -36.084 2.690 114.678 1.00 48.16 339 ALA A C 1
ATOM 2762 O O . ALA A 1 339 ? -35.521 2.766 113.589 1.00 48.16 339 ALA A O 1
ATOM 2763 N N . ASP A 1 340 ? -37.337 3.128 114.846 1.00 51.88 340 ASP A N 1
ATOM 2764 C CA . ASP A 1 340 ? -38.248 3.368 113.711 1.00 51.88 340 ASP A CA 1
ATOM 2765 C C . ASP A 1 340 ? -38.413 4.840 113.285 1.00 51.88 340 ASP A C 1
ATOM 2767 O O . ASP A 1 340 ? -39.203 5.149 112.399 1.00 51.88 340 ASP A O 1
ATOM 2771 N N . VAL A 1 341 ? -37.628 5.773 113.840 1.00 56.69 341 VAL A N 1
ATOM 2772 C CA . VAL A 1 341 ? -37.630 7.192 113.402 1.00 56.69 341 VAL A CA 1
ATOM 2773 C C . VAL A 1 341 ? -36.335 7.592 112.678 1.00 56.69 341 VAL A C 1
ATOM 2775 O O . VAL A 1 341 ? -36.358 8.462 111.809 1.00 56.69 341 VAL A O 1
ATOM 2778 N N . ILE A 1 342 ? -35.213 6.912 112.941 1.00 60.44 342 ILE A N 1
ATOM 2779 C CA . ILE A 1 342 ? -33.926 7.185 112.271 1.00 60.44 342 ILE A CA 1
ATOM 2780 C C . ILE A 1 342 ? -33.846 6.474 110.910 1.00 60.44 342 ILE A C 1
ATOM 2782 O O . ILE A 1 342 ? -33.294 7.037 109.965 1.00 60.44 342 ILE A O 1
ATOM 2786 N N . GLN A 1 343 ? -34.459 5.292 110.769 1.00 57.28 343 GLN A N 1
ATOM 2787 C CA . GLN A 1 343 ? -34.493 4.549 109.505 1.00 57.28 343 GLN A CA 1
ATOM 2788 C C . GLN A 1 343 ? -35.370 5.256 108.450 1.00 57.28 343 GLN A C 1
ATOM 2790 O O . GLN A 1 343 ? -34.918 5.474 107.329 1.00 57.28 343 GLN A O 1
ATOM 2795 N N . LEU A 1 344 ? -36.542 5.780 108.838 1.00 60.12 344 LEU A N 1
ATOM 2796 C CA . LEU A 1 344 ? -37.417 6.566 107.950 1.00 60.12 344 LEU A CA 1
ATOM 2797 C C . LEU A 1 344 ? -36.879 7.974 107.608 1.00 60.12 344 LEU A C 1
ATOM 2799 O O . LEU A 1 344 ? -37.278 8.541 106.593 1.00 60.12 344 LEU A O 1
ATOM 2803 N N . GLN A 1 345 ? -35.955 8.548 108.395 1.00 64.94 345 GLN A N 1
ATOM 2804 C CA . GLN A 1 345 ? -35.250 9.802 108.054 1.00 64.94 345 GLN A CA 1
ATOM 2805 C C . GLN A 1 345 ? -33.998 9.585 107.187 1.00 64.94 345 GLN A C 1
ATOM 2807 O O . GLN A 1 345 ? -33.642 10.459 106.392 1.00 64.94 345 GLN A O 1
ATOM 2812 N N . LYS A 1 346 ? -33.328 8.435 107.324 1.00 73.25 346 LYS A N 1
ATOM 2813 C CA . LYS A 1 346 ? -32.171 8.054 106.503 1.00 73.25 346 LYS A CA 1
ATOM 2814 C C . LYS A 1 346 ? -32.602 7.682 105.084 1.00 73.25 346 LYS A C 1
ATOM 2816 O O . LYS A 1 346 ? -32.030 8.211 104.133 1.00 73.25 346 LYS A O 1
ATOM 2821 N N . ASP A 1 347 ? -33.680 6.911 104.960 1.00 72.12 347 ASP A N 1
ATOM 2822 C CA . ASP A 1 347 ? -34.241 6.514 103.666 1.00 72.12 347 ASP A CA 1
ATOM 2823 C C . ASP A 1 347 ? -34.832 7.726 102.911 1.00 72.12 347 ASP A C 1
ATOM 2825 O O . ASP A 1 347 ? -34.719 7.812 101.691 1.00 72.12 347 ASP A O 1
ATOM 2829 N N . ASN A 1 348 ? -35.353 8.739 103.622 1.00 67.62 348 ASN A N 1
ATOM 2830 C CA . ASN A 1 348 ? -35.802 9.997 103.004 1.00 67.62 348 ASN A CA 1
ATOM 2831 C C . ASN A 1 348 ? -34.638 10.836 102.442 1.00 67.62 348 ASN A C 1
ATOM 2833 O O . ASN A 1 348 ? -34.739 11.366 101.339 1.00 67.62 348 ASN A O 1
ATOM 2837 N N . ARG A 1 349 ? -33.496 10.912 103.147 1.00 78.12 349 ARG A N 1
ATOM 2838 C CA . ARG A 1 349 ? -32.283 11.581 102.628 1.00 78.12 349 ARG A CA 1
ATOM 2839 C C . ARG A 1 349 ? -31.668 10.844 101.441 1.00 78.12 349 ARG A C 1
ATOM 2841 O O . ARG A 1 349 ? -31.158 11.484 100.527 1.00 78.12 349 ARG A O 1
ATOM 2848 N N . GLU A 1 350 ? -31.701 9.517 101.450 1.00 79.69 350 GLU A N 1
ATOM 2849 C CA . GLU A 1 350 ? -31.130 8.688 100.385 1.00 79.69 350 GLU A CA 1
ATOM 2850 C C . GLU A 1 350 ? -31.992 8.731 99.110 1.00 79.69 350 GLU A C 1
ATOM 2852 O O . GLU A 1 350 ? -31.463 8.811 97.997 1.00 79.69 350 GLU A O 1
ATOM 2857 N N . LEU A 1 351 ? -33.319 8.815 99.261 1.00 77.44 351 LEU A N 1
ATOM 2858 C CA . LEU A 1 351 ? -34.244 9.079 98.156 1.00 77.44 351 LEU A CA 1
ATOM 2859 C C . LEU A 1 351 ? -34.125 10.518 97.620 1.00 77.44 351 LEU A C 1
ATOM 2861 O O . LEU A 1 351 ? -34.123 10.704 96.402 1.00 77.44 351 LEU A O 1
ATOM 2865 N N . GLU A 1 352 ? -33.939 11.534 98.473 1.00 80.06 352 GLU A N 1
ATOM 2866 C CA . GLU A 1 352 ? -33.648 12.913 98.032 1.00 80.06 352 GLU A CA 1
ATOM 2867 C C . GLU A 1 352 ? -32.313 13.013 97.267 1.00 80.06 352 GLU A C 1
ATOM 2869 O O . GLU A 1 352 ? -32.239 13.675 96.225 1.00 80.06 352 GLU A O 1
ATOM 2874 N N . GLN A 1 353 ? -31.273 12.302 97.721 1.00 82.50 353 GLN A N 1
ATOM 2875 C CA . GLN A 1 353 ? -29.974 12.208 97.046 1.00 82.50 353 GLN A CA 1
ATOM 2876 C C . GLN A 1 353 ? -30.110 11.532 95.667 1.00 82.50 353 GLN A C 1
ATOM 2878 O O . GLN A 1 353 ? -29.604 12.056 94.671 1.00 82.50 353 GLN A O 1
ATOM 2883 N N . GLN A 1 354 ? -30.866 10.430 95.567 1.00 82.75 354 GLN A N 1
ATOM 2884 C CA . GLN A 1 354 ? -31.144 9.768 94.285 1.00 82.75 354 GLN A CA 1
ATOM 2885 C C . GLN A 1 354 ? -31.957 10.647 93.329 1.00 82.75 354 GLN A C 1
ATOM 2887 O O . GLN A 1 354 ? -31.709 10.638 92.121 1.00 82.75 354 GLN A O 1
ATOM 2892 N N . ILE A 1 355 ? -32.904 11.440 93.836 1.00 80.38 355 ILE A N 1
ATOM 2893 C CA . ILE A 1 355 ? -33.665 12.398 93.021 1.00 80.38 355 ILE A CA 1
ATOM 2894 C C . ILE A 1 355 ? -32.746 13.517 92.511 1.00 80.38 355 ILE A C 1
ATOM 2896 O O . ILE A 1 355 ? -32.827 13.889 91.337 1.00 80.38 355 ILE A O 1
ATOM 2900 N N . ALA A 1 356 ? -31.828 14.026 93.336 1.00 82.62 356 ALA A N 1
ATOM 2901 C CA . ALA A 1 356 ? -30.850 15.032 92.921 1.00 82.62 356 ALA A CA 1
ATOM 2902 C C . ALA A 1 356 ? -29.879 14.499 91.848 1.00 82.62 356 ALA A C 1
ATOM 2904 O O . ALA A 1 356 ? -29.610 15.182 90.853 1.00 82.62 356 ALA A O 1
ATOM 2905 N N . GLU A 1 357 ? -29.401 13.261 91.993 1.00 84.50 357 GLU A N 1
ATOM 2906 C CA . GLU A 1 357 ? -28.528 12.597 91.019 1.00 84.50 357 GLU A CA 1
ATOM 2907 C C . GLU A 1 357 ? -29.250 12.292 89.703 1.00 84.50 357 GLU A C 1
ATOM 2909 O O . GLU A 1 357 ? -28.725 12.593 88.624 1.00 84.50 357 GLU A O 1
ATOM 2914 N N . LYS A 1 358 ? -30.492 11.795 89.761 1.00 82.00 358 LYS A N 1
ATOM 2915 C CA . LYS A 1 358 ? -31.307 11.583 88.557 1.00 82.00 358 LYS A CA 1
ATOM 2916 C C . LYS A 1 358 ? -31.680 12.897 87.869 1.00 82.00 358 LYS A C 1
ATOM 2918 O O . LYS A 1 358 ? -31.632 12.961 86.643 1.00 82.00 358 LYS A O 1
ATOM 2923 N N . ASN A 1 359 ? -31.912 13.982 88.608 1.00 86.25 359 ASN A N 1
ATOM 2924 C CA . ASN A 1 359 ? -32.096 15.316 88.025 1.00 86.25 359 ASN A CA 1
ATOM 2925 C C . ASN A 1 359 ? -30.819 15.860 87.359 1.00 86.25 359 ASN A C 1
ATOM 2927 O O . ASN A 1 359 ? -30.895 16.524 86.321 1.00 86.25 359 ASN A O 1
ATOM 2931 N N . LYS A 1 360 ? -29.630 15.546 87.891 1.00 88.12 360 LYS A N 1
ATOM 2932 C CA . LYS A 1 360 ? -28.345 15.863 87.242 1.00 88.12 360 LYS A CA 1
ATOM 2933 C C . LYS A 1 360 ? -28.156 15.061 85.948 1.00 88.12 360 LYS A C 1
ATOM 2935 O O . LYS A 1 360 ? -27.708 15.622 84.947 1.00 88.12 360 LYS A O 1
ATOM 2940 N N . MET A 1 361 ? -28.565 13.791 85.941 1.00 88.69 361 MET A N 1
ATOM 2941 C CA . MET A 1 361 ? -28.544 12.934 84.752 1.00 88.69 361 MET A CA 1
ATOM 2942 C C . MET A 1 361 ? -29.534 13.408 83.678 1.00 88.69 361 MET A C 1
ATOM 2944 O O . MET A 1 361 ? -29.178 13.455 82.504 1.00 88.69 361 MET A O 1
ATOM 2948 N N . ILE A 1 362 ? -30.734 13.852 84.064 1.00 83.62 362 ILE A N 1
ATOM 2949 C CA . ILE A 1 362 ? -31.712 14.449 83.142 1.00 83.62 362 ILE A CA 1
ATOM 2950 C C . ILE A 1 362 ? -31.151 15.726 82.510 1.00 83.62 362 ILE A C 1
ATOM 2952 O O . ILE A 1 362 ? -31.225 15.872 81.292 1.00 83.62 362 ILE A O 1
ATOM 2956 N N . LYS A 1 363 ? -30.509 16.611 83.285 1.00 86.81 363 LYS A N 1
ATOM 2957 C CA . LYS A 1 363 ? -29.838 17.801 82.731 1.00 86.81 363 LYS A CA 1
ATOM 2958 C C . LYS A 1 363 ? -28.709 17.432 81.762 1.00 86.81 363 LYS A C 1
ATOM 2960 O O . LYS A 1 363 ? -28.588 18.060 80.715 1.00 86.81 363 LYS A O 1
ATOM 2965 N N . GLN A 1 364 ? -27.922 16.393 82.054 1.00 85.62 364 GLN A N 1
ATOM 2966 C CA . GLN A 1 364 ? -26.896 15.889 81.129 1.00 85.62 364 GLN A CA 1
ATOM 2967 C C . GLN A 1 364 ? -27.488 15.282 79.850 1.00 85.62 364 GLN A C 1
ATOM 2969 O O . GLN A 1 364 ? -26.946 15.500 78.768 1.00 85.62 364 GLN A O 1
ATOM 2974 N N . LEU A 1 365 ? -28.600 14.551 79.941 1.00 81.88 365 LEU A N 1
ATOM 2975 C CA . LEU A 1 365 ? -29.289 14.001 78.773 1.00 81.88 365 LEU A CA 1
ATOM 2976 C C . LEU A 1 365 ? -29.968 15.100 77.943 1.00 81.88 365 LEU A C 1
ATOM 2978 O O . LEU A 1 365 ? -29.896 15.058 76.720 1.00 81.88 365 LEU A O 1
ATOM 2982 N N . GLN A 1 366 ? -30.544 16.125 78.575 1.00 82.94 366 GLN A N 1
ATOM 2983 C CA . GLN A 1 366 ? -31.090 17.304 77.892 1.00 82.94 366 GLN A CA 1
ATOM 2984 C C . GLN A 1 366 ? -29.991 18.135 77.212 1.00 82.94 366 GLN A C 1
ATOM 2986 O O . GLN A 1 366 ? -30.181 18.591 76.082 1.00 82.94 366 GLN A O 1
ATOM 2991 N N . GLN A 1 367 ? -28.821 18.272 77.844 1.00 86.75 367 GLN A N 1
ATOM 2992 C CA . GLN A 1 367 ? -27.638 18.892 77.242 1.00 86.75 367 GLN A CA 1
ATOM 2993 C C . GLN A 1 367 ? -27.160 18.092 76.020 1.00 86.75 367 GLN A C 1
ATOM 2995 O O . GLN A 1 367 ? -27.027 18.662 74.937 1.00 86.75 367 GLN A O 1
ATOM 3000 N N . ARG A 1 368 ? -27.019 16.763 76.146 1.00 81.31 368 ARG A N 1
ATOM 3001 C CA . ARG A 1 368 ? -26.679 15.875 75.018 1.00 81.31 368 ARG A CA 1
ATOM 3002 C C . ARG A 1 368 ? -27.707 15.940 73.894 1.00 81.31 368 ARG A C 1
ATOM 3004 O O . ARG A 1 368 ? -27.323 15.957 72.734 1.00 81.31 368 ARG A O 1
ATOM 3011 N N . MET A 1 369 ? -28.999 16.016 74.211 1.00 81.00 369 MET A N 1
ATOM 3012 C CA . MET A 1 369 ? -30.067 16.107 73.209 1.00 81.00 369 MET A CA 1
ATOM 3013 C C . MET A 1 369 ? -30.063 17.466 72.492 1.00 81.00 369 MET A C 1
ATOM 3015 O O . MET A 1 369 ? -30.328 17.536 71.295 1.00 81.00 369 MET A O 1
ATOM 3019 N N . THR A 1 370 ? -29.682 18.541 73.186 1.00 81.00 370 THR A N 1
ATOM 3020 C CA . THR A 1 370 ? -29.503 19.877 72.592 1.00 81.00 370 THR A CA 1
ATOM 3021 C C . THR A 1 370 ? -28.272 19.934 71.683 1.00 81.00 370 THR A C 1
ATOM 3023 O O . THR A 1 370 ? -28.323 20.529 70.607 1.00 81.00 370 THR A O 1
ATOM 3026 N N . GLU A 1 371 ? -27.175 19.286 72.075 1.00 85.12 371 GLU A N 1
ATOM 3027 C CA . GLU A 1 371 ? -25.977 19.126 71.243 1.00 85.12 371 GLU A CA 1
ATOM 3028 C C . GLU A 1 371 ? -26.263 18.259 70.013 1.00 85.12 371 GLU A C 1
ATOM 3030 O O . GLU A 1 371 ? -25.938 18.670 68.903 1.00 85.12 371 GLU A O 1
ATOM 3035 N N . LEU A 1 372 ? -26.973 17.137 70.177 1.00 83.12 372 LEU A N 1
ATOM 3036 C CA . LEU A 1 372 ? -27.448 16.302 69.071 1.00 83.12 372 LEU A CA 1
ATOM 3037 C C . LEU A 1 372 ? -28.364 17.078 68.128 1.00 83.12 372 LEU A C 1
ATOM 3039 O O . LEU A 1 372 ? -28.159 16.995 66.926 1.00 83.12 372 LEU A O 1
ATOM 3043 N N . LYS A 1 373 ? -29.304 17.887 68.637 1.00 79.25 373 LYS A N 1
ATOM 3044 C CA . LYS A 1 373 ? -30.121 18.787 67.806 1.00 79.25 373 LYS A CA 1
ATOM 3045 C C . LYS A 1 373 ? -29.263 19.778 67.022 1.00 79.25 373 LYS A C 1
ATOM 3047 O O . LYS A 1 373 ? -29.512 19.953 65.838 1.00 79.25 373 LYS A O 1
ATOM 3052 N N . LYS A 1 374 ? -28.239 20.391 67.628 1.00 82.94 374 LYS A N 1
ATOM 3053 C CA . LYS A 1 374 ? -27.312 21.293 66.915 1.00 82.94 374 LYS A CA 1
ATOM 3054 C C . LYS A 1 374 ? -26.493 20.565 65.847 1.00 82.94 374 LYS A C 1
ATOM 3056 O O . LYS A 1 374 ? -26.249 21.140 64.789 1.00 82.94 374 LYS A O 1
ATOM 3061 N N . THR A 1 375 ? -26.079 19.328 66.107 1.00 78.94 375 THR A N 1
ATOM 3062 C CA . THR A 1 375 ? -25.348 18.494 65.143 1.00 78.94 375 THR A CA 1
ATOM 3063 C C . THR A 1 375 ? -26.256 18.070 63.989 1.00 78.94 375 THR A C 1
ATOM 3065 O O . THR A 1 375 ? -25.911 18.312 62.838 1.00 78.94 375 THR A O 1
ATOM 3068 N N . LEU A 1 376 ? -27.466 17.581 64.278 1.00 71.31 376 LEU A N 1
ATOM 3069 C CA . LEU A 1 376 ? -28.488 17.245 63.279 1.00 71.31 376 LEU A CA 1
ATOM 3070 C C . LEU A 1 376 ? -28.890 18.461 62.438 1.00 71.31 376 LEU A C 1
ATOM 3072 O O . LEU A 1 376 ? -29.016 18.357 61.226 1.00 71.31 376 LEU A O 1
ATOM 3076 N N . GLN A 1 377 ? -29.039 19.634 63.055 1.00 71.44 377 GLN A N 1
ATOM 3077 C CA . GLN A 1 377 ? -29.383 20.876 62.359 1.00 71.44 377 GLN A CA 1
ATOM 3078 C C . GLN A 1 377 ? -28.216 21.418 61.508 1.00 71.44 377 GLN A C 1
ATOM 3080 O O . GLN A 1 377 ? -28.452 22.087 60.505 1.00 71.44 377 GLN A O 1
ATOM 3085 N N . LYS A 1 378 ? -26.959 21.100 61.861 1.00 72.81 378 LYS A N 1
ATOM 3086 C CA . LYS A 1 378 ? -25.774 21.364 61.024 1.00 72.81 378 LYS A CA 1
ATOM 3087 C C . LYS A 1 378 ? -25.652 20.394 59.846 1.00 72.81 378 LYS A C 1
ATOM 3089 O O . LYS A 1 378 ? -25.223 20.826 58.777 1.00 72.81 378 LYS A O 1
ATOM 3094 N N . GLU A 1 379 ? -26.019 19.126 60.028 1.00 64.25 379 GLU A N 1
ATOM 3095 C CA . GLU A 1 379 ? -26.004 18.118 58.959 1.00 64.25 379 GLU A CA 1
ATOM 3096 C C . GLU A 1 379 ? -27.173 18.270 57.984 1.00 64.25 379 GLU A C 1
ATOM 3098 O O . GLU A 1 379 ? -27.003 18.074 56.785 1.00 64.25 379 GLU A O 1
ATOM 3103 N N . LEU A 1 380 ? -28.335 18.716 58.464 1.00 53.94 380 LEU A N 1
ATOM 3104 C CA . LEU A 1 380 ? -29.539 18.861 57.648 1.00 53.94 380 LEU A CA 1
ATOM 3105 C C . LEU A 1 380 ? -29.591 20.111 56.766 1.00 53.94 380 LEU A C 1
ATOM 3107 O O . LEU A 1 380 ? -30.604 20.283 56.107 1.00 53.94 380 LEU A O 1
ATOM 3111 N N . LYS A 1 381 ? -28.553 20.965 56.748 1.00 53.06 381 LYS A N 1
ATOM 3112 C CA . LYS A 1 381 ? -28.314 22.114 55.840 1.00 53.06 381 LYS A CA 1
ATOM 3113 C C . LYS A 1 381 ? -29.444 22.444 54.836 1.00 53.06 381 LYS A C 1
ATOM 3115 O O . LYS A 1 381 ? -29.253 22.423 53.626 1.00 53.06 381 LYS A O 1
ATOM 3120 N N . ILE A 1 382 ? -30.596 22.851 55.362 1.00 50.72 382 ILE A N 1
ATOM 3121 C CA . ILE A 1 382 ? -31.669 23.548 54.662 1.00 50.72 382 ILE A CA 1
ATOM 3122 C C . ILE A 1 382 ? -31.884 24.810 55.492 1.00 50.72 382 ILE A C 1
ATOM 3124 O O . ILE A 1 382 ? -32.236 24.756 56.671 1.00 50.72 382 ILE A O 1
ATOM 3128 N N . ARG A 1 383 ? -31.526 25.948 54.889 1.00 37.41 383 ARG A N 1
ATOM 3129 C CA . ARG A 1 383 ? -31.714 27.290 55.448 1.00 37.41 383 ARG A CA 1
ATOM 3130 C C . ARG A 1 383 ? -33.195 27.511 55.793 1.00 37.41 383 ARG A C 1
ATOM 3132 O O . ARG A 1 383 ? -34.040 27.095 55.003 1.00 37.41 383 ARG A O 1
ATOM 3139 N N . PRO A 1 384 ? -33.521 28.220 56.883 1.00 58.00 384 PRO A N 1
ATOM 3140 C CA . PRO A 1 384 ? -34.822 28.853 57.007 1.00 58.00 384 PRO A CA 1
ATOM 3141 C C . PRO A 1 384 ? -34.783 30.194 56.257 1.00 58.00 384 PRO A C 1
ATOM 3143 O O . PRO A 1 384 ? -33.868 30.976 56.502 1.00 58.00 384 PRO A O 1
ATOM 3146 N N . ASP A 1 385 ? -35.732 30.455 55.355 1.00 32.00 385 ASP A N 1
ATOM 3147 C CA . ASP A 1 385 ? -36.474 31.725 55.386 1.00 32.00 385 ASP A CA 1
ATOM 3148 C C . ASP A 1 385 ? -37.689 31.745 54.440 1.00 32.00 385 ASP A C 1
ATOM 3150 O O . ASP A 1 385 ? -37.577 31.448 53.254 1.00 32.00 385 ASP A O 1
ATOM 3154 N N . SER A 1 386 ? -38.833 32.057 55.052 1.00 31.47 386 SER A N 1
ATOM 3155 C CA . SER A 1 386 ? -39.826 33.086 54.710 1.00 31.47 386 SER A CA 1
ATOM 3156 C C . SER A 1 386 ? -40.330 33.335 53.272 1.00 31.47 386 SER A C 1
ATOM 3158 O O . SER A 1 386 ? -39.577 33.617 52.350 1.00 31.47 386 SER A O 1
ATOM 3160 N N . GLU A 1 387 ? -41.670 33.424 53.228 1.00 31.39 387 GLU A N 1
ATOM 3161 C CA . GLU A 1 387 ? -42.543 34.307 52.422 1.00 31.39 387 GLU A CA 1
ATOM 3162 C C . GLU A 1 387 ? -43.213 33.807 51.108 1.00 31.39 387 GLU A C 1
ATOM 3164 O O . GLU A 1 387 ? -42.601 33.418 50.121 1.00 31.39 387 GLU A O 1
ATOM 3169 N N . ILE A 1 388 ? -44.553 33.854 51.185 1.00 36.16 388 ILE A N 1
ATOM 3170 C CA . ILE A 1 388 ? -45.694 33.739 50.232 1.00 36.16 388 ILE A CA 1
ATOM 3171 C C . ILE A 1 388 ? -45.652 34.921 49.200 1.00 36.16 388 ILE A C 1
ATOM 3173 O O . ILE A 1 388 ? -44.953 35.868 49.561 1.00 36.16 388 ILE A O 1
A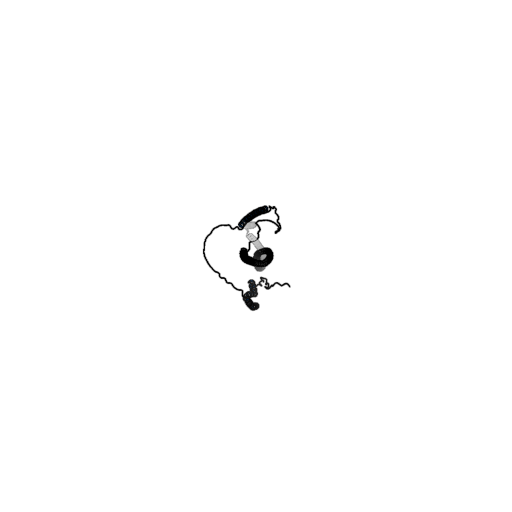TOM 3177 N N . PRO A 1 389 ? -46.372 35.038 48.026 1.00 42.34 389 PRO A N 1
ATOM 3178 C CA . PRO A 1 389 ? -47.567 34.343 47.454 1.00 42.34 389 PRO A CA 1
ATOM 3179 C C . PRO A 1 389 ? -47.597 34.071 45.907 1.00 42.34 389 PRO A C 1
ATOM 3181 O O . PRO A 1 389 ? -46.718 34.477 45.160 1.00 42.34 389 PRO A O 1
ATOM 3184 N N . GLU A 1 390 ? -48.733 33.498 45.453 1.00 30.61 390 GLU A N 1
ATOM 3185 C CA . GLU A 1 390 ? -49.579 33.925 44.295 1.00 30.61 390 GLU A CA 1
ATOM 3186 C C . GLU A 1 390 ? -49.799 32.987 43.071 1.00 30.61 390 GLU A C 1
ATOM 3188 O O . GLU A 1 390 ? -48.981 32.850 42.172 1.00 30.61 390 GLU A O 1
ATOM 3193 N N . VAL A 1 391 ? -51.000 32.379 43.055 1.00 33.62 391 VAL A N 1
ATOM 3194 C CA . VAL A 1 391 ? -52.037 32.335 41.989 1.00 33.62 391 VAL A CA 1
ATOM 3195 C C . VAL A 1 391 ? -51.636 32.161 40.505 1.00 33.62 391 VAL A C 1
ATOM 3197 O O . VAL A 1 391 ? -51.154 33.094 39.871 1.00 33.62 391 VAL A O 1
ATOM 3200 N N . ARG A 1 392 ? -52.069 31.031 39.905 1.00 32.38 392 ARG A N 1
ATOM 3201 C CA . ARG A 1 392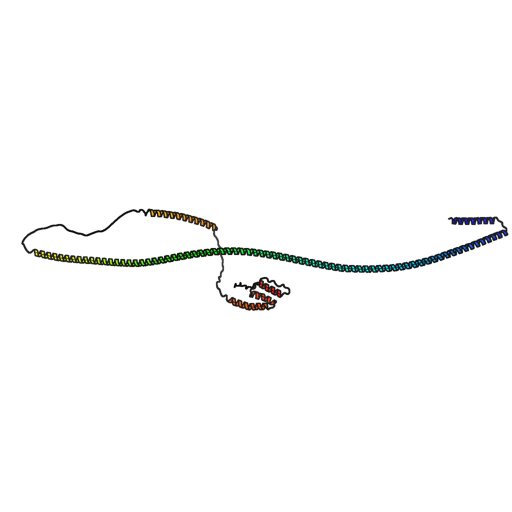 ? -52.826 30.890 38.620 1.00 32.38 392 ARG A CA 1
ATOM 3202 C C . ARG A 1 392 ? -53.016 29.395 38.297 1.00 32.38 392 ARG A C 1
ATOM 3204 O O . ARG A 1 392 ? -52.048 28.661 38.188 1.00 32.38 392 ARG A O 1
ATOM 3211 N N . GLU A 1 393 ? -54.216 28.840 38.466 1.00 28.75 393 GLU A N 1
ATOM 3212 C CA . GLU A 1 393 ? -55.277 28.637 37.452 1.00 28.75 393 GLU A CA 1
ATOM 3213 C C . GLU A 1 393 ? -54.918 27.769 36.221 1.00 28.75 393 GLU A C 1
ATOM 3215 O O . GLU A 1 393 ? -54.208 28.233 35.337 1.00 28.75 393 GLU A O 1
ATOM 3220 N N . LYS A 1 394 ? -55.613 26.608 36.139 1.00 30.84 394 LYS A N 1
ATOM 3221 C CA . LYS A 1 394 ? -56.145 25.890 34.944 1.00 30.84 394 LYS A CA 1
ATOM 3222 C C . LYS A 1 394 ? -55.117 25.256 33.975 1.00 30.84 394 LYS A C 1
ATOM 3224 O O . LYS A 1 394 ? -54.110 25.858 33.661 1.00 30.84 394 LYS A O 1
ATOM 3229 N N . ALA A 1 395 ? -55.299 24.060 33.404 1.00 28.02 395 ALA A N 1
ATOM 3230 C CA . ALA A 1 395 ? -56.456 23.182 33.201 1.00 28.02 395 ALA A CA 1
ATOM 3231 C C . ALA A 1 395 ? -55.990 21.739 32.863 1.00 28.02 395 ALA A C 1
ATOM 3233 O O . ALA A 1 395 ? -54.877 21.588 32.374 1.00 28.02 395 ALA A O 1
ATOM 3234 N N . ASN A 1 396 ? -56.871 20.752 33.127 1.00 24.64 396 ASN A N 1
ATOM 3235 C CA . ASN A 1 396 ? -57.339 19.597 32.308 1.00 24.64 396 ASN A CA 1
ATOM 3236 C C . ASN A 1 396 ? -56.346 18.925 31.335 1.00 24.64 396 ASN A C 1
ATOM 3238 O O . ASN A 1 396 ? -55.564 19.597 30.687 1.00 24.64 396 ASN A O 1
ATOM 3242 N N . SER A 1 397 ? -56.345 17.638 31.002 1.00 28.47 397 SER A N 1
ATOM 3243 C CA . SER A 1 397 ? -57.203 16.437 31.042 1.00 28.47 397 SER A CA 1
ATOM 3244 C C . SER A 1 397 ? -56.185 15.328 30.638 1.00 28.47 397 SER A C 1
ATOM 3246 O O . SER A 1 397 ? -55.191 15.643 29.992 1.00 28.47 397 SER A O 1
ATOM 3248 N N . GLU A 1 398 ? -56.224 14.038 30.940 1.00 26.83 398 GLU A N 1
ATOM 3249 C CA . GLU A 1 398 ? -57.266 13.050 30.693 1.00 26.83 398 GLU A CA 1
ATOM 3250 C C . GLU A 1 398 ? -56.593 11.694 31.005 1.00 26.83 398 GLU A C 1
ATOM 3252 O O . GLU A 1 398 ? -55.451 11.457 30.608 1.00 26.83 398 GLU A O 1
ATOM 3257 N N . VAL A 1 399 ? -57.275 10.809 31.724 1.00 42.84 399 VAL A N 1
ATOM 3258 C CA . VAL A 1 399 ? -56.911 9.387 31.857 1.00 42.84 399 VAL A CA 1
ATOM 3259 C C . VAL A 1 399 ? -57.915 8.618 30.993 1.00 42.84 399 VAL A C 1
ATOM 3261 O O . VAL A 1 399 ? -59.062 9.058 30.885 1.00 42.84 399 VAL A O 1
ATOM 3264 N N . PRO A 1 400 ? -57.558 7.453 30.430 1.00 36.53 400 PRO A N 1
ATOM 3265 C CA . PRO A 1 400 ? -58.271 6.284 30.940 1.00 36.53 400 PRO A CA 1
ATOM 3266 C C . PRO A 1 400 ? -57.395 5.039 31.111 1.00 36.53 400 PRO A C 1
ATOM 3268 O O . PRO A 1 400 ? -56.626 4.635 30.242 1.00 36.53 400 PRO A O 1
ATOM 3271 N N . ASN A 1 401 ? -57.613 4.396 32.257 1.00 33.53 401 ASN A N 1
ATOM 3272 C CA . ASN A 1 401 ? -57.271 3.014 32.544 1.00 33.53 401 ASN A CA 1
ATOM 3273 C C . ASN A 1 401 ? -57.846 2.066 31.483 1.00 33.53 401 ASN A C 1
ATOM 3275 O O . ASN A 1 401 ? -59.008 2.198 31.100 1.00 33.53 401 ASN A O 1
ATOM 3279 N N . ALA A 1 402 ? -57.099 1.012 31.165 1.00 28.89 402 ALA A N 1
ATOM 3280 C CA . ALA A 1 402 ? -57.684 -0.267 30.791 1.00 28.89 402 ALA A CA 1
ATOM 3281 C C . ALA A 1 402 ? -56.874 -1.391 31.441 1.00 28.89 402 ALA A C 1
ATOM 3283 O O . ALA A 1 402 ? -55.714 -1.641 31.122 1.00 28.89 402 ALA A O 1
ATOM 3284 N N . SER A 1 403 ? -57.514 -2.021 32.412 1.00 33.94 403 SER A N 1
ATOM 3285 C CA . SER A 1 403 ? -57.116 -3.270 33.037 1.00 33.94 403 SER A CA 1
ATOM 3286 C C . SER A 1 403 ? -57.400 -4.454 32.092 1.00 33.94 403 SER A C 1
ATOM 3288 O O . SER A 1 403 ? -58.173 -4.333 31.146 1.00 33.94 403 SER A O 1
ATOM 3290 N N . VAL A 1 404 ? -56.902 -5.625 32.501 1.00 33.56 404 VAL A N 1
ATOM 3291 C CA . VAL A 1 404 ? -57.436 -6.987 32.278 1.00 33.56 404 VAL A CA 1
ATOM 3292 C C . VAL A 1 404 ? -56.718 -7.896 31.242 1.00 33.56 404 VAL A C 1
ATOM 3294 O O . VAL A 1 404 ? -56.745 -7.693 30.034 1.00 33.56 404 VAL A O 1
ATOM 3297 N N . THR A 1 405 ? -56.232 -9.015 31.805 1.00 31.95 405 THR A N 1
ATOM 3298 C CA . THR A 1 405 ? -56.273 -10.428 31.348 1.00 31.95 405 THR A CA 1
ATOM 3299 C C . THR A 1 405 ? -55.178 -11.056 30.483 1.00 31.95 405 THR A C 1
ATOM 3301 O O . THR A 1 405 ? -55.084 -10.876 29.277 1.00 31.95 405 THR A O 1
ATOM 3304 N N . VAL A 1 406 ? -54.481 -11.979 31.155 1.00 43.84 406 VAL A N 1
ATOM 3305 C CA . VAL A 1 406 ? -54.028 -13.295 30.687 1.00 43.84 406 VAL A CA 1
ATOM 3306 C C . VAL A 1 406 ? -55.102 -14.000 29.850 1.00 43.84 406 VAL A C 1
ATOM 3308 O O . VAL A 1 406 ? -56.169 -14.296 30.381 1.00 43.84 406 VAL A O 1
ATOM 3311 N N . THR A 1 407 ? -54.775 -14.377 28.610 1.00 32.12 407 THR A N 1
ATOM 3312 C CA . THR A 1 407 ? -55.416 -15.493 27.891 1.00 32.12 407 THR A CA 1
ATOM 3313 C C . THR A 1 407 ? -54.436 -16.167 26.921 1.00 32.12 407 THR A C 1
ATOM 3315 O O . THR A 1 407 ? -53.951 -15.541 25.988 1.00 32.12 407 THR A O 1
ATOM 3318 N N . ASN A 1 408 ? -54.209 -17.463 27.155 1.00 41.88 408 ASN A N 1
ATOM 3319 C CA . ASN A 1 408 ? -53.964 -18.537 26.183 1.00 41.88 408 ASN A CA 1
ATOM 3320 C C . ASN A 1 408 ? -52.832 -18.405 25.143 1.00 41.88 408 ASN A C 1
ATOM 3322 O O . ASN A 1 408 ? -53.022 -17.962 24.017 1.00 41.88 408 ASN A O 1
ATOM 3326 N N . ASN A 1 409 ? -51.690 -19.016 25.474 1.00 41.59 409 ASN A N 1
ATOM 3327 C CA . ASN A 1 409 ? -50.568 -19.311 24.571 1.00 41.59 409 ASN A CA 1
ATOM 3328 C C . ASN A 1 409 ? -50.812 -20.502 23.608 1.00 41.59 409 ASN A C 1
ATOM 3330 O O . ASN A 1 409 ? -49.853 -21.050 23.067 1.00 41.59 409 ASN A O 1
ATOM 3334 N N . SER A 1 410 ? -52.056 -20.947 23.402 1.00 49.91 410 SER A N 1
ATOM 3335 C CA . SER A 1 410 ? -52.368 -22.127 22.576 1.00 49.91 410 SER A CA 1
ATOM 3336 C C . SER A 1 410 ? -52.568 -21.826 21.082 1.00 49.91 410 SER A C 1
ATOM 3338 O O . SER A 1 410 ? -52.440 -22.742 20.280 1.00 49.91 410 SER A O 1
ATOM 3340 N N . ASP A 1 411 ? -52.779 -20.564 20.687 1.00 48.50 411 ASP A N 1
ATOM 3341 C CA . ASP A 1 411 ? -52.956 -20.157 19.271 1.00 48.50 411 ASP A CA 1
ATOM 3342 C C . ASP A 1 411 ? -51.628 -19.960 18.506 1.00 48.50 411 ASP A C 1
ATOM 3344 O O . ASP A 1 411 ? -51.576 -19.875 17.276 1.00 48.50 411 ASP A O 1
ATOM 3348 N N . LEU A 1 412 ? -50.504 -19.923 19.231 1.00 52.19 412 LEU A N 1
ATOM 3349 C CA . LEU A 1 412 ? -49.168 -19.796 18.642 1.00 52.19 412 LEU A CA 1
ATOM 3350 C C . LEU A 1 412 ? -48.617 -21.115 18.095 1.00 52.19 412 LEU A C 1
ATOM 3352 O O . LEU A 1 412 ? -47.521 -21.098 17.534 1.00 52.19 412 LEU A O 1
ATOM 3356 N N . ASN A 1 413 ? -49.301 -22.242 18.308 1.00 51.34 413 ASN A N 1
ATOM 3357 C CA . ASN A 1 413 ? -48.830 -23.545 17.845 1.00 51.34 413 ASN A CA 1
ATOM 3358 C C . ASN A 1 413 ? -49.328 -23.849 16.423 1.00 51.34 413 ASN A C 1
ATOM 3360 O O . ASN A 1 413 ? -48.506 -24.175 15.571 1.00 51.34 413 ASN A O 1
ATOM 3364 N N . ASP A 1 414 ? -50.606 -23.583 16.123 1.00 52.97 414 ASP A N 1
ATOM 3365 C CA . ASP A 1 414 ? -51.169 -23.704 14.763 1.00 52.97 414 ASP A CA 1
ATOM 3366 C C . ASP A 1 414 ? -50.493 -22.739 13.776 1.00 52.97 414 ASP A C 1
ATOM 3368 O O . ASP A 1 414 ? -50.122 -23.108 12.662 1.00 52.97 414 ASP A O 1
ATOM 3372 N N . SER A 1 415 ? -50.209 -21.511 14.220 1.00 56.44 415 SER A N 1
ATOM 3373 C CA . SER A 1 415 ? -49.459 -20.530 13.422 1.00 56.44 415 SER A CA 1
ATOM 3374 C C . SER A 1 415 ? -48.006 -20.956 13.158 1.00 56.44 415 SER A C 1
ATOM 3376 O O . SER A 1 415 ? -47.398 -20.519 12.182 1.00 56.44 415 SER A O 1
ATOM 3378 N N . ARG A 1 416 ? -47.426 -21.803 14.019 1.00 60.25 416 ARG A N 1
ATOM 3379 C CA . ARG A 1 416 ? -46.047 -22.307 13.894 1.00 60.25 416 ARG A CA 1
ATOM 3380 C C . ARG A 1 416 ? -45.985 -23.539 12.998 1.00 60.25 416 ARG A C 1
ATOM 3382 O O . ARG A 1 416 ? -45.018 -23.697 12.264 1.00 60.25 416 ARG A O 1
ATOM 3389 N N . GLU A 1 417 ? -47.021 -24.370 13.012 1.00 58.81 417 GLU A N 1
ATOM 3390 C CA . GLU A 1 417 ? -47.130 -25.577 12.188 1.00 58.81 417 GLU A CA 1
ATOM 3391 C C . GLU A 1 417 ? -47.476 -25.252 10.723 1.00 58.81 417 GLU A C 1
ATOM 3393 O O . GLU A 1 417 ? -46.793 -25.743 9.820 1.00 58.81 417 GLU A O 1
ATOM 3398 N N . ILE A 1 418 ? -48.393 -24.300 10.477 1.00 59.25 418 ILE A N 1
ATOM 3399 C CA . ILE A 1 418 ? -48.617 -23.705 9.141 1.00 59.25 418 ILE A CA 1
ATOM 3400 C C . ILE A 1 418 ? -47.316 -23.081 8.610 1.00 59.25 418 ILE A C 1
ATOM 3402 O O . ILE A 1 418 ? -47.001 -23.192 7.423 1.00 59.25 418 ILE A O 1
ATOM 3406 N N . ASN A 1 419 ? -46.521 -22.469 9.495 1.00 65.88 419 ASN A N 1
ATOM 3407 C CA . ASN A 1 419 ? -45.216 -21.921 9.146 1.00 65.88 419 ASN A CA 1
ATOM 3408 C C . ASN A 1 419 ? -44.221 -23.033 8.768 1.00 65.88 419 ASN A C 1
ATOM 3410 O O . ASN A 1 419 ? -43.503 -22.857 7.799 1.00 65.88 419 ASN A O 1
ATOM 3414 N N . PHE A 1 420 ? -44.222 -24.212 9.402 1.00 79.75 420 PHE A N 1
ATOM 3415 C CA . PHE A 1 420 ? -43.328 -25.315 9.010 1.00 79.75 420 PHE A CA 1
ATOM 3416 C C . PHE A 1 420 ? -43.699 -25.985 7.679 1.00 79.75 420 PHE A C 1
ATOM 3418 O O . PHE A 1 420 ? -42.799 -26.268 6.883 1.00 79.75 420 PHE A O 1
ATOM 3425 N N . GLU A 1 421 ? -44.982 -26.225 7.394 1.00 80.19 421 GLU A N 1
ATOM 3426 C CA . GLU A 1 421 ? -45.398 -26.753 6.083 1.00 80.19 421 GLU A CA 1
ATOM 3427 C C . GLU A 1 421 ? -45.146 -25.742 4.959 1.00 80.19 421 GLU A C 1
ATOM 3429 O O . GLU A 1 421 ? -44.604 -26.098 3.905 1.00 80.19 421 GLU A O 1
ATOM 3434 N N . TYR A 1 422 ? -45.466 -24.468 5.196 1.00 85.31 422 TYR A N 1
ATOM 3435 C CA . TYR A 1 422 ? -45.192 -23.401 4.242 1.00 85.31 422 TYR A CA 1
ATOM 3436 C C . TYR A 1 422 ? -43.687 -23.185 4.061 1.00 85.31 422 TYR A C 1
ATOM 3438 O O . TYR A 1 422 ? -43.213 -23.136 2.930 1.00 85.31 422 TYR A O 1
ATOM 3446 N N . LEU A 1 423 ? -42.902 -23.167 5.139 1.00 88.12 423 LEU A N 1
ATOM 3447 C CA . LEU A 1 423 ? -41.441 -23.092 5.103 1.00 88.12 423 LEU A CA 1
ATOM 3448 C C . LEU A 1 423 ? -40.841 -24.266 4.333 1.00 88.12 423 LEU A C 1
ATOM 3450 O O . LEU A 1 423 ? -39.959 -24.052 3.507 1.00 88.12 423 LEU A O 1
ATOM 3454 N N . LYS A 1 424 ? -41.340 -25.492 4.526 1.00 87.75 424 LYS A N 1
ATOM 3455 C CA . LYS A 1 424 ? -40.912 -26.655 3.739 1.00 87.75 424 LYS A CA 1
ATOM 3456 C C . LYS A 1 424 ? -41.162 -26.430 2.248 1.00 87.75 424 LYS A C 1
ATOM 3458 O O . LYS A 1 424 ? -40.271 -26.703 1.444 1.00 87.75 424 LYS A O 1
ATOM 3463 N N . HIS A 1 425 ? -42.331 -25.906 1.874 1.00 88.94 425 HIS A N 1
ATOM 3464 C CA . HIS A 1 425 ? -42.632 -25.563 0.483 1.00 88.94 425 HIS A CA 1
ATOM 3465 C C . HIS A 1 425 ? -41.717 -24.451 -0.047 1.00 88.94 425 HIS A C 1
ATOM 3467 O O . HIS A 1 425 ? -41.140 -24.602 -1.123 1.00 88.94 425 HIS A O 1
ATOM 3473 N N . VAL A 1 426 ? -41.546 -23.359 0.705 1.00 90.00 426 VAL A N 1
ATOM 3474 C CA . VAL A 1 426 ? -40.720 -22.211 0.309 1.00 90.00 426 VAL A CA 1
ATOM 3475 C C . VAL A 1 426 ? -39.253 -22.608 0.174 1.00 90.00 426 VAL A C 1
ATOM 3477 O O . VAL A 1 426 ? -38.643 -22.263 -0.832 1.00 90.00 426 VAL A O 1
ATOM 3480 N N . VAL A 1 427 ? -38.694 -23.379 1.109 1.00 90.44 427 VAL A N 1
ATOM 3481 C CA . VAL A 1 427 ? -37.309 -23.874 1.044 1.00 90.44 427 VAL A CA 1
ATOM 3482 C C . VAL A 1 427 ? -37.131 -24.841 -0.122 1.00 90.44 427 VAL A C 1
ATOM 3484 O O . VAL A 1 427 ? -36.177 -24.706 -0.884 1.00 90.44 427 VAL A O 1
ATOM 3487 N N . LEU A 1 428 ? -38.056 -25.785 -0.324 1.00 90.00 428 LEU A N 1
ATOM 3488 C CA . LEU A 1 428 ? -37.974 -26.718 -1.450 1.00 90.00 428 LEU A CA 1
ATOM 3489 C C . LEU A 1 428 ? -38.049 -25.977 -2.792 1.00 90.00 428 LEU A C 1
ATOM 3491 O O . LEU A 1 428 ? -37.264 -26.265 -3.695 1.00 90.00 428 LEU A O 1
ATOM 3495 N N . LYS A 1 429 ? -38.950 -24.994 -2.909 1.00 90.62 429 LYS A N 1
ATOM 3496 C CA . LYS A 1 429 ? -39.081 -24.144 -4.097 1.00 90.62 429 LYS A CA 1
ATOM 3497 C C . LYS A 1 429 ? -37.836 -23.282 -4.302 1.00 90.62 429 LYS A C 1
ATOM 3499 O O . LYS A 1 429 ? -37.328 -23.240 -5.414 1.00 90.62 429 LYS A O 1
ATOM 3504 N N . PHE A 1 430 ? -37.303 -22.676 -3.241 1.00 92.69 430 PHE A N 1
ATOM 3505 C CA . PHE A 1 430 ? -36.067 -21.890 -3.268 1.00 92.69 430 PHE A CA 1
ATOM 3506 C C . PHE A 1 430 ? -34.879 -22.714 -3.780 1.00 92.69 430 PHE A C 1
ATOM 3508 O O . PHE A 1 430 ? -34.142 -22.249 -4.641 1.00 92.69 430 PHE A O 1
ATOM 3515 N N . MET A 1 431 ? -34.741 -23.961 -3.321 1.00 88.75 431 MET A N 1
ATOM 3516 C CA . MET A 1 431 ? -33.653 -24.861 -3.725 1.00 88.75 431 MET A CA 1
ATOM 3517 C C . MET A 1 431 ? -33.830 -25.473 -5.124 1.00 88.75 431 MET A C 1
ATOM 3519 O O . MET A 1 431 ? -32.855 -25.969 -5.683 1.00 88.75 431 MET A O 1
ATOM 3523 N N . SER A 1 432 ? -35.050 -25.468 -5.676 1.00 87.31 432 SER A N 1
ATOM 3524 C CA . SER A 1 432 ? -35.385 -26.172 -6.929 1.00 87.31 432 SER A CA 1
ATOM 3525 C C . SER A 1 432 ? -35.744 -25.249 -8.103 1.00 87.31 432 SER A C 1
ATOM 3527 O O . SER A 1 432 ? -35.939 -25.739 -9.214 1.00 87.31 432 SER A O 1
ATOM 3529 N N . CYS A 1 433 ? -35.887 -23.939 -7.880 1.00 90.06 433 CYS A N 1
ATOM 3530 C CA . CYS A 1 433 ? -36.213 -22.961 -8.923 1.00 90.06 433 CYS A CA 1
ATOM 3531 C C . CYS A 1 433 ? -34.956 -22.356 -9.573 1.00 90.06 433 CYS A C 1
ATOM 3533 O O . CYS A 1 433 ? -33.834 -22.591 -9.128 1.00 90.06 433 CYS A O 1
ATOM 3535 N N . ARG A 1 434 ? -35.143 -21.590 -10.657 1.00 88.00 434 ARG A N 1
ATOM 3536 C CA . ARG A 1 434 ? -34.041 -20.874 -11.327 1.00 88.00 434 ARG A CA 1
ATOM 3537 C C . ARG A 1 434 ? -33.531 -19.745 -10.438 1.00 88.00 434 ARG A C 1
ATOM 3539 O O . ARG A 1 434 ? -34.305 -19.146 -9.695 1.00 88.00 434 ARG A O 1
ATOM 3546 N N . GLU A 1 435 ? -32.258 -19.390 -10.567 1.00 86.50 435 GLU A N 1
ATOM 3547 C CA . GLU A 1 435 ? -31.600 -18.383 -9.730 1.00 86.50 435 GLU A CA 1
ATOM 3548 C C . GLU A 1 435 ? -32.364 -17.044 -9.720 1.00 86.50 435 GLU A C 1
ATOM 3550 O O . GLU A 1 435 ? -32.553 -16.447 -8.661 1.00 86.50 435 GLU A O 1
ATOM 3555 N N . SER A 1 436 ? -32.908 -16.612 -10.862 1.00 83.56 436 SER A N 1
ATOM 3556 C CA . SER A 1 436 ? -33.725 -15.392 -10.967 1.00 83.56 436 SER A CA 1
ATOM 3557 C C . SER A 1 436 ? -35.022 -15.442 -10.147 1.00 83.56 436 SER A C 1
ATOM 3559 O O . SER A 1 436 ? -35.465 -14.427 -9.618 1.00 83.56 436 SER A O 1
ATOM 3561 N N . GLU A 1 437 ? -35.640 -16.617 -10.022 1.00 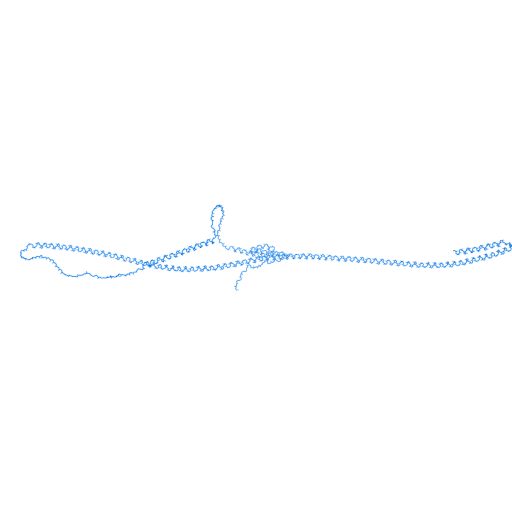86.38 437 GLU A N 1
ATOM 3562 C CA . GLU A 1 437 ? -36.863 -16.825 -9.234 1.00 86.38 437 GLU A CA 1
ATOM 3563 C C . GLU A 1 437 ? -36.545 -16.965 -7.742 1.00 86.38 437 GLU A C 1
ATOM 3565 O O . GLU A 1 437 ? -37.268 -16.431 -6.896 1.00 86.38 437 GLU A O 1
ATOM 3570 N N . ALA A 1 438 ? -35.424 -17.617 -7.419 1.00 89.88 438 ALA A N 1
ATOM 3571 C CA . ALA A 1 438 ? -34.925 -17.733 -6.055 1.00 89.88 438 ALA A CA 1
ATOM 3572 C C . ALA A 1 438 ? -34.658 -16.351 -5.434 1.00 89.88 438 ALA A C 1
ATOM 3574 O O . ALA A 1 438 ? -34.927 -16.166 -4.249 1.00 89.88 438 ALA A O 1
ATOM 3575 N N . PHE A 1 439 ? -34.257 -15.346 -6.226 1.00 89.44 439 PHE A N 1
ATOM 3576 C CA . PHE A 1 439 ? -34.042 -13.975 -5.744 1.00 89.44 439 PHE A CA 1
ATOM 3577 C C . PHE A 1 439 ? -35.306 -13.350 -5.137 1.00 89.44 439 PHE A C 1
ATOM 3579 O O . PHE A 1 439 ? -35.249 -12.678 -4.107 1.00 89.44 439 PHE A O 1
ATOM 3586 N N . HIS A 1 440 ? -36.475 -13.620 -5.724 1.00 87.56 440 HIS A N 1
ATOM 3587 C CA . HIS A 1 440 ? -37.758 -13.152 -5.194 1.00 87.56 440 HIS A CA 1
ATOM 3588 C C . HIS A 1 440 ? -38.185 -13.908 -3.931 1.00 87.56 440 HIS A C 1
ATOM 3590 O O . HIS A 1 440 ? -38.869 -13.347 -3.074 1.00 87.56 440 HIS A O 1
ATOM 3596 N N . LEU A 1 441 ? -37.758 -15.165 -3.795 1.00 91.44 441 LEU A N 1
ATOM 3597 C CA . LEU A 1 441 ? -38.055 -16.009 -2.641 1.00 91.44 441 LEU A CA 1
ATOM 3598 C C . LEU A 1 441 ? -37.174 -15.702 -1.422 1.00 91.44 441 LEU A C 1
ATOM 3600 O O . LEU A 1 441 ? -37.556 -16.086 -0.320 1.00 91.44 441 LEU A O 1
ATOM 3604 N N . ILE A 1 442 ? -36.071 -14.957 -1.577 1.00 91.81 442 ILE A N 1
ATOM 3605 C CA . ILE A 1 442 ? -35.201 -14.545 -0.460 1.00 91.81 442 ILE A CA 1
ATOM 3606 C C . ILE A 1 442 ? -36.012 -13.869 0.649 1.00 91.81 442 ILE A C 1
ATOM 3608 O O . ILE A 1 442 ? -35.928 -14.293 1.792 1.00 91.81 442 ILE A O 1
ATOM 3612 N N . LYS A 1 443 ? -36.870 -12.891 0.321 1.00 89.06 443 LYS A N 1
ATOM 3613 C CA . LYS A 1 443 ? -37.701 -12.204 1.329 1.00 89.06 443 LYS A CA 1
ATOM 3614 C C . LYS A 1 443 ? -38.640 -13.152 2.072 1.00 89.06 443 LYS A C 1
ATOM 3616 O O . LYS A 1 443 ? -38.850 -12.989 3.268 1.00 89.06 443 LYS A O 1
ATOM 3621 N N . ALA A 1 444 ? -39.212 -14.133 1.373 1.00 89.25 444 ALA A N 1
ATOM 3622 C CA . ALA A 1 444 ? -40.086 -15.117 2.000 1.00 89.25 444 ALA A CA 1
ATOM 3623 C C . ALA A 1 444 ? -39.292 -16.010 2.964 1.00 89.25 444 ALA A C 1
ATOM 3625 O O . ALA A 1 444 ? -39.716 -16.211 4.095 1.00 89.25 444 ALA A O 1
ATOM 3626 N N . VAL A 1 445 ? -38.114 -16.485 2.550 1.00 89.06 445 VAL A N 1
ATOM 3627 C CA . VAL A 1 445 ? -37.222 -17.284 3.402 1.00 89.06 445 VAL A CA 1
ATOM 3628 C C . VAL A 1 445 ? -36.740 -16.472 4.610 1.00 89.06 445 VAL A C 1
ATOM 3630 O O . VAL A 1 445 ? -36.798 -16.986 5.724 1.00 89.06 445 VAL A O 1
ATOM 3633 N N . SER A 1 446 ? -36.355 -15.203 4.422 1.00 89.31 446 SER A N 1
ATOM 3634 C CA . SER A 1 446 ? -35.926 -14.312 5.508 1.00 89.31 446 SER A CA 1
ATOM 3635 C C . SER A 1 446 ? -36.995 -14.145 6.578 1.00 89.31 446 SER A C 1
ATOM 3637 O O . SER A 1 446 ? -36.699 -14.240 7.765 1.00 89.31 446 SER A O 1
ATOM 3639 N N . VAL A 1 447 ? -38.247 -13.922 6.170 1.00 86.75 447 VAL A N 1
ATOM 3640 C CA . VAL A 1 447 ? -39.362 -13.729 7.106 1.00 86.75 447 VAL A CA 1
ATOM 3641 C C . VAL A 1 447 ? -39.714 -15.032 7.824 1.00 86.75 447 VAL A C 1
ATOM 3643 O O . VAL A 1 447 ? -39.957 -15.016 9.025 1.00 86.75 447 VAL A O 1
ATOM 3646 N N . LEU A 1 448 ? -39.722 -16.170 7.121 1.00 87.94 448 LEU A N 1
ATOM 3647 C CA . LEU A 1 448 ? -40.095 -17.456 7.724 1.00 87.94 448 LEU A CA 1
ATOM 3648 C C . LEU A 1 448 ? -39.020 -18.003 8.674 1.00 87.94 448 LEU A C 1
ATOM 3650 O O . LEU A 1 448 ? -39.358 -18.646 9.667 1.00 87.94 448 LEU A O 1
ATOM 3654 N N . LEU A 1 449 ? -37.739 -17.744 8.388 1.00 86.38 449 LEU A N 1
ATOM 3655 C CA . LEU A 1 449 ? -36.600 -18.192 9.201 1.00 86.38 449 LEU A CA 1
ATOM 3656 C C . LEU A 1 449 ? -36.056 -17.123 10.158 1.00 86.38 449 LEU A C 1
ATOM 3658 O O . LEU A 1 449 ? -35.123 -17.414 10.903 1.00 86.38 449 LEU A O 1
ATOM 3662 N N . ASN A 1 450 ? -36.654 -15.929 10.180 1.00 84.12 450 ASN A N 1
ATOM 3663 C CA . ASN A 1 450 ? -36.205 -14.772 10.961 1.00 84.12 450 ASN A CA 1
ATOM 3664 C C . ASN A 1 450 ? -34.730 -14.416 10.722 1.00 84.12 450 ASN A C 1
ATOM 3666 O O . ASN A 1 450 ? -33.961 -14.272 11.672 1.00 84.12 450 ASN A O 1
ATOM 3670 N N . PHE A 1 451 ? -34.339 -14.285 9.455 1.00 85.75 451 PHE A N 1
ATOM 3671 C CA . PHE A 1 451 ? -32.991 -13.843 9.116 1.00 85.75 451 PHE A CA 1
ATOM 3672 C C . PHE A 1 451 ? -32.752 -12.393 9.514 1.00 85.75 451 PHE A C 1
ATOM 3674 O O . PHE A 1 451 ? -33.626 -11.531 9.378 1.00 85.75 451 PHE A O 1
ATOM 3681 N N . SER A 1 452 ? -31.531 -12.122 9.965 1.00 86.44 452 SER A N 1
ATOM 3682 C CA . SER A 1 452 ? -31.041 -10.759 10.096 1.00 86.44 452 SER A CA 1
ATOM 3683 C C . SER A 1 452 ? -30.863 -10.118 8.713 1.00 86.44 452 SER A C 1
ATOM 3685 O O . SER A 1 452 ? -30.804 -10.792 7.678 1.00 86.44 452 SER A O 1
ATOM 3687 N N . GLN A 1 453 ? -30.751 -8.790 8.678 1.00 85.38 453 GLN A N 1
ATOM 3688 C CA . GLN A 1 453 ? -30.533 -8.071 7.422 1.00 85.38 453 GLN A CA 1
ATOM 3689 C C . GLN A 1 453 ? -29.211 -8.488 6.754 1.00 85.38 453 GLN A C 1
ATOM 3691 O O . GLN A 1 453 ? -29.110 -8.505 5.527 1.00 85.38 453 GLN A O 1
ATOM 3696 N N . GLU A 1 454 ? -28.212 -8.855 7.554 1.00 83.56 454 GLU A N 1
ATOM 3697 C CA . GLU A 1 454 ? -26.913 -9.361 7.114 1.00 83.56 454 GLU A CA 1
ATOM 3698 C C . GLU A 1 454 ? -27.033 -10.756 6.488 1.00 83.56 454 GLU A C 1
ATOM 3700 O O . GLU A 1 454 ? -26.479 -10.995 5.414 1.00 83.56 454 GLU A O 1
ATOM 3705 N N . GLU A 1 455 ? -27.793 -11.658 7.114 1.00 84.69 455 GLU A N 1
ATOM 3706 C CA . GLU A 1 455 ? -28.049 -13.010 6.601 1.00 84.69 455 GLU A CA 1
ATOM 3707 C C . GLU A 1 455 ? -28.838 -12.977 5.281 1.00 84.69 455 GLU A C 1
ATOM 3709 O O . GLU A 1 455 ? -28.503 -13.690 4.330 1.00 84.69 455 GLU A O 1
ATOM 3714 N N . GLU A 1 456 ? -29.835 -12.092 5.177 1.00 89.19 456 GLU A N 1
ATOM 3715 C CA . GLU A 1 456 ? -30.568 -11.848 3.932 1.00 89.19 456 GLU A CA 1
ATOM 3716 C C . GLU A 1 456 ? -29.649 -11.319 2.819 1.00 89.19 456 GLU A C 1
ATOM 3718 O O . GLU A 1 456 ? -29.718 -11.776 1.673 1.00 89.19 456 GLU A O 1
ATOM 3723 N N . ASN A 1 457 ? -28.779 -10.356 3.138 1.00 87.69 457 ASN A N 1
ATOM 3724 C CA . ASN A 1 457 ? -27.858 -9.766 2.167 1.00 87.69 457 ASN A CA 1
ATOM 3725 C C . ASN A 1 457 ? -26.812 -10.779 1.688 1.00 87.69 457 ASN A C 1
ATOM 3727 O O . ASN A 1 457 ? -26.515 -10.823 0.497 1.00 87.69 457 ASN A O 1
ATOM 3731 N N . MET A 1 458 ? -26.330 -11.662 2.565 1.00 86.44 458 MET A N 1
ATOM 3732 C CA . MET A 1 458 ? -25.417 -12.746 2.191 1.00 86.44 458 MET A CA 1
ATOM 3733 C C . MET A 1 458 ? -26.043 -13.694 1.155 1.00 86.44 458 MET A C 1
ATOM 3735 O O . MET A 1 458 ? -25.375 -14.119 0.205 1.00 86.44 458 MET A O 1
ATOM 3739 N N . LEU A 1 459 ? -27.331 -14.021 1.305 1.00 88.19 459 LEU A N 1
ATOM 3740 C CA . LEU A 1 459 ? -28.057 -14.830 0.324 1.00 88.19 459 LEU A CA 1
ATOM 3741 C C . LEU A 1 459 ? -28.209 -14.106 -1.015 1.00 88.19 459 LEU A C 1
ATOM 3743 O O . LEU A 1 459 ? -27.999 -14.736 -2.052 1.00 88.19 459 LEU A O 1
ATOM 3747 N N . LYS A 1 460 ? -28.508 -12.800 -1.004 1.00 90.25 460 LYS A N 1
ATOM 3748 C CA . LYS A 1 460 ? -28.582 -11.981 -2.228 1.00 90.25 460 LYS A CA 1
ATOM 3749 C C . LYS A 1 460 ? -27.249 -11.938 -2.960 1.00 90.25 460 LYS A C 1
ATOM 3751 O O . LYS A 1 460 ? -27.209 -12.296 -4.132 1.00 90.25 460 LYS A O 1
ATOM 3756 N N . GLU A 1 461 ? -26.165 -11.606 -2.263 1.00 88.81 461 GLU A N 1
ATOM 3757 C CA . GLU A 1 461 ? -24.813 -11.548 -2.835 1.00 88.81 461 GLU A CA 1
ATOM 3758 C C . GLU A 1 461 ? -24.392 -12.904 -3.425 1.00 88.81 461 GLU A C 1
ATOM 3760 O O . GLU A 1 461 ? -23.805 -12.978 -4.505 1.00 88.81 461 GLU A O 1
ATOM 3765 N N . THR A 1 462 ? -24.733 -14.006 -2.747 1.00 86.62 462 THR A N 1
ATOM 3766 C CA . THR A 1 462 ? -24.438 -15.365 -3.230 1.00 86.62 462 THR A CA 1
ATOM 3767 C C . THR A 1 462 ? -25.210 -15.703 -4.504 1.00 86.62 462 THR A C 1
ATOM 3769 O O . THR A 1 462 ? -24.668 -16.351 -5.403 1.00 86.62 462 THR A O 1
ATOM 3772 N N . LEU A 1 463 ? -26.469 -15.278 -4.595 1.00 88.69 463 LEU A N 1
ATOM 3773 C CA . LEU A 1 463 ? -27.308 -15.521 -5.764 1.00 88.69 463 LEU A CA 1
ATOM 3774 C C . LEU A 1 463 ? -26.914 -14.624 -6.947 1.00 88.69 463 LEU A C 1
ATOM 3776 O O . LEU A 1 463 ? -26.848 -15.105 -8.074 1.00 88.69 463 LEU A O 1
ATOM 3780 N N . GLU A 1 464 ? -26.579 -13.358 -6.692 1.00 88.56 464 GLU A N 1
ATOM 3781 C CA . GLU A 1 464 ? -26.044 -12.419 -7.687 1.00 88.56 464 GLU A CA 1
ATOM 3782 C C . GLU A 1 464 ? -24.709 -12.901 -8.256 1.00 88.56 464 GLU A C 1
ATOM 3784 O O . GLU A 1 464 ? -24.509 -12.868 -9.469 1.00 88.56 464 GLU A O 1
ATOM 3789 N N . TYR A 1 465 ? -23.828 -13.439 -7.407 1.00 87.44 465 TYR A N 1
ATOM 3790 C CA . TYR A 1 465 ? -22.605 -14.101 -7.855 1.00 87.44 465 TYR A CA 1
ATOM 3791 C C . TYR A 1 465 ? -22.905 -15.285 -8.781 1.00 87.44 465 TYR A C 1
ATOM 3793 O O . TYR A 1 465 ? -22.291 -15.395 -9.835 1.00 87.44 465 TYR A O 1
ATOM 3801 N N . LYS A 1 466 ? -23.876 -16.145 -8.439 1.00 83.75 466 LYS A N 1
ATOM 3802 C CA . LYS A 1 466 ? -24.263 -17.280 -9.296 1.00 83.75 466 LYS A CA 1
ATOM 3803 C C . LYS A 1 466 ? -24.892 -16.863 -10.628 1.00 83.75 466 LYS A C 1
ATOM 3805 O O . LYS A 1 466 ? -24.770 -17.603 -11.599 1.00 83.75 466 LYS A O 1
ATOM 3810 N N . MET A 1 467 ? -25.552 -15.707 -10.682 1.00 82.12 467 MET A N 1
ATOM 3811 C CA . MET A 1 467 ? -26.115 -15.154 -11.920 1.00 82.12 467 MET A CA 1
ATOM 3812 C C . MET A 1 467 ? -25.101 -14.349 -12.745 1.00 82.12 467 MET A C 1
ATOM 3814 O O . MET A 1 467 ? -25.357 -14.061 -13.914 1.00 82.12 467 MET A O 1
ATOM 3818 N N . SER A 1 468 ? -23.956 -13.985 -12.165 1.00 82.06 468 SER A N 1
ATOM 3819 C CA . SER A 1 468 ? -22.919 -13.187 -12.815 1.00 82.06 468 SER A CA 1
ATOM 3820 C C . SER A 1 468 ? -21.786 -14.062 -13.349 1.00 82.06 468 SER A C 1
ATOM 3822 O O . SER A 1 468 ? -21.201 -14.865 -12.630 1.00 82.06 468 SER A O 1
ATOM 3824 N N . TRP A 1 469 ? -21.410 -13.860 -14.613 1.00 72.94 469 TRP A N 1
ATOM 3825 C CA . TRP A 1 469 ? -20.284 -14.570 -15.238 1.00 72.94 469 TRP A CA 1
ATOM 3826 C C . TRP A 1 469 ? -18.909 -14.081 -14.738 1.00 72.94 469 TRP A C 1
ATOM 3828 O O . TRP A 1 469 ? -17.916 -14.795 -14.848 1.00 72.94 469 TRP A O 1
ATOM 3838 N N . PHE A 1 470 ? -18.840 -12.864 -14.187 1.00 59.81 470 PHE A N 1
ATOM 3839 C CA . PHE A 1 470 ? -17.581 -12.172 -13.863 1.00 59.81 470 PHE A CA 1
ATOM 3840 C C . PHE A 1 470 ? -17.436 -11.793 -12.381 1.00 59.81 470 PHE A C 1
ATOM 3842 O O . PHE A 1 470 ? -16.491 -11.099 -12.013 1.00 59.81 470 PHE A O 1
ATOM 3849 N N . GLY A 1 471 ? -18.367 -12.213 -11.523 1.00 65.88 471 GLY A N 1
ATOM 3850 C CA . GLY A 1 471 ? -18.308 -11.907 -10.095 1.00 65.88 471 GLY A CA 1
ATOM 3851 C C . GLY A 1 471 ? -17.236 -12.717 -9.361 1.00 65.88 471 GLY A C 1
ATOM 3852 O O . GLY A 1 471 ? -16.922 -13.841 -9.741 1.00 65.88 471 GLY A O 1
ATOM 3853 N N . SER A 1 472 ? -16.705 -12.169 -8.271 1.00 72.56 472 SER A N 1
ATOM 3854 C CA . SER A 1 472 ? -15.913 -12.917 -7.286 1.00 72.56 472 SER A CA 1
ATOM 3855 C C . SER A 1 472 ? -16.853 -13.564 -6.268 1.00 72.56 472 SER A C 1
ATOM 3857 O O . SER A 1 472 ? -17.846 -12.951 -5.879 1.00 72.56 472 SER A O 1
ATOM 3859 N N . LYS A 1 473 ? -16.544 -14.781 -5.800 1.00 78.94 473 LYS A N 1
ATOM 3860 C CA . LYS A 1 473 ? -17.351 -15.460 -4.773 1.00 78.94 473 LYS A CA 1
ATOM 3861 C C . LYS A 1 473 ? -17.415 -14.589 -3.502 1.00 78.94 473 LYS A C 1
ATOM 3863 O O . LYS A 1 473 ? -16.347 -14.230 -3.000 1.00 78.94 473 LYS A O 1
ATOM 3868 N N . PRO A 1 474 ? -18.610 -14.264 -2.970 1.00 78.38 474 PRO A N 1
ATOM 3869 C CA . PRO A 1 474 ? -18.730 -13.416 -1.788 1.00 78.38 474 PRO A CA 1
ATOM 3870 C C . PRO A 1 474 ? -18.053 -14.074 -0.581 1.00 78.38 474 PRO A C 1
ATOM 3872 O O . PRO A 1 474 ? -18.086 -15.301 -0.422 1.00 78.38 474 PRO A O 1
ATOM 3875 N N . SER A 1 475 ? -17.394 -13.265 0.253 1.00 66.44 475 SER A N 1
ATOM 3876 C CA . SER A 1 475 ? -16.735 -13.765 1.458 1.00 66.44 475 SER A CA 1
ATOM 3877 C C . SER A 1 475 ? -17.782 -14.076 2.533 1.00 66.44 475 SER A C 1
ATOM 3879 O O . SER A 1 475 ? -18.715 -13.293 2.718 1.00 66.44 475 SER A O 1
ATOM 3881 N N . PRO A 1 476 ? -17.665 -15.201 3.263 1.00 62.88 476 PRO A N 1
ATOM 3882 C CA . PRO A 1 476 ? -18.566 -15.494 4.370 1.00 62.88 476 PRO A CA 1
ATOM 3883 C C . PRO A 1 476 ? -18.302 -14.497 5.507 1.00 62.88 476 PRO A C 1
ATOM 3885 O O . PRO A 1 476 ? -17.405 -14.682 6.331 1.00 62.88 476 PRO A O 1
ATOM 3888 N N . LYS A 1 477 ? -19.054 -13.394 5.523 1.00 58.69 477 LYS A N 1
ATOM 3889 C CA . LYS A 1 477 ? -19.047 -12.418 6.613 1.00 58.69 477 LYS A CA 1
ATOM 3890 C C . LYS A 1 477 ? -19.893 -12.972 7.757 1.00 58.69 477 LYS A C 1
ATOM 3892 O O . LYS A 1 477 ? -21.096 -12.762 7.804 1.00 58.69 477 LYS A O 1
ATOM 3897 N N . GLY A 1 478 ? -19.247 -13.692 8.669 1.00 52.53 478 GLY A N 1
ATOM 3898 C CA . GLY A 1 478 ? -19.869 -14.187 9.896 1.00 52.53 478 GLY A CA 1
ATOM 3899 C C . GLY A 1 478 ? -19.868 -15.708 9.998 1.00 52.53 478 GLY A C 1
ATOM 3900 O O . GLY A 1 478 ? -20.057 -16.436 9.027 1.00 52.53 478 GLY A O 1
ATOM 3901 N N . SER A 1 479 ? -19.616 -16.195 11.211 1.00 43.84 479 SER A N 1
ATOM 3902 C CA . SER A 1 479 ? -19.788 -17.599 11.562 1.00 43.84 479 SER A CA 1
ATOM 3903 C C . SER A 1 479 ? -21.250 -17.973 11.329 1.00 43.84 479 SER A C 1
ATOM 3905 O O . SER A 1 479 ? -22.121 -17.432 12.008 1.00 43.84 479 SER A O 1
ATOM 3907 N N . ILE A 1 480 ? -21.526 -18.914 10.420 1.00 51.00 480 ILE A N 1
ATOM 3908 C CA . ILE A 1 480 ? -22.780 -19.679 10.440 1.00 51.00 480 ILE A CA 1
ATOM 3909 C C . ILE A 1 480 ? -22.705 -20.547 11.701 1.00 51.00 480 ILE A C 1
ATOM 3911 O O . ILE A 1 480 ? -22.397 -21.738 11.656 1.00 51.00 480 ILE A O 1
ATOM 3915 N N . ARG A 1 481 ? -22.859 -19.924 12.870 1.00 42.88 481 ARG A N 1
ATOM 3916 C CA . ARG A 1 481 ? -22.972 -20.639 14.130 1.00 42.88 481 ARG A CA 1
ATOM 3917 C C . ARG A 1 481 ? -24.363 -21.262 14.090 1.00 42.88 481 ARG A C 1
ATOM 3919 O O . ARG A 1 481 ? -25.328 -20.513 13.966 1.00 42.88 481 ARG A O 1
ATOM 3926 N N . PRO A 1 482 ? -24.505 -22.594 14.167 1.00 40.09 482 PRO A N 1
ATOM 3927 C CA . PRO A 1 482 ? -25.825 -23.197 14.232 1.00 40.09 482 PRO A CA 1
ATOM 3928 C C . PRO A 1 482 ? -26.558 -22.579 15.423 1.00 40.09 482 PRO A C 1
ATOM 3930 O O . PRO A 1 482 ? -26.075 -22.685 16.552 1.00 40.09 482 PRO A O 1
ATOM 3933 N N . SER A 1 483 ? -27.718 -21.961 15.199 1.00 44.41 483 SER A N 1
ATOM 3934 C CA . SER A 1 483 ? -28.566 -21.355 16.245 1.00 44.41 483 SER A CA 1
ATOM 3935 C C . SER A 1 483 ? -29.136 -22.377 17.248 1.00 44.41 483 SER A C 1
ATOM 3937 O O . SER A 1 483 ? -30.017 -22.071 18.041 1.00 44.41 483 SER A O 1
ATOM 3939 N N . ILE A 1 484 ? -28.610 -23.602 17.239 1.00 43.69 484 ILE A N 1
ATOM 3940 C CA . ILE A 1 484 ? -28.920 -24.729 18.113 1.00 43.69 484 ILE A CA 1
ATOM 3941 C C . ILE A 1 484 ? -27.618 -25.359 18.624 1.00 43.69 484 ILE A C 1
ATOM 3943 O O . ILE A 1 484 ? -27.354 -26.542 18.441 1.00 43.69 484 ILE A O 1
ATOM 3947 N N . SER A 1 485 ? -26.781 -24.575 19.302 1.00 34.94 485 SER A N 1
ATOM 3948 C CA . SER A 1 485 ? -25.846 -25.137 20.279 1.00 34.94 485 SER A CA 1
ATOM 3949 C C . SER A 1 485 ? -26.488 -25.062 21.666 1.00 34.94 485 SER A C 1
ATOM 3951 O O . SER A 1 485 ? -26.199 -24.152 22.442 1.00 34.94 485 SER A O 1
ATOM 3953 N N . SER A 1 486 ? -27.375 -26.014 21.975 1.00 32.69 486 SER A N 1
ATOM 3954 C CA . SER A 1 486 ? -27.609 -26.371 23.380 1.00 32.69 486 SER A CA 1
ATOM 3955 C C . SER A 1 486 ? -26.288 -26.888 23.963 1.00 32.69 486 SER A C 1
ATOM 3957 O O . SER A 1 486 ? -25.566 -27.610 23.265 1.00 32.69 486 SER A O 1
ATOM 3959 N N . PRO A 1 487 ? -25.921 -26.514 25.200 1.00 41.59 487 PRO A N 1
ATOM 3960 C CA . PRO A 1 487 ? -24.683 -26.982 25.802 1.00 41.59 487 PRO A CA 1
ATOM 3961 C C . PRO A 1 487 ? -24.757 -28.503 25.956 1.00 41.59 487 PRO A C 1
ATOM 3963 O O . PRO A 1 487 ? -25.757 -29.032 26.439 1.00 41.59 487 PRO A O 1
ATOM 3966 N N . ARG A 1 488 ? -23.701 -29.205 25.525 1.00 35.53 488 ARG A N 1
ATOM 3967 C CA . ARG A 1 488 ? -23.523 -30.633 25.811 1.00 35.53 488 ARG A CA 1
ATOM 3968 C C . ARG A 1 488 ? -23.682 -30.844 27.313 1.00 35.53 488 ARG A C 1
ATOM 3970 O O . ARG A 1 488 ? -22.873 -30.348 28.095 1.00 35.53 488 ARG A O 1
ATOM 3977 N N . THR A 1 489 ? -24.700 -31.597 27.694 1.00 41.78 489 THR A N 1
ATOM 3978 C CA . THR A 1 489 ? -24.777 -32.246 28.995 1.00 41.78 489 THR A CA 1
ATOM 3979 C C . THR A 1 489 ? -23.593 -33.204 29.109 1.00 41.78 489 THR A C 1
ATOM 3981 O O . THR A 1 489 ? -23.398 -34.063 28.249 1.00 41.78 489 THR A O 1
ATOM 3984 N N . LEU A 1 490 ? -22.784 -33.010 30.149 1.00 40.00 490 LEU A N 1
ATOM 3985 C CA . LEU A 1 490 ? -21.740 -33.935 30.581 1.00 40.00 490 LEU A CA 1
ATOM 3986 C C . LEU A 1 490 ? -22.379 -35.255 31.017 1.00 40.00 490 LEU A C 1
ATOM 3988 O O . LEU A 1 490 ? -23.090 -35.253 32.019 1.00 40.00 490 LEU A O 1
ATOM 3992 N N . TRP A 1 491 ? -22.092 -36.331 30.284 1.00 38.31 491 TRP A N 1
ATOM 3993 C CA . TRP A 1 491 ? -22.010 -37.709 30.776 1.00 38.31 491 TRP A CA 1
ATOM 3994 C C . TRP A 1 491 ? -20.795 -38.363 30.126 1.00 38.31 491 TRP A C 1
ATOM 3996 O O . TRP A 1 491 ? -20.676 -38.250 28.881 1.00 38.31 491 TRP A O 1
#

InterPro domains:
  IPR000237 GRIP domain [PF01465] (417-457)
  IPR000237 GRIP domain [PS50913] (413-462)
  IPR000237 GRIP domain [SM00755] (416-462)
  IPR051952 Golgi-associated and autophagy-related protein [PTHR23157] (6-475)

Organism: Tyto alba (NCBI:txid56313)

Foldseek 3Di:
DVVVVVVVVVVVVVVVVVVVVVVVVVVDPDDPVVVVVVVVVVVVVVVVVVVVVVVVVVVVVVVVVVVVVVVVVVVVVVVVVVVVVVVVVVVVVVVVVVVVVVVVVVVVVVVVVVVVVVVVVVVVVVVVVVVVVVVVVVVVVVVVVVVVVVVVVVVVVVVVVVVVVVVVVVVVVVVVVVVVVVVVVVVVVVVVVVVVVVVVVVVVVVVVVVVVVVVVVVVVVVVVVVVVVVVVVVVVVVVVVVVVVVVVVVVVVVVVVVVVVVVVVVVVVVVVVVVVVVVVVVVVVVVVVVVVVVVVVVPPDDDDDDDDDDDDDDDDDDDDDDDDDDDDDDDDDDDDDPPPPVVVVVVVVVVVVVVVVVVVVVVVVVVVVVVVVVVVVVVVPDDDDDDDDDDDDDDDDDDDDDDDDDDDPPVVVVVLVVLVVVLVVLVVCLVPDDLVVVLVSLVVNCVSVVDDPVRSVLSNLQSVQVVDPDDDHDDPPDPPPPPDPDDDDDD

Sequence (491 aa):
MTLEVAERNKLTEQLQEKVSSLEKKLERNLSGDEHVQELLKEKATLEQKLEETRQQVLTDRTHHTETVNWLEAQNKELEQKLQIATEALKKREEAAAEQDVKNQKLQTDLEDERSKLQQQILSEKHQYDQKVTGLESQIAALETAWEFDKTAAQHKISQLEKENENLNGSKEEYESSLKKQESELNRLKNELSSRETVSIEIAKALEETRKQREELQQQVSHLASLIKEKEQLIDEKSVMLLKQKEELNQLSQDHEAVLLQMRQLQTDIEASNSQALEKEEMARKEVDELKLQIQECLLAREHEKHVSELEESMRALNNKHFHSPENHGVEQNGEVAAADVIQLQKDNRELEQQIAEKNKMIKQLQQRMTELKKTLQKELKIRPDSEIPEVREKANSEVPNASVTVTNNSDLNDSREINFEYLKHVVLKFMSCRESEAFHLIKAVSVLLNFSQEEENMLKETLEYKMSWFGSKPSPKGSIRPSISSPRTLW

Secondary structure (DSSP, 8-state):
-HHHHHHHHHHHHHHHHHHHHHHHHHS----HHHHHHHHHHHHHHHHHHHHHHHHHHHHHHHHHHHHHHHHHHHHHHHHHHHHHHHHHHHHHHHHHHHHHHHHHHHHHHHHHHHHHHHHHHHHHHHHHHHHHHHHHHHHHHHHHHHHHHHHHHHHHHHHHHHHHHHHHHHHHHHHHHHHHHHHHHHHHHHHHHHHHHHHHHHHHHHHHHHHHHHHHHHHHHHHHHHHHHHHHHHHHHHHHHHHHHHHHHHHHHHHHHHHHHHHHHHHHHHHHHHHHHHHHHHHHHHHHHHHHHHHHHTTSS------------------------------------TTTTHHHHHHHHHHHHHHHHHHHHHHHHHHHHHHHHHHHHHHT----------------------------TTHHHHHHHHHHHHHHHHHHHHHHS-HHHHHHHHHHHHHHHT--HHHHHHHHHHHHHHH-SSPPPPP--S----S--PPPP--

pLDDT: mean 78.47, std 22.97, range [23.89, 98.62]

Radius of gyration: 108.31 Å; chains: 1; bounding box: 215×97×328 Å